Protein AF-A0AA48KX08-F1 (afdb_monomer)

Secondary structure (DSSP, 8-state):
--PPP--PPP-------S-SSHHHHHHHHTSSSS-PPP--PPPP------------------------------------------HHHHHHHHHHHHHHHHHHHHHHHHHHHHHHHHHHHHHHHHHHHHHHTT--S---TTTT----S----EE-TT-SS-EE-S-SSHHHHHHHHHHHHTTS-HHHHHHHHHHHHTSPPPP---------HHHHHHHHHHHHHHHHHHHHHHHHHHHHHHHHHHHHHHHHHHHHHHHHHHHHS------------TT---S-----S----BGGGG--HHHHHH--S-GGGTS--------TTS--HHHHHHHTTB--S-S--GGGTTHHHHHHHHHHHHHHHHHHHHHHHHHHHHHHHHHHHHHHHHHHHHHHHHHHHHHHHHTT-

Organism: NCBI:txid279322

Mean predicted aligned error: 18.65 Å

Structure (mmCIF, N/CA/C/O backbone):
data_AF-A0AA48KX08-F1
#
_entry.id   AF-A0AA48KX08-F1
#
loop_
_atom_site.group_PDB
_atom_site.id
_atom_site.type_symbol
_atom_site.label_atom_id
_atom_site.label_alt_id
_atom_site.label_comp_id
_atom_site.label_asym_id
_atom_site.label_entity_id
_atom_site.label_seq_id
_atom_site.pdbx_PDB_ins_code
_atom_site.Cartn_x
_atom_site.Cartn_y
_atom_site.Cartn_z
_atom_site.occupancy
_atom_site.B_iso_or_equiv
_atom_site.auth_seq_id
_atom_site.auth_comp_id
_atom_site.auth_asym_id
_atom_site.auth_atom_id
_atom_site.pdbx_PDB_model_num
ATOM 1 N N . MET A 1 1 ? -42.438 30.943 -46.553 1.00 52.06 1 MET A N 1
ATOM 2 C CA . MET A 1 1 ? -41.206 31.755 -46.621 1.00 52.06 1 MET A CA 1
ATOM 3 C C . MET A 1 1 ? -41.232 32.716 -45.449 1.00 52.06 1 MET A C 1
ATOM 5 O O . MET A 1 1 ? -41.930 33.716 -45.511 1.00 52.06 1 MET A O 1
ATOM 9 N N . ALA A 1 2 ? -40.600 32.330 -44.344 1.00 43.12 2 ALA A N 1
ATOM 10 C CA . ALA A 1 2 ? -40.535 33.110 -43.115 1.00 43.12 2 ALA A CA 1
ATOM 11 C C . ALA A 1 2 ? -39.205 32.804 -42.414 1.00 43.12 2 ALA A C 1
ATOM 13 O O . ALA A 1 2 ? -38.677 31.699 -42.530 1.00 43.12 2 ALA A O 1
ATOM 14 N N . SER A 1 3 ? -38.675 33.847 -41.795 1.00 49.00 3 SER A N 1
ATOM 15 C CA . SER A 1 3 ? -37.285 34.147 -41.468 1.00 49.00 3 SER A CA 1
ATOM 16 C C . SER A 1 3 ? -36.587 33.213 -40.469 1.00 49.00 3 SER A C 1
ATOM 18 O O . SER A 1 3 ? -37.242 32.678 -39.576 1.00 49.00 3 SER A O 1
ATOM 20 N N . PRO A 1 4 ? -35.245 33.113 -40.519 1.00 60.62 4 PRO A N 1
ATOM 21 C CA . PRO A 1 4 ? -34.451 32.652 -39.390 1.00 60.62 4 PRO A CA 1
ATOM 22 C C . PRO A 1 4 ? -34.271 33.787 -38.369 1.00 60.62 4 PRO A C 1
ATOM 24 O O . PRO A 1 4 ? -33.879 34.905 -38.708 1.00 60.62 4 PRO A O 1
ATOM 27 N N . THR A 1 5 ? -34.579 33.488 -37.111 1.00 61.81 5 THR A N 1
ATOM 28 C CA . THR A 1 5 ? -34.359 34.351 -35.947 1.00 61.81 5 THR A CA 1
ATOM 29 C C . THR A 1 5 ? -32.869 34.483 -35.647 1.00 61.81 5 THR A C 1
ATOM 31 O O . THR A 1 5 ? -32.160 33.491 -35.494 1.00 61.81 5 THR A O 1
ATOM 34 N N . HIS A 1 6 ? -32.421 35.732 -35.565 1.00 48.69 6 HIS A N 1
ATOM 35 C CA . HIS A 1 6 ? -31.074 36.162 -35.221 1.00 48.69 6 HIS A CA 1
ATOM 36 C C . HIS A 1 6 ? -30.880 36.028 -33.701 1.00 48.69 6 HIS A C 1
ATOM 38 O O . HIS A 1 6 ? -31.557 36.710 -32.935 1.00 48.69 6 HIS A O 1
ATOM 44 N N . THR A 1 7 ? -29.984 35.148 -33.254 1.00 60.78 7 THR A N 1
ATOM 45 C CA . THR A 1 7 ? -29.603 35.046 -31.838 1.00 60.78 7 THR A CA 1
ATOM 46 C C . THR A 1 7 ? -28.432 35.994 -31.587 1.00 60.78 7 THR A C 1
ATOM 48 O O . THR A 1 7 ? -27.298 35.711 -31.972 1.00 60.78 7 THR A O 1
ATOM 51 N N . GLU A 1 8 ? -28.711 37.152 -30.991 1.00 53.84 8 GLU A N 1
ATOM 52 C CA . GLU A 1 8 ? -27.695 38.093 -30.517 1.00 53.84 8 GLU A CA 1
ATOM 53 C C . GLU A 1 8 ? -26.942 37.513 -29.311 1.00 53.84 8 GLU A C 1
ATOM 55 O O . GLU A 1 8 ? -27.540 37.103 -28.318 1.00 53.84 8 GLU A O 1
ATOM 60 N N . TRP A 1 9 ? -25.612 37.491 -29.399 1.00 58.38 9 TRP A N 1
ATOM 61 C CA . TRP A 1 9 ? -24.711 37.225 -28.277 1.00 58.38 9 TRP A CA 1
ATOM 62 C C . TRP A 1 9 ? -24.254 38.560 -27.667 1.00 58.38 9 TRP A C 1
ATOM 64 O O . TRP A 1 9 ? -23.857 39.451 -28.426 1.00 58.38 9 TRP A O 1
ATOM 74 N N . PRO A 1 10 ? -24.226 38.726 -26.330 1.00 60.66 10 PRO A N 1
AT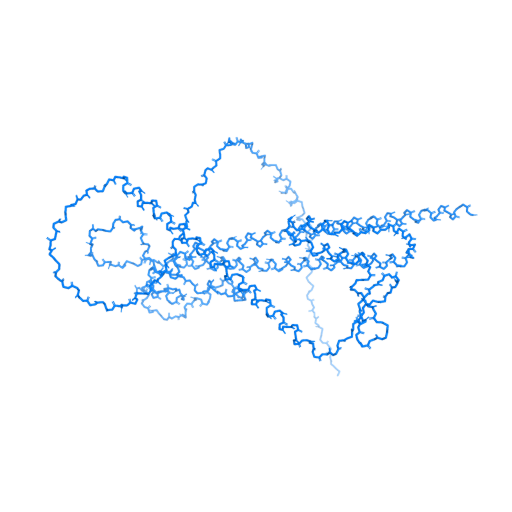OM 75 C CA . PRO A 1 10 ? -23.664 39.924 -25.720 1.00 60.66 10 PRO A CA 1
ATOM 76 C C . PRO A 1 10 ? -22.137 39.923 -25.847 1.00 60.66 10 PRO A C 1
ATOM 78 O O . PRO A 1 10 ? -21.451 39.016 -25.373 1.00 60.66 10 PRO A O 1
ATOM 81 N N . LYS A 1 11 ? -21.592 40.982 -26.450 1.00 54.56 11 LYS A N 1
ATOM 82 C CA . LYS A 1 11 ? -20.167 41.315 -26.381 1.00 54.56 11 LYS A CA 1
ATOM 83 C C . LYS A 1 11 ? -19.855 41.864 -24.987 1.00 54.56 11 LYS A C 1
ATOM 85 O O . LYS A 1 11 ? -20.134 43.027 -24.714 1.00 54.56 11 LYS A O 1
ATOM 90 N N . HIS A 1 12 ? -19.234 41.055 -24.134 1.00 52.94 12 HIS A N 1
ATOM 91 C CA . HIS A 1 12 ? -18.469 41.553 -22.992 1.00 52.94 12 HIS A CA 1
ATOM 92 C C . HIS A 1 12 ? -16.979 41.496 -23.331 1.00 52.94 12 HIS A C 1
ATOM 94 O O . HIS A 1 12 ? -16.315 40.481 -23.152 1.00 52.94 12 HIS A O 1
ATOM 100 N N . THR A 1 13 ? -16.452 42.611 -23.830 1.00 51.28 13 THR A N 1
ATOM 101 C CA . THR A 1 13 ? -15.021 42.911 -23.775 1.00 51.28 13 THR A CA 1
ATOM 102 C C . THR A 1 13 ? -14.698 43.358 -22.353 1.00 51.28 13 THR A C 1
ATOM 104 O O . THR A 1 13 ? -15.034 44.475 -21.963 1.00 51.28 13 THR A O 1
ATOM 107 N N . ARG A 1 14 ? -14.087 42.474 -21.562 1.00 47.72 14 ARG A N 1
ATOM 108 C CA . ARG A 1 14 ? -13.413 42.841 -20.315 1.00 47.72 14 ARG A CA 1
ATOM 109 C C . ARG A 1 14 ? -11.928 42.587 -20.526 1.00 47.72 14 ARG A C 1
ATOM 111 O O . ARG A 1 14 ? -11.512 41.443 -20.673 1.00 47.72 14 ARG A O 1
ATOM 118 N N . GLU A 1 15 ? -11.171 43.670 -20.618 1.00 54.53 15 GLU A N 1
ATOM 119 C CA . GLU A 1 15 ? -9.712 43.653 -20.662 1.00 54.53 15 GLU A CA 1
ATOM 120 C C . GLU A 1 15 ? -9.167 43.051 -19.353 1.00 54.53 15 GLU A C 1
ATOM 122 O O . GLU A 1 15 ? -9.598 43.474 -18.274 1.00 54.53 15 GLU A O 1
ATOM 127 N N . PRO A 1 16 ? -8.250 42.069 -19.397 1.00 54.22 16 PRO A N 1
ATOM 128 C CA . PRO A 1 16 ? -7.443 41.729 -18.238 1.00 54.22 16 PRO A CA 1
ATOM 129 C C . PRO A 1 16 ? -6.301 42.743 -18.118 1.00 54.22 16 PRO A C 1
ATOM 131 O O . PRO A 1 16 ? -5.410 42.811 -18.965 1.00 54.22 16 PRO A O 1
ATOM 134 N N . GLY A 1 17 ? -6.375 43.547 -17.057 1.00 46.09 17 GLY A N 1
ATOM 135 C CA . GLY A 1 17 ? -5.323 44.461 -16.638 1.00 46.09 17 GLY A CA 1
ATOM 136 C C . GLY A 1 17 ? -4.019 43.719 -16.356 1.00 46.09 17 GLY A C 1
ATOM 137 O O . GLY A 1 17 ? -3.988 42.683 -15.694 1.00 46.09 17 GLY A O 1
ATOM 138 N N . VAL A 1 18 ? -2.947 44.281 -16.897 1.00 55.38 18 VAL A N 1
ATOM 139 C CA . VAL A 1 18 ? -1.555 43.874 -16.733 1.00 55.38 18 VAL A CA 1
ATOM 140 C C . VAL A 1 18 ? -1.013 44.581 -15.487 1.00 55.38 18 VAL A C 1
ATOM 142 O O . VAL A 1 18 ? -0.296 45.555 -15.626 1.00 55.38 18 VAL A O 1
ATOM 145 N N . GLU A 1 19 ? -1.398 44.162 -14.275 1.00 56.38 19 GLU A N 1
ATOM 146 C CA . GLU A 1 19 ? -0.868 44.749 -13.018 1.00 56.38 19 GLU A CA 1
ATOM 147 C C . GLU A 1 19 ? -0.765 43.748 -11.839 1.00 56.38 19 GLU A C 1
ATOM 149 O O . GLU A 1 19 ? -0.792 44.142 -10.682 1.00 56.38 19 GLU A O 1
ATOM 154 N N . GLU A 1 20 ? -0.600 42.441 -12.083 1.00 54.19 20 GLU A N 1
ATOM 155 C CA . GLU A 1 20 ? -0.383 41.451 -10.994 1.00 54.19 20 GLU A CA 1
ATOM 156 C C . GLU A 1 20 ? 0.959 40.690 -11.094 1.00 54.19 20 GLU A C 1
ATOM 158 O O . GLU A 1 20 ? 1.158 39.659 -10.450 1.00 54.19 20 GLU A O 1
ATOM 163 N N . GLY A 1 21 ? 1.903 41.189 -11.902 1.00 47.59 21 GLY A N 1
ATOM 164 C CA . GLY A 1 21 ? 3.211 40.553 -12.116 1.00 47.59 21 GLY A CA 1
ATOM 165 C C . GLY A 1 21 ? 4.300 40.942 -11.107 1.00 47.59 21 GLY A C 1
ATOM 166 O O . GLY A 1 21 ? 5.053 40.077 -10.671 1.00 47.59 21 GLY A O 1
ATOM 167 N N . GLU A 1 22 ? 4.379 42.213 -10.698 1.00 50.38 22 GLU A N 1
ATOM 168 C CA . GLU A 1 22 ? 5.525 42.711 -9.911 1.00 50.38 22 GLU A CA 1
ATOM 169 C C . GLU A 1 22 ? 5.401 42.483 -8.392 1.00 50.38 22 GLU A C 1
ATOM 171 O O . GLU A 1 22 ? 6.412 42.270 -7.723 1.00 50.38 22 GLU A O 1
ATOM 176 N N . GLU A 1 23 ? 4.192 42.409 -7.818 1.00 52.91 23 GLU A N 1
ATOM 177 C CA . GLU A 1 23 ? 4.040 42.161 -6.369 1.00 52.91 23 GLU A CA 1
ATOM 178 C C . GLU A 1 23 ? 4.287 40.696 -5.958 1.00 52.91 23 GLU A C 1
ATOM 180 O O . GLU A 1 23 ? 4.559 40.409 -4.784 1.00 52.91 23 GLU A O 1
ATOM 185 N N . ARG A 1 24 ? 4.220 39.746 -6.903 1.00 53.25 24 ARG A N 1
ATOM 186 C CA . ARG A 1 24 ? 4.453 38.322 -6.614 1.00 53.25 24 ARG A CA 1
ATOM 187 C C . ARG A 1 24 ? 5.944 37.986 -6.546 1.00 53.25 24 ARG A C 1
ATOM 189 O O . ARG A 1 24 ? 6.336 37.204 -5.683 1.00 53.25 24 ARG A O 1
ATOM 196 N N . GLU A 1 25 ? 6.772 38.630 -7.368 1.00 54.59 25 GLU A N 1
ATOM 197 C CA . GLU A 1 25 ? 8.224 38.413 -7.385 1.00 54.59 25 GLU A CA 1
ATOM 198 C C . GLU A 1 25 ? 8.918 39.073 -6.171 1.00 54.59 25 GLU A C 1
ATOM 200 O O . GLU A 1 25 ? 9.813 38.480 -5.562 1.00 54.59 25 GLU A O 1
ATOM 205 N N . GLU A 1 26 ? 8.431 40.230 -5.694 1.00 54.38 26 GLU A N 1
ATOM 206 C CA . GLU A 1 26 ? 8.993 40.875 -4.492 1.00 54.38 26 GLU A CA 1
ATOM 207 C C . GLU A 1 26 ? 8.632 40.139 -3.179 1.00 54.38 26 GLU A C 1
ATOM 209 O O . GLU A 1 26 ? 9.402 40.154 -2.209 1.00 54.38 26 GLU A O 1
ATOM 214 N N . ARG A 1 27 ? 7.491 39.431 -3.132 1.00 56.78 27 ARG A N 1
ATOM 215 C CA . ARG A 1 27 ? 7.120 38.584 -1.979 1.00 56.78 27 ARG A CA 1
ATOM 216 C C . ARG A 1 27 ? 7.905 37.275 -1.915 1.00 56.78 27 ARG A C 1
ATOM 218 O O . ARG A 1 27 ? 8.112 36.759 -0.815 1.00 56.78 27 ARG A O 1
ATOM 225 N N . GLU A 1 28 ? 8.382 36.763 -3.044 1.00 54.66 28 GLU A N 1
ATOM 226 C CA . GLU A 1 28 ? 9.176 35.533 -3.087 1.00 54.66 28 GLU A CA 1
ATOM 227 C C . GLU A 1 28 ? 10.655 35.803 -2.741 1.00 54.66 28 GLU A C 1
ATOM 229 O O . GLU A 1 28 ? 11.265 35.049 -1.978 1.00 54.66 28 GLU A O 1
ATOM 234 N N . ALA A 1 29 ? 11.194 36.968 -3.129 1.00 54.31 29 ALA A N 1
ATOM 235 C CA . ALA A 1 29 ? 12.554 37.391 -2.775 1.00 54.31 29 ALA A CA 1
ATOM 236 C C . ALA A 1 29 ? 12.760 37.694 -1.271 1.00 54.31 29 ALA A C 1
ATOM 238 O O . ALA A 1 29 ? 13.875 37.577 -0.757 1.00 54.31 29 ALA A O 1
ATOM 239 N N . LYS A 1 30 ? 11.697 38.032 -0.522 1.00 51.75 30 LYS A N 1
ATOM 240 C CA . LYS A 1 30 ? 11.763 38.263 0.938 1.00 51.75 30 LYS A CA 1
ATOM 241 C C . LYS A 1 30 ? 11.638 36.992 1.790 1.00 51.75 30 LYS A C 1
ATOM 243 O O . LYS A 1 30 ? 11.868 37.068 2.994 1.00 51.75 30 LYS A O 1
ATOM 248 N N . ARG A 1 31 ? 11.344 35.819 1.208 1.00 48.59 31 ARG A N 1
ATOM 249 C CA . ARG A 1 31 ? 11.186 34.560 1.970 1.00 48.59 31 ARG A CA 1
ATOM 250 C C . ARG A 1 31 ? 12.441 33.679 2.028 1.00 48.59 31 ARG A C 1
ATOM 252 O O . ARG A 1 31 ? 12.433 32.673 2.727 1.00 48.59 31 ARG A O 1
ATOM 259 N N . VAL A 1 32 ? 13.529 34.064 1.353 1.00 49.50 32 VAL A N 1
ATOM 260 C CA . VAL A 1 32 ? 14.778 33.268 1.268 1.00 49.50 32 VAL A CA 1
ATOM 261 C C . VAL A 1 32 ? 15.870 33.740 2.252 1.00 49.50 32 VAL A C 1
ATOM 263 O O . VAL A 1 32 ? 16.952 33.165 2.326 1.00 49.50 32 VAL A O 1
ATOM 266 N N . ARG A 1 33 ? 15.602 34.743 3.098 1.00 52.09 33 ARG A N 1
ATOM 267 C CA . ARG A 1 33 ? 16.523 35.180 4.166 1.00 52.09 33 ARG A CA 1
ATOM 268 C C . ARG A 1 33 ? 15.841 35.140 5.528 1.00 52.09 33 ARG A C 1
ATOM 270 O O . ARG A 1 33 ? 15.393 36.181 5.985 1.00 52.09 33 ARG A O 1
ATOM 277 N N . LEU A 1 34 ? 15.756 33.958 6.144 1.00 51.62 34 LEU A N 1
ATOM 278 C CA . LEU A 1 34 ? 15.762 33.733 7.605 1.00 51.62 34 LEU A CA 1
ATOM 279 C C . LEU A 1 34 ? 15.438 32.262 7.908 1.00 51.62 34 LEU A C 1
ATOM 281 O O . LEU A 1 34 ? 14.290 31.921 8.169 1.00 51.62 34 LEU A O 1
ATOM 285 N N . SER A 1 35 ? 16.466 31.413 7.885 1.00 42.16 35 SER A N 1
ATOM 286 C CA . SER A 1 35 ? 16.587 30.241 8.766 1.00 42.16 35 SER A CA 1
ATOM 287 C C . SER A 1 35 ? 17.898 29.520 8.450 1.00 42.16 35 SER A C 1
ATOM 289 O O . SER A 1 35 ? 17.926 28.539 7.709 1.00 42.16 35 SER A O 1
ATOM 291 N N . GLU A 1 36 ? 19.000 30.039 8.992 1.00 49.78 36 GLU A N 1
ATOM 292 C CA . GLU A 1 36 ? 20.172 29.207 9.265 1.00 49.78 36 GLU A CA 1
ATOM 293 C C . GLU A 1 36 ? 19.766 28.165 10.323 1.00 49.78 36 GLU A C 1
ATOM 295 O O . GLU A 1 36 ? 19.181 28.545 11.344 1.00 49.78 36 GLU A O 1
ATOM 300 N N . PRO A 1 37 ? 20.017 26.862 10.114 1.00 47.81 37 PRO A N 1
ATOM 301 C CA . PRO A 1 37 ? 19.789 25.872 11.153 1.00 47.81 37 PRO A CA 1
ATOM 302 C C . PRO A 1 37 ? 20.850 26.030 12.257 1.00 47.81 37 PRO A C 1
ATOM 304 O O . PRO A 1 37 ? 22.039 26.162 11.950 1.00 47.81 37 PRO A O 1
ATOM 307 N N . PRO A 1 38 ? 20.464 26.004 13.544 1.00 57.66 38 PRO A N 1
ATOM 308 C CA . PRO A 1 38 ? 21.428 25.994 14.630 1.00 57.66 38 PRO A CA 1
ATOM 309 C C . PRO A 1 38 ? 22.187 24.663 14.629 1.00 57.66 38 PRO A C 1
ATOM 311 O O . PRO A 1 38 ? 21.613 23.594 14.417 1.00 57.66 38 PRO A O 1
ATOM 314 N N . TYR A 1 39 ? 23.491 24.748 14.882 1.00 49.50 39 TYR A N 1
ATOM 315 C CA . TYR A 1 39 ? 24.382 23.619 15.128 1.00 49.50 39 TYR A CA 1
ATOM 316 C C . TYR A 1 39 ? 23.746 22.608 16.096 1.00 49.50 39 TYR A C 1
ATOM 318 O O . TYR A 1 39 ? 23.527 22.911 17.270 1.00 49.50 39 TYR A O 1
ATOM 326 N N . HIS A 1 40 ? 23.492 21.390 15.618 1.00 46.88 40 HIS A N 1
ATOM 327 C CA . HIS A 1 40 ? 23.186 20.259 16.483 1.00 46.88 40 HIS A CA 1
ATOM 328 C C . HIS A 1 40 ? 24.486 19.713 17.078 1.00 46.88 40 HIS A C 1
ATOM 330 O O . HIS A 1 40 ? 25.352 19.201 16.371 1.00 46.88 40 HIS A O 1
ATOM 336 N N . HIS A 1 41 ? 24.598 19.814 18.401 1.00 52.97 41 HIS A N 1
ATOM 337 C CA . HIS A 1 41 ? 25.502 18.995 19.194 1.00 52.97 41 HIS A CA 1
ATOM 338 C C . HIS A 1 41 ? 25.196 17.510 18.952 1.00 52.97 41 HIS A C 1
ATOM 340 O O . HIS A 1 41 ? 24.063 17.067 19.134 1.00 52.97 41 HIS A O 1
ATOM 346 N N . THR A 1 42 ? 26.216 16.743 18.576 1.00 52.22 42 THR A N 1
ATOM 347 C CA . THR A 1 42 ? 26.220 15.278 18.641 1.00 52.22 42 THR A CA 1
ATOM 348 C C . THR A 1 42 ? 26.039 14.824 20.096 1.00 52.22 42 THR A C 1
ATOM 350 O O . THR A 1 42 ? 26.865 15.203 20.934 1.00 52.22 42 THR A O 1
ATOM 353 N N . PRO A 1 43 ? 25.008 14.027 20.430 1.00 53.16 43 PRO A N 1
ATOM 354 C CA . PRO A 1 43 ? 24.926 13.351 21.720 1.00 53.16 43 PRO A CA 1
ATOM 355 C C . PRO A 1 43 ? 25.937 12.193 21.773 1.00 53.16 43 PRO A C 1
ATOM 357 O O . PRO A 1 43 ? 26.220 11.596 20.733 1.00 53.16 43 PRO A O 1
ATOM 360 N N . PRO A 1 44 ? 26.479 11.860 22.957 1.00 58.12 44 PRO A N 1
ATOM 361 C CA . PRO A 1 44 ? 27.364 10.715 23.118 1.00 58.12 44 PRO A CA 1
ATOM 362 C C . PRO A 1 44 ? 26.608 9.400 22.896 1.00 58.12 44 PRO A C 1
ATOM 364 O O . PRO A 1 44 ? 25.446 9.263 23.278 1.00 58.12 44 PRO A O 1
ATOM 367 N N . GLU A 1 45 ? 27.313 8.449 22.288 1.00 52.22 45 GLU A N 1
ATOM 368 C CA . GLU A 1 45 ? 26.921 7.056 22.094 1.00 52.22 45 GLU A CA 1
ATOM 369 C C . GLU A 1 45 ? 26.483 6.436 23.430 1.00 52.22 45 GLU A C 1
ATOM 371 O O . GLU A 1 45 ? 27.295 6.175 24.317 1.00 52.22 45 GLU A O 1
ATOM 376 N N . GLY A 1 46 ? 25.175 6.246 23.584 1.00 48.75 46 GLY A N 1
ATOM 377 C CA . GLY A 1 46 ? 24.573 5.442 24.636 1.00 48.75 46 GLY A CA 1
ATOM 378 C C . GLY A 1 46 ? 23.773 4.336 23.971 1.00 48.75 46 GLY A C 1
ATOM 379 O O . GLY A 1 46 ? 22.737 4.605 23.363 1.00 48.75 46 GLY A O 1
ATOM 380 N N . GLU A 1 47 ? 24.286 3.113 24.046 1.00 53.28 47 GLU A N 1
ATOM 381 C CA . GLU A 1 47 ? 23.597 1.904 23.605 1.00 53.28 47 GLU A CA 1
ATOM 382 C C . GLU A 1 47 ? 22.273 1.756 24.377 1.00 53.28 47 GLU A C 1
ATOM 384 O O . GLU A 1 47 ? 22.289 1.750 25.611 1.00 53.28 47 GLU A O 1
ATOM 389 N N . PRO A 1 48 ? 21.114 1.645 23.706 1.00 54.31 48 PRO A N 1
ATOM 390 C CA . PRO A 1 48 ? 19.895 1.252 24.389 1.00 54.31 48 PRO A CA 1
ATOM 391 C C . PRO A 1 48 ? 19.918 -0.266 24.612 1.00 54.31 48 PRO A C 1
ATOM 393 O O . PRO A 1 48 ? 19.794 -1.045 23.666 1.00 54.31 48 PRO A O 1
ATOM 396 N N . GLU A 1 49 ? 20.050 -0.687 25.871 1.00 53.75 49 GLU A N 1
ATOM 397 C CA . GLU A 1 49 ? 19.690 -2.040 26.300 1.00 53.75 49 GLU A CA 1
ATOM 398 C C . GLU A 1 49 ? 18.196 -2.260 26.011 1.00 53.75 49 GLU A C 1
ATOM 400 O O . GLU A 1 49 ? 17.314 -1.667 26.635 1.00 53.75 49 GLU A O 1
ATOM 405 N N . VAL A 1 50 ? 17.909 -3.079 25.001 1.00 52.44 50 VAL A N 1
ATOM 406 C CA . VAL A 1 50 ? 16.553 -3.494 24.631 1.00 52.44 50 VAL A CA 1
ATOM 407 C C . VAL A 1 50 ? 16.133 -4.655 25.534 1.00 52.44 50 VAL A C 1
ATOM 409 O O . VAL A 1 50 ? 16.351 -5.820 25.217 1.00 52.44 50 VAL A O 1
ATOM 412 N N . ASP A 1 51 ? 15.505 -4.331 26.661 1.00 56.03 51 ASP A N 1
ATOM 413 C CA . ASP A 1 51 ? 14.683 -5.267 27.432 1.00 56.03 51 ASP A CA 1
ATOM 414 C C . ASP A 1 51 ? 13.262 -5.273 26.844 1.00 56.03 51 ASP A C 1
ATOM 416 O O . ASP A 1 51 ? 12.467 -4.373 27.120 1.00 56.03 51 ASP A O 1
ATOM 420 N N . SER A 1 52 ? 12.910 -6.267 26.019 1.00 44.91 52 SER A N 1
ATOM 421 C CA . SER A 1 52 ? 11.494 -6.540 25.697 1.00 44.91 52 SER A CA 1
ATOM 422 C C . SER A 1 52 ? 11.236 -7.948 25.138 1.00 44.91 52 SER A C 1
ATOM 424 O O . SER A 1 52 ? 10.771 -8.117 24.017 1.00 44.91 52 SER A O 1
ATOM 426 N N . ASP A 1 53 ? 11.438 -8.972 25.970 1.00 53.06 53 ASP A N 1
ATOM 427 C CA . ASP A 1 53 ? 10.706 -10.242 25.847 1.00 53.06 53 ASP A CA 1
ATOM 428 C C . ASP A 1 53 ? 9.385 -10.124 26.630 1.00 53.06 53 ASP A C 1
ATOM 430 O O . ASP A 1 53 ? 9.301 -10.466 27.812 1.00 53.06 53 ASP A O 1
ATOM 434 N N . PHE A 1 54 ? 8.338 -9.605 25.986 1.00 50.97 54 PHE A N 1
ATOM 435 C CA . PHE A 1 54 ? 6.966 -9.677 26.499 1.00 50.97 54 PHE A CA 1
ATOM 436 C C . PHE A 1 54 ? 6.078 -10.344 25.447 1.00 50.97 54 PHE A C 1
ATOM 438 O O . PHE A 1 54 ? 5.443 -9.685 24.627 1.00 50.97 54 PHE A O 1
ATOM 445 N N . GLU A 1 55 ? 6.068 -11.677 25.453 1.00 57.50 55 GLU A N 1
ATOM 446 C CA . GLU A 1 55 ? 5.097 -12.453 24.685 1.00 57.50 55 GLU A CA 1
ATOM 447 C C . GLU A 1 55 ? 3.755 -12.511 25.438 1.00 57.50 55 GLU A C 1
ATOM 449 O O . GLU A 1 55 ? 3.739 -12.873 26.619 1.00 57.50 55 GLU A O 1
ATOM 454 N N . PRO A 1 56 ? 2.623 -12.201 24.784 1.00 60.38 56 PRO A N 1
ATOM 455 C CA . PRO A 1 56 ? 1.304 -12.415 25.360 1.00 60.38 56 PRO A CA 1
ATOM 456 C C . PRO A 1 56 ? 0.990 -13.917 25.412 1.00 60.38 56 PRO A C 1
ATOM 458 O O . PRO A 1 56 ? 1.011 -14.615 24.398 1.00 60.38 56 PRO A O 1
ATOM 461 N N . GLU A 1 57 ? 0.703 -14.422 26.613 1.00 54.03 57 GLU A N 1
ATOM 462 C CA . GLU A 1 57 ? 0.253 -15.796 26.830 1.00 54.03 57 GLU A CA 1
ATOM 463 C C . GLU A 1 57 ? -1.103 -16.012 26.141 1.00 54.03 57 GLU A C 1
ATOM 465 O O . GLU A 1 57 ? -2.112 -15.413 26.505 1.00 54.03 57 GLU A O 1
ATOM 470 N N . HIS A 1 58 ? -1.113 -16.874 25.124 1.00 56.97 58 HIS A N 1
ATOM 471 C CA . HIS A 1 58 ? -2.323 -17.346 24.462 1.00 56.97 58 HIS A CA 1
ATOM 472 C C . HIS A 1 58 ? -3.025 -18.342 25.397 1.00 56.97 58 HIS A C 1
ATOM 474 O O . HIS A 1 58 ? -2.556 -19.471 25.598 1.00 56.97 58 HIS A O 1
ATOM 480 N N . GLU A 1 59 ? -4.124 -17.901 26.004 1.00 50.28 59 GLU A N 1
ATOM 481 C CA . GLU A 1 59 ? -5.028 -18.756 26.769 1.00 50.28 59 GLU A CA 1
ATOM 482 C C . GLU A 1 59 ? -5.659 -19.761 25.796 1.00 50.28 59 GLU A C 1
ATOM 484 O O . GLU A 1 59 ? -6.303 -19.395 24.814 1.00 50.28 59 GLU A O 1
ATOM 489 N N . HIS A 1 60 ? -5.360 -21.041 26.015 1.00 53.19 60 HIS A N 1
ATOM 490 C CA . HIS A 1 60 ? -5.940 -22.161 25.288 1.00 53.19 60 HIS A CA 1
ATOM 491 C C . HIS A 1 60 ? -7.025 -22.723 26.203 1.00 53.19 60 HIS A C 1
ATOM 493 O O . HIS A 1 60 ? -6.714 -23.268 27.266 1.00 53.19 60 HIS A O 1
ATOM 499 N N . GLU A 1 61 ? -8.286 -22.524 25.828 1.00 49.91 61 GLU A N 1
ATOM 500 C CA . GLU A 1 61 ? -9.428 -23.132 26.503 1.00 49.91 61 GLU A CA 1
ATOM 501 C C . GLU A 1 61 ? -9.324 -24.651 26.332 1.00 49.91 61 GLU A C 1
ATOM 503 O O . GLU A 1 61 ? -9.470 -25.188 25.237 1.00 49.91 61 GLU A O 1
ATOM 508 N N . HIS A 1 62 ? -8.959 -25.331 27.417 1.00 49.94 62 HIS A N 1
ATOM 509 C CA . HIS A 1 62 ? -8.947 -26.781 27.493 1.00 49.94 62 HIS A CA 1
ATOM 510 C C . HIS A 1 62 ? -10.318 -27.201 28.014 1.00 49.94 62 HIS A C 1
ATOM 512 O O . HIS A 1 62 ? -10.634 -26.988 29.188 1.00 49.94 62 HIS A O 1
ATOM 518 N N . GLU A 1 63 ? -11.141 -27.762 27.133 1.00 51.59 63 GLU A N 1
ATOM 519 C CA . GLU A 1 63 ? -12.385 -28.417 27.519 1.00 51.59 63 GLU A CA 1
ATOM 520 C C . GLU A 1 63 ? -12.049 -29.542 28.506 1.00 51.59 63 GLU A C 1
ATOM 522 O O . GLU A 1 63 ? -11.183 -30.388 28.264 1.00 51.59 63 GLU A O 1
ATOM 527 N N . HIS A 1 64 ? -12.663 -29.465 29.685 1.00 49.56 64 HIS A N 1
ATOM 528 C CA . HIS A 1 64 ? -12.501 -30.429 30.759 1.00 49.56 64 HIS A CA 1
ATOM 529 C C . HIS A 1 64 ? -13.617 -31.464 30.614 1.00 49.56 64 HIS A C 1
ATOM 531 O O . HIS A 1 64 ? -14.733 -31.244 31.087 1.00 49.56 64 HIS A O 1
ATOM 537 N N . GLU A 1 65 ? -13.319 -32.571 29.930 1.00 47.81 65 GLU A N 1
ATOM 538 C CA . GLU A 1 65 ? -14.141 -33.779 30.002 1.00 47.81 65 GLU A CA 1
ATOM 539 C C . GLU A 1 65 ? -14.207 -34.243 31.465 1.00 47.81 65 GLU A C 1
ATOM 541 O O . GLU A 1 65 ? -13.191 -34.458 32.134 1.00 47.81 65 GLU A O 1
ATOM 546 N N . GLN A 1 66 ? -15.435 -34.312 31.979 1.00 48.06 66 GLN A N 1
ATOM 547 C CA . GLN A 1 66 ? -15.766 -34.868 33.284 1.00 48.06 66 GLN A CA 1
ATOM 548 C C . GLN A 1 66 ? -15.682 -36.390 33.197 1.00 48.06 66 GLN A C 1
ATOM 550 O O . GLN A 1 66 ? -16.655 -37.047 32.843 1.00 48.06 66 GLN A O 1
ATOM 555 N N . ASP A 1 67 ? -14.523 -36.942 33.544 1.00 44.06 67 ASP A N 1
ATOM 556 C CA . ASP A 1 67 ? -14.403 -38.362 33.859 1.00 44.06 67 ASP A CA 1
ATOM 557 C C . ASP A 1 67 ? -14.784 -38.603 35.327 1.00 44.06 67 ASP A C 1
ATOM 559 O O . ASP A 1 67 ? -14.070 -38.234 36.268 1.00 44.06 67 ASP A O 1
ATOM 563 N N . ASP A 1 68 ? -15.941 -39.241 35.509 1.00 55.69 68 ASP A N 1
ATOM 564 C CA . ASP A 1 68 ? -16.434 -39.806 36.762 1.00 55.69 68 ASP A CA 1
ATOM 565 C C . ASP A 1 68 ? -15.478 -40.896 37.279 1.00 55.69 68 ASP A C 1
ATOM 567 O O . ASP A 1 68 ? -15.575 -42.076 36.927 1.00 55.69 68 ASP A O 1
ATOM 571 N N . HIS A 1 69 ? -14.549 -40.520 38.161 1.00 48.09 69 HIS A N 1
ATOM 572 C CA . HIS A 1 69 ? -13.748 -41.486 38.912 1.00 48.09 69 HIS A CA 1
ATOM 573 C C . HIS A 1 69 ? -14.389 -41.847 40.265 1.00 48.09 69 HIS A C 1
ATOM 575 O O . HIS A 1 69 ? -14.807 -40.962 41.015 1.00 48.09 69 HIS A O 1
ATOM 581 N N . PRO A 1 70 ? -14.430 -43.148 40.617 1.00 56.09 70 PRO A N 1
ATOM 582 C CA . PRO A 1 70 ? -15.088 -43.634 41.821 1.00 56.09 70 PRO A CA 1
ATOM 583 C C . PRO A 1 70 ? -14.315 -43.283 43.098 1.00 56.09 70 PRO A C 1
ATOM 585 O O . PRO A 1 70 ? -13.086 -43.337 43.155 1.00 56.09 70 PRO A O 1
ATOM 588 N N . ASP A 1 71 ? -15.099 -42.976 44.127 1.00 52.41 71 ASP A N 1
ATOM 589 C CA . ASP A 1 71 ? -14.733 -42.599 45.493 1.00 52.41 71 ASP A CA 1
ATOM 590 C C . ASP A 1 71 ? -13.737 -43.582 46.158 1.00 52.41 71 ASP A C 1
ATOM 592 O O . ASP A 1 71 ? -14.112 -44.712 46.502 1.00 52.41 71 ASP A O 1
ATOM 596 N N . PRO A 1 72 ? -12.459 -43.195 46.373 1.00 49.62 72 PRO A N 1
ATOM 597 C CA . PRO A 1 72 ? -11.526 -43.999 47.139 1.00 49.62 72 PRO A CA 1
ATOM 598 C C . PRO A 1 72 ? -11.689 -43.678 48.627 1.00 49.62 72 PRO A C 1
ATOM 600 O O . PRO A 1 72 ? -11.226 -42.658 49.144 1.00 49.62 72 PRO A O 1
ATOM 603 N N . GLY A 1 73 ? -12.341 -44.609 49.318 1.00 50.72 73 GLY A N 1
ATOM 604 C CA . GLY A 1 73 ? -12.624 -44.556 50.742 1.00 50.72 73 GLY A CA 1
ATOM 605 C C . GLY A 1 73 ? -11.451 -44.134 51.640 1.00 50.72 73 GLY A C 1
ATOM 606 O O . GLY A 1 73 ? -10.327 -44.620 51.541 1.00 50.72 73 GLY A O 1
ATOM 607 N N . SER A 1 74 ? -11.794 -43.248 52.579 1.00 55.34 74 SER A N 1
ATOM 608 C CA . SER A 1 74 ? -11.293 -43.137 53.958 1.00 55.34 74 SER A CA 1
ATOM 609 C C . SER A 1 74 ? -9.853 -43.612 54.216 1.00 55.34 74 SER A C 1
ATOM 611 O O . SER A 1 74 ? -9.608 -44.648 54.838 1.00 55.34 74 SER A O 1
ATOM 613 N N . ALA A 1 75 ? -8.878 -42.800 53.806 1.00 54.91 75 ALA A N 1
ATOM 614 C CA . ALA A 1 75 ? -7.501 -42.923 54.275 1.00 54.91 75 ALA A CA 1
ATOM 615 C C . ALA A 1 75 ? -7.284 -42.131 55.589 1.00 54.91 75 ALA A C 1
ATOM 617 O O . ALA A 1 75 ? -7.800 -41.017 55.745 1.00 54.91 75 ALA A O 1
ATOM 618 N N . PRO A 1 76 ? -6.492 -42.658 56.543 1.00 53.59 76 PRO A N 1
ATOM 619 C CA . PRO A 1 76 ? -6.295 -42.056 57.858 1.00 53.59 76 PRO A CA 1
ATOM 620 C C . PRO A 1 76 ? -5.563 -40.710 57.773 1.00 53.59 76 PRO A C 1
ATOM 622 O O . PRO A 1 76 ? -4.555 -40.560 57.076 1.00 53.59 76 PRO A O 1
ATOM 625 N N . LYS A 1 77 ? -6.064 -39.730 58.538 1.00 54.50 77 LYS A N 1
ATOM 626 C CA . LYS A 1 77 ? -5.517 -38.372 58.689 1.00 54.50 77 LYS A CA 1
ATOM 627 C C . LYS A 1 77 ? -4.066 -38.415 59.189 1.00 54.50 77 LYS A C 1
ATOM 629 O O . LYS A 1 77 ? -3.807 -38.369 60.387 1.00 54.50 77 LYS A O 1
ATOM 634 N N . ARG A 1 78 ? -3.103 -38.473 58.267 1.00 57.31 78 ARG A N 1
ATOM 635 C CA . ARG A 1 78 ? -1.686 -38.223 58.558 1.00 57.31 78 ARG A CA 1
ATOM 636 C C . ARG A 1 78 ? -1.477 -36.724 58.777 1.00 57.31 78 ARG A C 1
ATOM 638 O O . ARG A 1 78 ? -1.706 -35.923 57.870 1.00 57.31 78 ARG A O 1
ATOM 645 N N . GLU A 1 79 ? -1.036 -36.354 59.978 1.00 57.84 79 GLU A N 1
ATOM 646 C CA . GLU A 1 79 ? -0.606 -34.999 60.333 1.00 57.84 79 GLU A CA 1
ATOM 647 C C . GLU A 1 79 ? 0.421 -34.469 59.321 1.00 57.84 79 GLU A C 1
ATOM 649 O O . GLU A 1 79 ? 1.560 -34.938 59.229 1.00 57.84 79 GLU A O 1
ATOM 654 N N . LYS A 1 80 ? 0.018 -33.463 58.537 1.00 57.06 80 LYS A N 1
ATOM 655 C CA . LYS A 1 80 ? 0.892 -32.780 57.579 1.00 57.06 80 LYS A CA 1
ATOM 656 C C . LYS A 1 80 ? 1.851 -31.866 58.337 1.00 57.06 80 LYS A C 1
ATOM 658 O O . LYS A 1 80 ? 1.589 -30.680 58.531 1.00 57.06 80 LYS A O 1
ATOM 663 N N . LYS A 1 81 ? 2.999 -32.418 58.726 1.00 64.25 81 LYS A N 1
ATOM 664 C CA . LYS A 1 81 ? 4.164 -31.651 59.177 1.00 64.25 81 LYS A CA 1
ATOM 665 C C . LYS A 1 81 ? 4.606 -30.748 58.015 1.00 64.25 81 LYS A C 1
ATOM 667 O O . LYS A 1 81 ? 5.189 -31.227 57.042 1.00 64.25 81 LYS A O 1
ATOM 672 N N . LYS A 1 82 ? 4.263 -29.453 58.072 1.00 62.16 82 LYS A N 1
ATOM 673 C CA . LYS A 1 82 ? 4.660 -28.439 57.080 1.00 62.16 82 LYS A CA 1
ATOM 674 C C . LYS A 1 82 ? 6.186 -28.320 57.081 1.00 62.16 82 LYS A C 1
ATOM 676 O O . LYS A 1 82 ? 6.755 -27.550 57.847 1.00 62.16 82 LYS A O 1
ATOM 681 N N . ARG A 1 83 ? 6.858 -29.100 56.233 1.00 68.00 83 ARG A N 1
ATOM 682 C CA . ARG A 1 83 ? 8.261 -28.855 55.897 1.00 68.00 83 ARG A CA 1
ATOM 683 C C . ARG A 1 83 ? 8.321 -27.510 55.183 1.00 68.00 83 ARG A C 1
ATOM 685 O O . ARG A 1 83 ? 7.738 -27.347 54.112 1.00 68.00 83 ARG A O 1
ATOM 692 N N . VAL A 1 84 ? 8.980 -26.545 55.816 1.00 76.38 84 VAL A N 1
ATOM 693 C CA . VAL A 1 84 ? 9.326 -25.263 55.206 1.00 76.38 84 VAL A CA 1
ATOM 694 C C . VAL A 1 84 ? 10.172 -25.583 53.975 1.00 76.38 84 VAL A C 1
ATOM 696 O O . VAL A 1 84 ? 11.262 -26.136 54.106 1.00 76.38 84 VAL A O 1
ATOM 699 N N . ARG A 1 85 ? 9.626 -25.330 52.778 1.00 78.75 85 ARG A N 1
ATOM 700 C CA . ARG A 1 85 ? 10.382 -25.449 51.525 1.00 78.75 85 ARG A CA 1
ATOM 701 C C . ARG A 1 85 ? 11.542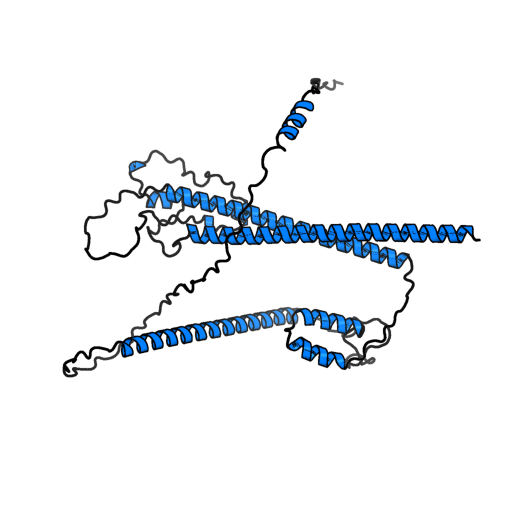 -24.471 51.588 1.00 78.75 85 ARG A C 1
ATOM 703 O O . ARG A 1 85 ? 11.334 -23.297 51.892 1.00 78.75 85 ARG A O 1
ATOM 710 N N . THR A 1 86 ? 12.734 -24.972 51.310 1.00 90.75 86 THR A N 1
ATOM 711 C CA . THR A 1 86 ? 13.931 -24.137 51.244 1.00 90.75 86 THR A CA 1
ATOM 712 C C . THR A 1 86 ? 13.876 -23.275 49.983 1.00 90.75 86 THR A C 1
ATOM 714 O O . THR A 1 86 ? 13.201 -23.632 49.014 1.00 90.75 86 THR A O 1
ATOM 717 N N . ASP A 1 87 ? 14.578 -22.142 49.954 1.00 89.12 87 ASP A N 1
ATOM 718 C CA . ASP A 1 87 ? 14.623 -21.307 48.744 1.00 89.12 87 ASP A CA 1
ATOM 719 C C . ASP A 1 87 ? 15.212 -22.063 47.541 1.00 89.12 87 ASP A C 1
ATOM 721 O O . ASP A 1 87 ? 14.753 -21.880 46.415 1.00 89.12 87 ASP A O 1
ATOM 725 N N . ARG A 1 88 ? 16.091 -23.043 47.795 1.00 93.56 88 ARG A N 1
ATOM 726 C CA . ARG A 1 88 ? 16.598 -23.987 46.788 1.00 93.56 88 ARG A CA 1
ATOM 727 C C . ARG A 1 88 ? 15.491 -24.822 46.131 1.00 93.56 88 ARG A C 1
ATOM 729 O O . ARG A 1 88 ? 15.555 -25.094 44.934 1.00 93.56 88 ARG A O 1
ATOM 736 N N . ASP A 1 89 ? 14.461 -25.215 46.883 1.00 91.31 89 ASP A N 1
ATOM 737 C CA . ASP A 1 89 ? 13.313 -25.946 46.327 1.00 91.31 89 ASP A CA 1
ATOM 738 C C . ASP A 1 89 ? 12.441 -25.040 45.445 1.00 91.31 89 ASP A C 1
ATOM 740 O O . ASP A 1 89 ? 11.874 -25.501 44.455 1.00 91.31 89 ASP A O 1
ATOM 744 N N . ARG A 1 90 ? 12.337 -23.747 45.786 1.00 93.69 90 ARG A N 1
ATOM 745 C CA . ARG A 1 90 ? 11.593 -22.757 44.989 1.00 93.69 90 ARG A CA 1
ATOM 746 C C . ARG A 1 90 ? 12.313 -22.430 43.687 1.00 93.69 90 ARG A C 1
ATOM 748 O O . ARG A 1 90 ? 11.662 -22.315 42.654 1.00 93.69 90 ARG A O 1
ATOM 755 N N . GLU A 1 91 ? 13.634 -22.297 43.732 1.00 94.75 91 GLU A N 1
ATOM 756 C CA . GLU A 1 91 ? 14.460 -22.070 42.547 1.00 94.75 91 GLU A CA 1
ATOM 757 C C . GLU A 1 91 ? 14.387 -23.255 41.579 1.00 94.75 91 GLU A C 1
ATOM 759 O O . GLU A 1 91 ? 14.076 -23.062 40.405 1.00 94.75 91 GLU A O 1
ATOM 764 N N . ARG A 1 92 ? 14.509 -24.488 42.092 1.00 96.81 92 ARG A N 1
ATOM 765 C CA . ARG A 1 92 ? 14.330 -25.705 41.287 1.00 96.81 92 ARG A CA 1
ATOM 766 C C . ARG A 1 92 ? 12.932 -25.797 40.659 1.00 96.81 92 ARG A C 1
ATOM 768 O O . ARG A 1 92 ? 12.792 -26.303 39.551 1.00 96.81 92 ARG A O 1
ATOM 775 N N . ASP A 1 93 ? 11.885 -25.326 41.340 1.00 94.75 93 ASP A N 1
ATOM 776 C CA . ASP A 1 93 ? 10.529 -25.297 40.767 1.00 94.75 93 ASP A CA 1
ATOM 777 C C . ASP A 1 93 ? 10.386 -24.242 39.656 1.00 94.75 93 ASP A C 1
ATOM 779 O O . ASP A 1 93 ? 9.731 -24.498 38.646 1.00 94.75 93 ASP A O 1
ATOM 783 N N . ARG A 1 94 ? 11.037 -23.076 39.794 1.00 96.00 94 ARG A N 1
ATOM 784 C CA . ARG A 1 94 ? 11.085 -22.046 38.739 1.00 96.00 94 ARG A CA 1
ATOM 785 C C . ARG A 1 94 ? 11.832 -22.540 37.503 1.00 96.00 94 ARG A C 1
ATOM 787 O O . ARG A 1 94 ? 11.365 -22.312 36.392 1.00 96.00 94 ARG A O 1
ATOM 794 N N . GLU A 1 95 ? 12.945 -23.240 37.692 1.00 96.81 95 GLU A N 1
ATOM 795 C CA . GLU A 1 95 ? 13.713 -23.841 36.599 1.00 96.81 95 GLU A CA 1
ATOM 796 C C . GLU A 1 95 ? 12.883 -24.884 35.838 1.00 96.81 95 GLU A C 1
ATOM 798 O O . GLU A 1 95 ? 12.737 -24.778 34.623 1.00 96.81 95 GLU A O 1
ATOM 803 N N . ARG A 1 96 ? 12.204 -25.795 36.552 1.00 97.44 96 ARG A N 1
ATOM 804 C CA . ARG A 1 96 ? 11.284 -26.769 35.932 1.00 97.44 96 ARG A CA 1
ATOM 805 C C . ARG A 1 96 ? 10.118 -26.117 35.182 1.00 97.44 96 ARG A C 1
ATOM 807 O O . ARG A 1 96 ? 9.600 -26.707 34.240 1.00 97.44 96 ARG A O 1
ATOM 814 N N . ARG A 1 97 ? 9.646 -24.936 35.605 1.00 96.19 97 ARG A N 1
ATOM 815 C CA . ARG A 1 97 ? 8.628 -24.175 34.852 1.00 96.19 97 ARG A CA 1
ATOM 816 C C . ARG A 1 97 ? 9.205 -23.637 33.545 1.00 96.19 97 ARG A C 1
ATOM 818 O O . ARG A 1 97 ? 8.656 -23.951 32.500 1.00 96.19 97 ARG A O 1
ATOM 825 N N . ARG A 1 98 ? 10.363 -22.970 33.597 1.00 96.94 98 ARG A N 1
ATOM 826 C CA . ARG A 1 98 ? 11.056 -22.463 32.399 1.00 96.94 98 ARG A CA 1
ATOM 827 C C . ARG A 1 98 ? 11.379 -23.575 31.400 1.00 96.94 98 ARG A C 1
ATOM 829 O O . ARG A 1 98 ? 11.250 -23.372 30.200 1.00 96.94 98 ARG A O 1
ATOM 836 N N . GLU A 1 99 ? 11.782 -24.748 31.884 1.00 97.12 99 GLU A N 1
ATOM 837 C CA . GLU A 1 99 ? 12.044 -25.919 31.042 1.00 97.12 99 GLU A CA 1
ATOM 838 C C . GLU A 1 99 ? 10.769 -26.427 30.348 1.00 97.12 99 GLU A C 1
ATOM 840 O O . GLU A 1 99 ? 10.787 -26.674 29.143 1.00 97.12 99 GLU A O 1
ATOM 845 N N . ARG A 1 100 ? 9.640 -26.505 31.070 1.00 97.50 100 ARG A N 1
ATOM 846 C CA . ARG A 1 100 ? 8.338 -26.856 30.475 1.00 97.50 100 ARG A CA 1
ATOM 847 C C . ARG A 1 100 ? 7.875 -25.835 29.440 1.00 97.50 100 ARG A C 1
ATOM 849 O O . ARG A 1 100 ? 7.386 -26.243 28.391 1.00 97.50 100 ARG A O 1
ATOM 856 N N . ASP A 1 101 ? 8.068 -24.545 29.696 1.00 95.06 101 ASP A N 1
ATOM 857 C CA . ASP A 1 101 ? 7.669 -23.491 28.759 1.00 95.06 101 ASP A CA 1
ATOM 858 C C . ASP A 1 101 ? 8.523 -23.531 27.484 1.00 95.06 101 ASP A C 1
ATOM 860 O O . ASP A 1 101 ? 7.986 -23.468 26.378 1.00 95.06 101 ASP A O 1
ATOM 864 N N . ARG A 1 102 ? 9.841 -23.752 27.613 1.00 96.44 102 ARG A N 1
ATOM 865 C CA . ARG A 1 102 ? 10.736 -23.982 26.463 1.00 96.44 102 ARG A CA 1
ATOM 866 C C . ARG A 1 102 ? 10.326 -25.216 25.662 1.00 96.44 102 ARG A C 1
ATOM 868 O O . ARG A 1 102 ? 10.276 -25.151 24.437 1.00 96.44 102 ARG A O 1
ATOM 875 N N . ALA A 1 103 ? 9.987 -26.316 26.334 1.00 95.38 103 ALA A N 1
ATOM 876 C CA . ALA A 1 103 ? 9.513 -27.528 25.671 1.00 95.38 103 ALA A CA 1
ATOM 877 C C . ALA A 1 103 ? 8.165 -27.315 24.954 1.00 95.38 103 ALA A C 1
ATOM 879 O O . ALA A 1 103 ? 7.985 -27.816 23.846 1.00 95.38 103 ALA A O 1
ATOM 880 N N . ARG A 1 104 ? 7.236 -26.544 25.541 1.00 97.44 104 ARG A N 1
ATOM 881 C CA . ARG A 1 104 ? 5.950 -26.192 24.914 1.00 97.44 104 ARG A CA 1
ATOM 882 C C . ARG A 1 104 ? 6.155 -25.350 23.654 1.00 97.44 104 ARG A C 1
ATOM 884 O O . ARG A 1 104 ? 5.579 -25.679 22.622 1.00 97.44 104 ARG A O 1
ATOM 891 N N . ARG A 1 105 ? 7.019 -24.330 23.707 1.00 94.69 105 ARG A N 1
ATOM 892 C CA . ARG A 1 105 ? 7.357 -23.499 22.537 1.00 94.69 105 ARG A CA 1
ATOM 893 C C . ARG A 1 105 ? 8.034 -24.307 21.430 1.00 94.69 105 ARG A C 1
ATOM 895 O O . ARG A 1 105 ? 7.688 -24.141 20.268 1.00 94.69 105 ARG A O 1
ATOM 902 N N . ALA A 1 106 ? 8.945 -25.217 21.781 1.00 94.50 106 ALA A N 1
ATOM 903 C CA . ALA A 1 106 ? 9.596 -26.094 20.808 1.00 94.50 106 ALA A CA 1
ATOM 904 C C . ALA A 1 106 ? 8.596 -27.024 20.093 1.00 94.50 106 ALA A C 1
ATOM 906 O O . ALA A 1 106 ? 8.703 -27.211 18.885 1.00 94.50 106 ALA A O 1
ATOM 907 N N . ARG A 1 107 ? 7.598 -27.559 20.812 1.00 96.31 107 ARG A N 1
ATOM 908 C CA . ARG A 1 107 ? 6.520 -28.365 20.210 1.00 96.31 107 ARG A CA 1
ATOM 909 C C . ARG A 1 107 ? 5.634 -27.542 19.278 1.00 96.31 107 ARG A C 1
ATOM 911 O O . ARG A 1 107 ? 5.425 -27.956 18.150 1.00 96.31 107 ARG A O 1
ATOM 918 N N . GLN A 1 108 ? 5.205 -26.356 19.707 1.00 96.31 108 GLN A N 1
ATOM 919 C CA . GLN A 1 108 ? 4.403 -25.461 18.863 1.00 96.31 108 GLN A CA 1
ATOM 920 C C . GLN A 1 108 ? 5.156 -25.008 17.603 1.00 96.31 108 GLN A C 1
ATOM 922 O O . GLN A 1 108 ? 4.553 -24.846 16.546 1.00 96.31 108 GLN A O 1
ATOM 927 N N . ALA A 1 109 ? 6.474 -24.806 17.692 1.00 93.88 109 ALA A N 1
ATOM 928 C CA . ALA A 1 109 ? 7.301 -24.503 16.527 1.00 93.88 109 ALA A CA 1
ATOM 929 C C . ALA A 1 109 ? 7.381 -25.693 15.558 1.00 93.88 109 ALA A C 1
ATOM 931 O O . ALA A 1 109 ? 7.241 -25.496 14.355 1.00 93.88 109 ALA A O 1
ATOM 932 N N . ALA A 1 110 ? 7.550 -26.915 16.074 1.00 94.31 110 ALA A N 1
ATOM 933 C CA . ALA A 1 110 ? 7.546 -28.127 15.257 1.00 94.31 110 ALA A CA 1
ATOM 934 C C . ALA A 1 110 ? 6.188 -28.357 14.567 1.00 94.31 110 ALA A C 1
ATOM 936 O O . ALA A 1 110 ? 6.166 -28.597 13.367 1.00 94.31 110 ALA A O 1
ATOM 937 N N . GLU A 1 111 ? 5.071 -28.185 15.282 1.00 95.69 111 GLU A N 1
ATOM 938 C CA . GLU A 1 111 ? 3.714 -28.293 14.716 1.00 95.69 111 GLU A CA 1
ATOM 939 C C . GLU A 1 111 ? 3.462 -27.254 13.611 1.00 95.69 111 GLU A C 1
ATOM 941 O O . GLU A 1 111 ? 2.841 -27.561 12.598 1.00 95.69 111 GLU A O 1
ATOM 946 N N . ARG A 1 112 ? 3.971 -26.022 13.761 1.00 95.88 112 ARG A N 1
ATOM 947 C CA . ARG A 1 112 ? 3.865 -24.990 12.714 1.00 95.88 112 ARG A CA 1
ATOM 948 C C . ARG A 1 112 ? 4.684 -25.324 11.471 1.00 95.88 112 ARG A C 1
ATOM 950 O O . ARG A 1 112 ? 4.234 -25.030 10.369 1.00 95.88 112 ARG A O 1
ATOM 957 N N . GLU A 1 113 ? 5.876 -25.889 11.632 1.00 94.12 113 GLU A N 1
ATOM 958 C CA . GLU A 1 113 ? 6.697 -26.315 10.493 1.00 94.12 113 GLU A CA 1
ATOM 959 C C . GLU A 1 113 ? 6.091 -27.539 9.790 1.00 94.12 113 GLU A C 1
ATOM 961 O O . GLU A 1 113 ? 6.074 -27.579 8.564 1.00 94.12 113 GLU A O 1
ATOM 966 N N . GLU A 1 114 ? 5.503 -28.479 10.536 1.00 95.06 114 GLU A N 1
ATOM 967 C CA . GLU A 1 114 ? 4.743 -29.602 9.970 1.00 95.06 114 GLU A CA 1
ATOM 968 C C . GLU A 1 114 ? 3.495 -29.122 9.211 1.00 95.06 114 GLU A C 1
ATOM 970 O O . GLU A 1 114 ? 3.255 -29.559 8.088 1.00 95.06 114 GLU A O 1
ATOM 975 N N . ALA A 1 115 ? 2.748 -28.157 9.759 1.00 93.19 115 ALA A N 1
ATOM 976 C CA . ALA A 1 115 ? 1.591 -27.568 9.083 1.00 93.19 115 ALA A CA 1
ATOM 977 C C . ALA A 1 115 ? 1.975 -26.840 7.783 1.00 93.19 115 ALA A C 1
ATOM 979 O O . ALA A 1 115 ? 1.301 -27.005 6.769 1.00 93.19 115 ALA A O 1
ATOM 980 N N . LYS A 1 116 ? 3.082 -26.082 7.779 1.00 93.38 116 LYS A N 1
ATOM 981 C CA . LYS A 1 116 ? 3.603 -25.449 6.555 1.00 93.38 116 LYS A CA 1
ATOM 982 C C . LYS A 1 116 ? 4.055 -26.474 5.518 1.00 93.38 116 LYS A C 1
ATOM 984 O O . LYS A 1 116 ? 3.851 -26.253 4.329 1.00 93.38 116 LYS A O 1
ATOM 989 N N . ALA A 1 117 ? 4.682 -27.571 5.948 1.00 92.69 117 ALA A N 1
ATOM 990 C CA . ALA A 1 117 ? 5.073 -28.650 5.045 1.00 92.69 117 ALA A CA 1
ATOM 991 C C . ALA A 1 117 ? 3.836 -29.312 4.414 1.00 92.69 117 ALA A C 1
ATOM 993 O O . ALA A 1 117 ? 3.800 -29.492 3.202 1.00 92.69 117 ALA A O 1
ATOM 994 N N . ALA A 1 118 ? 2.790 -29.571 5.206 1.00 92.88 118 ALA A N 1
ATOM 995 C CA . ALA A 1 118 ? 1.527 -30.111 4.708 1.00 92.88 118 ALA A CA 1
ATOM 996 C C . ALA A 1 118 ? 0.804 -29.153 3.740 1.00 92.88 118 ALA A C 1
ATOM 998 O O . ALA A 1 118 ? 0.240 -29.599 2.744 1.00 92.88 118 ALA A O 1
ATOM 999 N N . GLU A 1 119 ? 0.838 -27.840 3.994 1.00 92.06 119 GLU A N 1
ATOM 1000 C CA . GLU A 1 119 ? 0.290 -26.827 3.080 1.00 92.06 119 GLU A CA 1
ATOM 1001 C C . GLU A 1 119 ? 1.073 -26.774 1.757 1.00 92.06 119 GLU A C 1
ATOM 1003 O O . GLU A 1 119 ? 0.474 -26.705 0.684 1.00 92.06 119 GLU A O 1
ATOM 1008 N N . ALA A 1 120 ? 2.406 -26.875 1.813 1.00 90.81 120 ALA A N 1
ATOM 1009 C CA . ALA A 1 120 ? 3.247 -26.942 0.620 1.00 90.81 120 ALA A CA 1
ATOM 1010 C C . ALA A 1 120 ? 2.993 -28.218 -0.203 1.00 90.81 120 ALA A C 1
ATOM 1012 O O . ALA A 1 120 ? 2.913 -28.142 -1.430 1.00 90.81 120 ALA A O 1
ATOM 1013 N N . ASP A 1 121 ? 2.811 -29.366 0.456 1.00 91.44 121 ASP A N 1
ATOM 1014 C CA . ASP A 1 121 ? 2.455 -30.625 -0.205 1.00 91.44 121 ASP A CA 1
ATOM 1015 C C . ASP A 1 121 ? 1.056 -30.548 -0.841 1.00 91.44 121 ASP A C 1
ATOM 1017 O O . ASP A 1 121 ? 0.876 -30.968 -1.984 1.00 91.44 121 ASP A O 1
ATOM 1021 N N . ALA A 1 122 ? 0.074 -29.946 -0.160 1.00 89.88 122 ALA A N 1
ATOM 1022 C CA . ALA A 1 122 ? -1.263 -29.732 -0.718 1.00 89.88 122 ALA A CA 1
ATOM 1023 C C . ALA A 1 122 ? -1.230 -28.824 -1.961 1.00 89.88 122 ALA A C 1
ATOM 1025 O O . ALA A 1 122 ? -1.831 -29.158 -2.984 1.00 89.88 122 ALA A O 1
ATOM 1026 N N . ALA A 1 123 ? -0.465 -27.728 -1.914 1.00 86.94 123 ALA A N 1
ATOM 1027 C CA . ALA A 1 123 ? -0.271 -26.841 -3.059 1.00 86.94 123 ALA A CA 1
ATOM 1028 C C . ALA A 1 123 ? 0.442 -27.544 -4.231 1.00 86.94 123 ALA A C 1
ATOM 1030 O O . ALA A 1 123 ? 0.137 -27.279 -5.396 1.00 86.94 123 ALA A O 1
ATOM 1031 N N . ALA A 1 124 ? 1.374 -28.462 -3.949 1.00 88.94 124 ALA A N 1
ATOM 1032 C CA . ALA A 1 124 ? 2.041 -29.258 -4.977 1.00 88.94 124 ALA A CA 1
ATOM 1033 C C . ALA A 1 124 ? 1.085 -30.252 -5.660 1.00 88.94 124 ALA A C 1
ATOM 1035 O O . ALA A 1 124 ? 1.150 -30.408 -6.881 1.00 88.94 124 ALA A O 1
ATOM 1036 N N . VAL A 1 125 ? 0.176 -30.880 -4.903 1.00 91.06 125 VAL A N 1
ATOM 1037 C CA . VAL A 1 125 ? -0.862 -31.773 -5.449 1.00 91.06 125 VAL A CA 1
ATOM 1038 C C . VAL A 1 125 ? -1.857 -30.995 -6.313 1.00 91.06 125 VAL A C 1
ATOM 1040 O O . VAL A 1 125 ? -2.172 -31.433 -7.418 1.00 91.06 125 VAL A O 1
ATOM 1043 N N . GLU A 1 126 ? -2.303 -29.816 -5.871 1.00 87.62 126 GLU A N 1
ATOM 1044 C CA . GLU A 1 126 ? -3.198 -28.960 -6.664 1.00 87.62 126 GLU A CA 1
ATOM 1045 C C . GLU A 1 126 ? -2.526 -28.505 -7.972 1.00 87.62 126 GLU A C 1
ATOM 1047 O O . GLU A 1 126 ? -3.119 -28.580 -9.049 1.00 87.62 126 GLU A O 1
ATOM 1052 N N . ALA A 1 127 ? -1.242 -28.133 -7.919 1.00 80.12 127 ALA A N 1
ATOM 1053 C CA . ALA A 1 127 ? -0.470 -27.789 -9.112 1.00 80.12 127 ALA A CA 1
ATOM 1054 C C . ALA A 1 127 ? -0.271 -28.975 -10.079 1.00 80.12 127 ALA A C 1
ATOM 1056 O O . ALA A 1 127 ? -0.139 -28.756 -11.287 1.00 80.12 127 ALA A O 1
ATOM 1057 N N . GLN A 1 128 ? -0.237 -30.216 -9.580 1.00 75.19 128 GLN A N 1
ATOM 1058 C CA . GLN A 1 128 ? -0.210 -31.419 -10.420 1.00 75.19 128 GLN A CA 1
ATOM 1059 C C . GLN A 1 128 ? -1.568 -31.693 -11.077 1.00 75.19 128 GLN A C 1
ATOM 1061 O O . GLN A 1 128 ? -1.596 -31.950 -12.278 1.00 75.19 128 GLN A O 1
ATOM 1066 N N . GLN A 1 129 ? -2.682 -31.555 -10.351 1.00 73.50 129 GLN A N 1
ATOM 1067 C CA . GLN A 1 129 ? -4.025 -31.762 -10.915 1.00 73.50 129 GLN A CA 1
ATOM 1068 C C . GLN A 1 129 ? -4.345 -30.769 -12.040 1.00 73.50 129 GLN A C 1
ATOM 1070 O O . GLN A 1 129 ? -4.854 -31.162 -13.085 1.00 73.50 129 GLN A O 1
ATOM 1075 N N . VAL A 1 130 ? -3.949 -29.499 -11.891 1.00 71.38 130 VAL A N 1
ATOM 1076 C CA . VAL A 1 130 ? -4.116 -28.488 -12.953 1.00 71.38 130 VAL A CA 1
ATOM 1077 C C . VAL A 1 130 ? -3.300 -28.823 -14.213 1.00 71.38 130 VAL A C 1
ATOM 1079 O O . VAL A 1 130 ? -3.660 -28.388 -15.305 1.00 71.38 130 VAL A O 1
ATOM 1082 N N . ARG A 1 131 ? -2.209 -29.595 -14.095 1.00 66.25 131 ARG A N 1
ATOM 1083 C CA . ARG A 1 131 ? -1.434 -30.057 -15.259 1.00 66.25 131 ARG A CA 1
ATOM 1084 C C . ARG A 1 131 ? -2.086 -31.253 -15.951 1.00 66.25 131 ARG A C 1
ATOM 1086 O O . ARG A 1 131 ? -2.167 -31.242 -17.176 1.00 66.25 131 ARG A O 1
ATOM 1093 N N . GLU A 1 132 ? -2.572 -32.237 -15.197 1.00 63.12 132 GLU A N 1
ATOM 1094 C CA . GLU A 1 132 ? -3.166 -33.458 -15.767 1.00 63.12 132 GLU A CA 1
ATOM 1095 C C . GLU A 1 132 ? -4.462 -33.179 -16.549 1.00 63.12 132 GLU A C 1
ATOM 1097 O O . GLU A 1 132 ? -4.658 -33.751 -17.620 1.00 63.12 132 GLU A O 1
ATOM 1102 N N . ASP A 1 133 ? -5.278 -32.206 -16.129 1.00 55.56 133 ASP A N 1
ATOM 1103 C CA . ASP A 1 133 ? -6.497 -31.816 -16.863 1.00 55.56 133 ASP A CA 1
ATOM 1104 C C . ASP A 1 133 ? -6.224 -31.054 -18.181 1.00 55.56 133 ASP A C 1
ATOM 1106 O O . ASP A 1 133 ? -7.152 -30.725 -18.924 1.00 55.56 133 ASP A O 1
ATOM 1110 N N . THR A 1 134 ? -4.955 -30.783 -18.517 1.00 54.19 134 THR A N 1
ATOM 1111 C CA . THR A 1 134 ? -4.562 -30.174 -19.803 1.00 54.19 134 THR A CA 1
ATOM 1112 C C . THR A 1 134 ? -3.933 -31.150 -20.805 1.00 54.19 134 THR A C 1
ATOM 1114 O O . THR A 1 134 ? -3.597 -30.727 -21.912 1.00 54.19 134 THR A O 1
ATOM 1117 N N . GLU A 1 135 ? -3.821 -32.445 -20.479 1.00 51.44 135 GLU A N 1
ATOM 1118 C CA . GLU A 1 135 ? -3.086 -33.440 -21.285 1.00 51.44 135 GLU A CA 1
ATOM 1119 C C . GLU A 1 135 ? -3.952 -34.554 -21.917 1.00 51.44 135 GLU A C 1
ATOM 1121 O O . GLU A 1 135 ? -3.446 -35.622 -22.254 1.00 51.44 135 GLU A O 1
ATOM 1126 N N . GLU A 1 136 ? -5.235 -34.311 -22.213 1.00 48.78 136 GLU A N 1
ATOM 1127 C CA . GLU A 1 136 ? -6.000 -35.163 -23.153 1.00 48.78 136 GLU A CA 1
ATOM 1128 C C . GLU A 1 136 ? -5.804 -34.707 -24.617 1.00 48.78 136 GLU A C 1
ATOM 1130 O O . GLU A 1 136 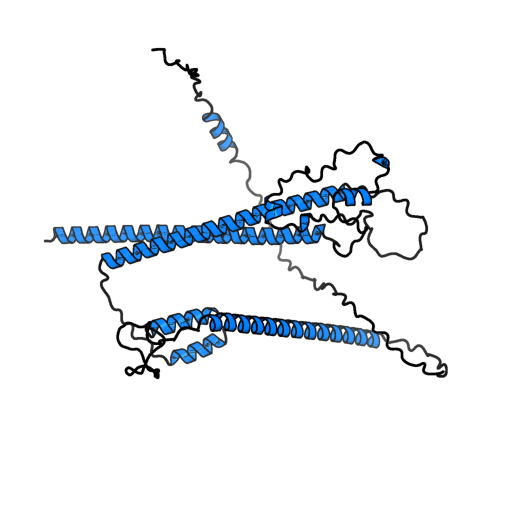? -6.739 -34.499 -25.391 1.00 48.78 136 GLU A O 1
ATOM 1135 N N . GLY A 1 137 ? -4.537 -34.516 -24.992 1.00 48.72 137 GLY A N 1
ATOM 1136 C CA . GLY A 1 137 ? -4.081 -34.227 -26.347 1.00 48.72 137 GLY A CA 1
ATOM 1137 C C . GLY A 1 137 ? -2.748 -34.925 -26.598 1.00 48.72 137 GLY A C 1
ATOM 1138 O O . GLY A 1 137 ? -1.766 -34.654 -25.916 1.00 48.72 137 GLY A O 1
ATOM 1139 N N . GLU A 1 138 ? -2.728 -35.841 -27.566 1.00 50.88 138 GLU A N 1
ATOM 1140 C CA . GLU A 1 138 ? -1.558 -36.611 -28.004 1.00 50.88 138 GLU A CA 1
ATOM 1141 C C . GLU A 1 138 ? -0.278 -35.753 -28.096 1.00 50.88 138 GLU A C 1
ATOM 1143 O O . GLU A 1 138 ? -0.188 -34.804 -28.878 1.00 50.88 138 GLU A O 1
ATOM 1148 N N . TYR A 1 139 ? 0.733 -36.101 -27.297 1.00 46.81 139 TYR A N 1
ATOM 1149 C CA . TYR A 1 139 ? 1.994 -35.367 -27.207 1.00 46.81 139 TYR A CA 1
ATOM 1150 C C . TYR A 1 139 ? 2.978 -35.793 -28.312 1.00 46.81 139 TYR A C 1
ATOM 1152 O O . TYR A 1 139 ? 3.322 -36.969 -28.438 1.00 46.81 139 TYR A O 1
ATOM 1160 N N . CYS A 1 140 ? 3.495 -34.828 -29.082 1.00 45.47 140 CYS A N 1
ATOM 1161 C CA . CYS A 1 140 ? 4.638 -35.007 -29.985 1.00 45.47 140 CYS A CA 1
ATOM 1162 C C . CYS A 1 140 ? 5.864 -34.264 -29.434 1.00 45.47 140 CYS A C 1
ATOM 1164 O O . CYS A 1 140 ? 5.810 -33.059 -29.193 1.00 45.47 140 CYS A O 1
ATOM 1166 N N . VAL A 1 141 ? 6.990 -34.970 -29.282 1.00 53.25 141 VAL A N 1
ATOM 1167 C CA . VAL A 1 141 ? 8.217 -34.459 -28.633 1.00 53.25 141 VAL A CA 1
ATOM 1168 C C . VAL A 1 141 ? 8.991 -33.455 -29.508 1.00 53.25 141 VAL A C 1
ATOM 1170 O O . VAL A 1 141 ? 9.774 -32.657 -29.002 1.00 53.25 141 VAL A O 1
ATOM 1173 N N . CYS A 1 142 ? 8.797 -33.480 -30.829 1.00 49.53 142 CYS A N 1
ATOM 1174 C CA . CYS A 1 142 ? 9.701 -32.831 -31.786 1.00 49.53 142 CYS A CA 1
ATOM 1175 C C . CYS A 1 142 ? 9.529 -31.300 -31.919 1.00 49.53 142 CYS A C 1
ATOM 1177 O O . CYS A 1 142 ? 10.417 -30.628 -32.448 1.00 49.53 142 CYS A O 1
ATOM 1179 N N . ASN A 1 143 ? 8.399 -30.729 -31.483 1.00 45.91 143 ASN A N 1
ATOM 1180 C CA . ASN A 1 143 ? 8.019 -29.349 -31.813 1.00 45.91 143 ASN A CA 1
ATOM 1181 C C . ASN A 1 143 ? 8.691 -28.312 -30.899 1.00 45.91 143 ASN A C 1
ATOM 1183 O O . ASN A 1 143 ? 8.060 -27.714 -30.031 1.00 45.91 143 ASN A O 1
ATOM 1187 N N . GLY A 1 144 ? 9.981 -28.059 -31.121 1.00 48.62 144 GLY A N 1
ATOM 1188 C CA . GLY A 1 144 ? 10.637 -26.924 -30.469 1.00 48.62 144 GLY A CA 1
ATOM 1189 C C . GLY A 1 144 ? 12.103 -26.652 -30.792 1.00 48.62 144 GLY A C 1
ATOM 1190 O O . GLY A 1 144 ? 12.635 -25.677 -30.267 1.00 48.62 144 GLY A O 1
ATOM 1191 N N . ALA A 1 145 ? 12.776 -27.447 -31.631 1.00 45.88 145 ALA A N 1
ATOM 1192 C CA . ALA A 1 145 ? 14.194 -27.226 -31.927 1.00 45.88 145 ALA A CA 1
ATOM 1193 C C . ALA A 1 145 ? 14.511 -27.345 -33.426 1.00 45.88 145 ALA A C 1
ATOM 1195 O O . ALA A 1 145 ? 15.007 -28.365 -33.887 1.00 45.88 145 ALA A O 1
ATOM 1196 N N . ASN A 1 146 ? 14.282 -26.258 -34.164 1.00 45.62 146 ASN A N 1
ATOM 1197 C CA . ASN A 1 146 ? 14.982 -25.960 -35.416 1.00 45.62 146 ASN A CA 1
ATOM 1198 C C . ASN A 1 146 ? 15.771 -24.658 -35.173 1.00 45.62 146 ASN A C 1
ATOM 1200 O O . ASN A 1 146 ? 15.160 -23.644 -34.855 1.00 45.62 146 ASN A O 1
ATOM 1204 N N . GLY A 1 147 ? 17.094 -24.592 -35.257 1.00 48.62 147 GLY A N 1
ATOM 1205 C CA . GLY A 1 147 ? 18.043 -25.582 -35.728 1.00 48.62 147 GLY A CA 1
ATOM 1206 C C . GLY A 1 147 ? 19.485 -25.174 -35.414 1.00 48.62 147 GLY A C 1
ATOM 1207 O O . GLY A 1 147 ? 19.726 -24.238 -34.655 1.00 48.62 147 GLY A O 1
ATOM 1208 N N . GLU A 1 148 ? 20.389 -25.907 -36.060 1.00 49.59 148 GLU A N 1
ATOM 1209 C CA . GLU A 1 148 ? 21.856 -25.791 -36.079 1.00 49.59 148 GLU A CA 1
ATOM 1210 C C . GLU A 1 148 ? 22.619 -26.630 -35.028 1.00 49.59 148 GLU A C 1
ATOM 1212 O O . GLU A 1 148 ? 23.039 -26.184 -33.966 1.00 49.59 148 GLU A O 1
ATOM 1217 N N . GLU A 1 149 ? 22.760 -27.910 -35.408 1.00 50.62 149 GLU A N 1
ATOM 1218 C CA . GLU A 1 149 ? 23.956 -28.767 -35.316 1.00 50.62 149 GLU A CA 1
ATOM 1219 C C . GLU A 1 149 ? 24.703 -28.819 -33.964 1.00 50.62 149 GLU A C 1
ATOM 1221 O O . GLU A 1 149 ? 25.755 -28.214 -33.775 1.00 50.62 149 GLU A O 1
ATOM 1226 N N . GLY A 1 150 ? 24.197 -29.633 -33.022 1.00 52.69 150 GLY A N 1
ATOM 1227 C CA . GLY A 1 150 ? 24.921 -29.946 -31.774 1.00 52.69 150 GLY A CA 1
ATOM 1228 C C . GLY A 1 150 ? 24.131 -30.614 -30.634 1.00 52.69 150 GLY A C 1
ATOM 1229 O O . GLY A 1 150 ? 24.723 -30.940 -29.606 1.00 52.69 150 GLY A O 1
ATOM 1230 N N . GLY A 1 151 ? 22.814 -30.809 -30.775 1.00 45.81 151 GLY A N 1
ATOM 1231 C CA . GLY A 1 151 ? 21.959 -31.454 -29.762 1.00 45.81 151 GLY A CA 1
ATOM 1232 C C . GLY A 1 151 ? 21.989 -32.992 -29.769 1.00 45.81 151 GLY A C 1
ATOM 1233 O O . GLY A 1 151 ? 22.477 -33.612 -30.711 1.00 45.81 151 GLY A O 1
ATOM 1234 N N . THR A 1 152 ? 21.475 -33.616 -28.699 1.00 42.69 152 THR A N 1
ATOM 1235 C CA . THR A 1 152 ? 21.689 -35.043 -28.391 1.00 42.69 152 THR A CA 1
ATOM 1236 C C . THR A 1 152 ? 20.544 -35.723 -27.604 1.00 42.69 152 THR A C 1
ATOM 1238 O O . THR A 1 152 ? 20.225 -35.322 -26.490 1.00 42.69 152 THR A O 1
ATOM 1241 N N . MET A 1 153 ? 20.051 -36.872 -28.093 1.00 46.97 153 MET A N 1
ATOM 1242 C CA . MET A 1 153 ? 20.325 -38.145 -27.387 1.00 46.97 153 MET A CA 1
ATOM 1243 C C . MET A 1 153 ? 19.132 -38.960 -26.812 1.00 46.97 153 MET A C 1
ATOM 1245 O O . MET A 1 153 ? 19.371 -40.080 -26.365 1.00 46.97 153 MET A O 1
ATOM 1249 N N . VAL A 1 154 ? 17.878 -38.481 -26.804 1.00 46.34 154 VAL A N 1
ATOM 1250 C CA . VAL A 1 154 ? 16.742 -39.192 -26.148 1.00 46.34 154 VAL A CA 1
ATOM 1251 C C . VAL A 1 154 ? 15.787 -39.861 -27.153 1.00 46.34 154 VAL A C 1
ATOM 1253 O O . VAL A 1 154 ? 15.178 -39.163 -27.958 1.00 46.34 154 VAL A O 1
ATOM 1256 N N . GLY A 1 155 ? 15.658 -41.198 -27.110 1.00 43.66 155 GLY A N 1
ATOM 1257 C CA . GLY A 1 155 ? 14.859 -42.018 -28.040 1.00 43.66 155 GLY A CA 1
ATOM 1258 C C . GLY A 1 155 ? 13.340 -41.928 -27.824 1.00 43.66 155 GLY A C 1
ATOM 1259 O O . GLY A 1 155 ? 12.848 -42.296 -26.762 1.00 43.66 155 GLY A O 1
ATOM 1260 N N . CYS A 1 156 ? 12.605 -41.459 -28.836 1.00 49.94 156 CYS A N 1
ATOM 1261 C CA . CYS A 1 156 ? 11.140 -41.368 -28.873 1.00 49.94 156 CYS A CA 1
ATOM 1262 C C . CYS A 1 156 ? 10.537 -42.565 -29.633 1.00 49.94 156 CYS A C 1
ATOM 1264 O O . CYS A 1 156 ? 10.852 -42.767 -30.800 1.00 49.94 156 CYS A O 1
ATOM 1266 N N . GLU A 1 157 ? 9.670 -43.366 -29.007 1.00 48.34 157 GLU A N 1
ATOM 1267 C CA . GLU A 1 157 ? 9.153 -44.627 -29.584 1.00 48.34 157 GLU A CA 1
ATOM 1268 C C . GLU A 1 157 ? 8.255 -44.459 -30.829 1.00 48.34 157 GLU A C 1
ATOM 1270 O O . GLU A 1 157 ? 7.965 -45.439 -31.511 1.00 48.34 157 GLU A O 1
ATOM 1275 N N . THR A 1 158 ? 7.861 -43.229 -31.171 1.00 47.19 158 THR A N 1
ATOM 1276 C CA . THR A 1 158 ? 6.984 -42.913 -32.313 1.00 47.19 158 THR A CA 1
ATOM 1277 C C . THR A 1 158 ? 7.730 -42.436 -33.567 1.00 47.19 158 THR A C 1
ATOM 1279 O O . THR A 1 158 ? 7.116 -42.345 -34.628 1.00 47.19 158 THR A O 1
ATOM 1282 N N . CYS A 1 159 ? 9.032 -42.131 -33.478 1.00 48.72 159 CYS A N 1
ATOM 1283 C CA . CYS A 1 159 ? 9.801 -41.488 -34.553 1.00 48.72 159 CYS A CA 1
ATOM 1284 C C . CYS A 1 159 ? 11.056 -42.294 -34.940 1.00 48.72 159 CYS A C 1
ATOM 1286 O O . CYS A 1 159 ? 11.859 -42.641 -34.075 1.00 48.72 159 CYS A O 1
ATOM 1288 N N . ASP A 1 160 ? 11.294 -42.494 -36.246 1.00 47.91 160 ASP A N 1
ATOM 1289 C CA . ASP A 1 160 ? 12.489 -43.169 -36.797 1.00 47.91 160 ASP A CA 1
ATOM 1290 C C . ASP A 1 160 ? 13.782 -42.372 -36.551 1.00 47.91 160 ASP A C 1
ATOM 1292 O O . ASP A 1 160 ? 14.854 -42.927 -36.301 1.00 47.91 160 ASP A O 1
ATOM 1296 N N . ASN A 1 161 ? 13.683 -41.039 -36.618 1.00 40.62 161 ASN A N 1
ATOM 1297 C CA . ASN A 1 161 ? 14.764 -40.110 -36.287 1.00 40.62 161 ASN A CA 1
ATOM 1298 C C . ASN A 1 161 ? 14.839 -39.985 -34.759 1.00 40.62 161 ASN A C 1
ATOM 1300 O O . ASN A 1 161 ? 14.399 -39.000 -34.174 1.00 40.62 161 ASN A O 1
ATOM 1304 N N . TRP A 1 162 ? 15.314 -41.054 -34.120 1.00 50.94 162 TRP A N 1
ATOM 1305 C CA . TRP A 1 162 ? 14.949 -41.418 -32.749 1.00 50.94 162 TRP A CA 1
ATOM 1306 C C . TRP A 1 162 ? 15.248 -40.345 -31.681 1.00 50.94 162 TRP A C 1
ATOM 1308 O O . TRP A 1 162 ? 14.443 -40.141 -30.771 1.00 50.94 162 TRP A O 1
ATOM 1318 N N . PHE A 1 163 ? 16.392 -39.659 -31.781 1.00 42.41 163 PHE A N 1
ATOM 1319 C CA . PHE A 1 163 ? 17.053 -38.998 -30.648 1.00 42.41 163 PHE A CA 1
ATOM 1320 C C . PHE A 1 163 ? 16.871 -37.465 -30.551 1.00 42.41 163 PHE A C 1
ATOM 1322 O O . PHE A 1 163 ? 17.362 -36.733 -31.407 1.00 42.41 163 PHE A O 1
ATOM 1329 N N . HIS A 1 164 ? 16.301 -36.969 -29.443 1.00 51.84 164 HIS A N 1
ATOM 1330 C CA . HIS A 1 164 ? 15.959 -35.547 -29.225 1.00 51.84 164 HIS A CA 1
ATOM 1331 C C . HIS A 1 164 ? 16.605 -34.908 -27.960 1.00 51.84 164 HIS A C 1
ATOM 1333 O O . HIS A 1 164 ? 16.947 -35.651 -27.039 1.00 51.84 164 HIS A O 1
ATOM 1339 N N . PRO A 1 165 ? 16.775 -33.560 -27.880 1.00 53.94 165 PRO A N 1
ATOM 1340 C CA . PRO A 1 165 ? 17.327 -32.835 -26.712 1.00 53.94 165 PRO A CA 1
ATOM 1341 C C . PRO A 1 165 ? 16.386 -31.779 -26.067 1.00 53.94 165 PRO A C 1
ATOM 1343 O O . PRO A 1 165 ? 15.417 -31.348 -26.681 1.00 53.94 165 PRO A O 1
ATOM 1346 N N . ALA A 1 166 ? 16.722 -31.277 -24.861 1.00 63.97 166 ALA A N 1
ATOM 1347 C CA . ALA A 1 166 ? 15.898 -30.303 -24.106 1.00 63.97 166 ALA A CA 1
ATOM 1348 C C . ALA A 1 166 ? 16.271 -28.812 -24.275 1.00 63.97 166 ALA A C 1
ATOM 1350 O O . ALA A 1 166 ? 15.473 -27.934 -23.953 1.00 63.97 166 ALA A O 1
ATOM 1351 N N . PHE A 1 167 ? 17.478 -28.496 -24.754 1.00 68.44 167 PHE A N 1
ATOM 1352 C CA . PHE A 1 167 ? 17.947 -27.113 -24.888 1.00 68.44 167 PHE A CA 1
ATOM 1353 C C . PHE A 1 167 ? 18.553 -26.871 -26.267 1.00 68.44 167 PHE A C 1
ATOM 1355 O O . PHE A 1 167 ? 19.344 -27.677 -26.751 1.00 68.44 167 PHE A O 1
ATOM 1362 N N . CYS A 1 168 ? 18.240 -25.711 -26.852 1.00 63.91 168 CYS A N 1
ATOM 1363 C CA . CYS A 1 168 ? 18.752 -25.262 -28.150 1.00 63.91 168 CYS A CA 1
ATOM 1364 C C . CYS A 1 168 ? 20.278 -25.142 -28.231 1.00 63.91 168 CYS A C 1
ATOM 1366 O O . CYS A 1 168 ? 20.850 -25.163 -29.312 1.00 63.91 168 CYS A O 1
ATOM 1368 N N . SER A 1 169 ? 20.945 -24.954 -27.096 1.00 69.75 169 SER A N 1
ATOM 1369 C CA . SER A 1 169 ? 22.399 -24.866 -27.011 1.00 69.75 169 SER A CA 1
ATOM 1370 C C . SER A 1 169 ? 22.853 -25.063 -25.568 1.00 69.75 169 SER A C 1
ATOM 1372 O O . SER A 1 169 ? 22.076 -24.888 -24.622 1.00 69.75 169 SER A O 1
ATOM 1374 N N . SER A 1 170 ? 24.146 -25.327 -25.382 1.00 62.59 170 SER A N 1
ATOM 1375 C CA . SER A 1 170 ? 24.803 -25.279 -24.067 1.00 62.59 170 SER A CA 1
ATOM 1376 C C . SER A 1 170 ? 24.592 -23.935 -23.357 1.00 62.59 170 SER A C 1
ATOM 1378 O O . SER A 1 170 ? 24.515 -23.874 -22.131 1.00 62.59 170 SER A O 1
ATOM 1380 N N . ARG A 1 171 ? 24.411 -22.854 -24.124 1.00 59.28 171 ARG A N 1
ATOM 1381 C CA . ARG A 1 171 ? 24.119 -21.510 -23.622 1.00 59.28 171 ARG A CA 1
ATOM 1382 C C . ARG A 1 171 ? 22.683 -21.389 -23.100 1.00 59.28 171 ARG A C 1
ATOM 1384 O O . ARG A 1 171 ? 22.491 -20.818 -22.029 1.00 59.28 171 ARG A O 1
ATOM 1391 N N . CYS A 1 172 ? 21.709 -21.972 -23.808 1.00 64.88 172 CYS A N 1
ATOM 1392 C CA . CYS A 1 172 ? 20.314 -22.078 -23.359 1.00 64.88 172 CYS A CA 1
ATOM 1393 C C . CYS A 1 172 ? 20.228 -22.893 -22.049 1.00 64.88 172 CYS A C 1
ATOM 1395 O O . CYS A 1 172 ? 19.601 -22.451 -21.087 1.00 64.88 172 CYS A O 1
ATOM 1397 N N . ALA A 1 173 ? 20.937 -24.026 -21.977 1.00 69.00 173 ALA A N 1
ATOM 1398 C CA . ALA A 1 173 ? 21.000 -24.869 -20.779 1.00 69.00 173 ALA A CA 1
ATOM 1399 C C . ALA A 1 173 ? 21.636 -24.140 -19.580 1.00 69.00 173 ALA A C 1
ATOM 1401 O O . ALA A 1 173 ? 21.116 -24.186 -18.466 1.00 69.00 173 ALA A O 1
ATOM 1402 N N . PHE A 1 174 ? 22.733 -23.410 -19.807 1.00 66.19 174 PHE A N 1
ATOM 1403 C CA . PHE A 1 174 ? 23.415 -22.655 -18.755 1.00 66.19 174 PHE A CA 1
ATOM 1404 C C . PHE A 1 174 ? 22.593 -21.458 -18.257 1.00 66.19 174 PHE A C 1
ATOM 1406 O O . PHE A 1 174 ? 22.542 -21.200 -17.055 1.00 66.19 174 PHE A O 1
ATOM 1413 N N . ALA A 1 175 ? 21.922 -20.732 -19.158 1.00 65.94 175 ALA A N 1
ATOM 1414 C CA . ALA A 1 175 ? 21.027 -19.637 -18.787 1.00 65.94 175 ALA A CA 1
ATOM 1415 C C . ALA A 1 175 ? 19.849 -20.137 -17.936 1.00 65.94 175 ALA A C 1
ATOM 1417 O O . ALA A 1 175 ? 19.538 -19.533 -16.910 1.00 65.94 175 ALA A O 1
ATOM 1418 N N . HIS A 1 176 ? 19.261 -21.276 -18.314 1.00 76.56 176 HIS A N 1
ATOM 1419 C CA . HIS A 1 176 ? 18.207 -21.935 -17.547 1.00 76.56 176 HIS A CA 1
ATOM 1420 C C . HIS A 1 176 ? 18.699 -22.385 -16.159 1.00 76.56 176 HIS A C 1
ATOM 1422 O O . HIS A 1 176 ? 18.077 -22.064 -15.148 1.00 76.56 176 HIS A O 1
ATOM 1428 N N . ALA A 1 177 ? 19.867 -23.035 -16.074 1.00 69.00 177 ALA A N 1
ATOM 1429 C CA . ALA A 1 177 ? 20.472 -23.426 -14.797 1.00 69.00 177 ALA A CA 1
ATOM 1430 C C . ALA A 1 177 ? 20.768 -22.216 -13.892 1.00 69.00 177 ALA A C 1
ATOM 1432 O O . ALA A 1 177 ? 20.536 -22.264 -12.686 1.00 69.00 177 ALA A O 1
ATOM 1433 N N . ARG A 1 178 ? 21.231 -21.100 -14.469 1.00 65.75 178 ARG A N 1
ATOM 1434 C CA . ARG A 1 178 ? 21.510 -19.862 -13.730 1.00 65.75 178 ARG A CA 1
ATOM 1435 C C . ARG A 1 178 ? 20.241 -19.176 -13.212 1.00 65.75 178 ARG A C 1
ATOM 1437 O O . ARG A 1 178 ? 20.282 -18.599 -12.129 1.00 65.75 178 ARG A O 1
ATOM 1444 N N . ALA A 1 179 ? 19.142 -19.232 -13.962 1.00 71.75 179 ALA A N 1
ATOM 1445 C CA . ALA A 1 179 ? 17.847 -18.719 -13.522 1.00 71.75 179 ALA A CA 1
ATOM 1446 C C . ALA A 1 179 ? 17.267 -19.553 -12.368 1.00 71.75 179 ALA A C 1
ATOM 1448 O O . ALA A 1 179 ? 16.741 -18.991 -11.417 1.00 71.75 179 ALA A O 1
ATOM 1449 N N . LEU A 1 180 ? 17.436 -20.880 -12.397 1.00 71.81 180 LEU A N 1
ATOM 1450 C CA . LEU A 1 180 ? 17.067 -21.742 -11.268 1.00 71.81 180 LEU A CA 1
ATOM 1451 C C . LEU A 1 180 ? 17.933 -21.464 -10.029 1.00 71.81 180 LEU A C 1
ATOM 1453 O O . LEU A 1 180 ? 17.433 -21.453 -8.908 1.00 71.81 180 LEU A O 1
ATOM 1457 N N . LEU A 1 181 ? 19.219 -21.169 -10.234 1.00 66.62 181 LEU A N 1
ATOM 1458 C CA . LEU A 1 181 ? 20.189 -20.876 -9.178 1.00 66.62 181 LEU A CA 1
ATOM 1459 C C . LEU A 1 181 ? 19.919 -19.589 -8.383 1.00 66.62 181 LEU A C 1
ATOM 1461 O O . LEU A 1 181 ? 20.463 -19.454 -7.289 1.00 66.62 181 LEU A O 1
ATOM 1465 N N . SER A 1 182 ? 19.099 -18.645 -8.866 1.00 65.12 182 SER A N 1
ATOM 1466 C CA . SER A 1 182 ? 18.811 -17.418 -8.101 1.00 65.12 182 SER A CA 1
ATOM 1467 C C . SER A 1 182 ? 18.011 -17.672 -6.820 1.00 65.12 182 SER A C 1
ATOM 1469 O O . SER A 1 182 ? 18.000 -16.815 -5.941 1.00 65.12 182 SER A O 1
ATOM 1471 N N . ASN A 1 183 ? 17.390 -18.850 -6.703 1.00 65.94 183 ASN A N 1
ATOM 1472 C CA . ASN A 1 183 ? 16.600 -19.267 -5.543 1.00 65.94 183 ASN A CA 1
ATOM 1473 C C . ASN A 1 183 ? 17.312 -20.326 -4.684 1.00 65.94 183 ASN A C 1
ATOM 1475 O O . ASN A 1 183 ? 16.726 -20.859 -3.747 1.00 65.94 183 ASN A O 1
ATOM 1479 N N . VAL A 1 184 ? 18.562 -20.661 -5.011 1.00 66.88 184 VAL A N 1
ATOM 1480 C CA . VAL A 1 184 ? 19.289 -21.785 -4.419 1.00 66.88 184 VAL A CA 1
ATOM 1481 C C . VAL A 1 184 ? 20.179 -21.293 -3.272 1.00 66.88 184 VAL A C 1
ATOM 1483 O O . VAL A 1 184 ? 20.897 -20.299 -3.396 1.00 66.88 184 VAL A O 1
ATOM 1486 N N . GLU A 1 185 ? 20.131 -21.976 -2.125 1.00 77.88 185 GLU A N 1
ATOM 1487 C CA . GLU A 1 185 ? 20.915 -21.603 -0.946 1.00 77.88 185 GLU A CA 1
ATOM 1488 C C . GLU A 1 185 ? 22.428 -21.665 -1.222 1.00 77.88 185 GLU A C 1
ATOM 1490 O O . GLU A 1 185 ? 22.917 -22.472 -2.012 1.00 77.88 185 GLU A O 1
ATOM 1495 N N . LYS A 1 186 ? 23.221 -20.860 -0.497 1.00 77.12 186 LYS A N 1
ATOM 1496 C CA . LYS A 1 186 ? 24.692 -20.790 -0.658 1.00 77.12 186 LYS A CA 1
ATOM 1497 C C . LYS A 1 186 ? 25.401 -22.153 -0.579 1.00 77.12 186 LYS A C 1
ATOM 1499 O O . LYS A 1 186 ? 26.506 -22.288 -1.101 1.00 77.12 186 LYS A O 1
ATOM 1504 N N . LYS A 1 187 ? 24.801 -23.139 0.098 1.00 80.38 187 LYS A N 1
ATOM 1505 C CA . LYS A 1 187 ? 25.340 -24.501 0.236 1.00 80.38 187 LYS A CA 1
ATOM 1506 C C . LYS A 1 187 ? 25.275 -25.293 -1.077 1.00 80.38 187 LYS A C 1
ATOM 1508 O O . LYS A 1 187 ? 26.223 -26.001 -1.407 1.00 80.38 187 LYS A O 1
ATOM 1513 N N . ASP A 1 188 ? 24.230 -25.079 -1.863 1.00 77.12 188 ASP A N 1
ATOM 1514 C CA . ASP A 1 188 ? 23.958 -25.795 -3.109 1.00 77.12 188 ASP A CA 1
ATOM 1515 C C . ASP A 1 188 ? 24.672 -25.147 -4.307 1.00 77.12 188 ASP A C 1
ATOM 1517 O O . ASP A 1 188 ? 24.988 -25.819 -5.289 1.00 77.12 188 ASP A O 1
ATOM 1521 N N . VAL A 1 189 ? 25.050 -23.866 -4.188 1.00 77.25 189 VAL A N 1
ATOM 1522 C CA . VAL A 1 189 ? 25.906 -23.170 -5.166 1.00 77.25 189 VAL A CA 1
ATOM 1523 C C . VAL A 1 189 ? 27.237 -23.902 -5.364 1.00 77.25 189 VAL A C 1
ATOM 1525 O O . VAL A 1 189 ? 27.666 -24.063 -6.500 1.00 77.25 189 VAL A O 1
ATOM 1528 N N . LYS A 1 190 ? 27.870 -24.416 -4.298 1.00 77.00 190 LYS A N 1
ATOM 1529 C CA . LYS A 1 190 ? 29.141 -25.163 -4.412 1.00 77.00 190 LYS A CA 1
ATOM 1530 C C . LYS A 1 190 ? 28.974 -26.521 -5.092 1.00 77.00 190 LYS A C 1
ATOM 1532 O O . LYS A 1 190 ? 29.853 -26.940 -5.845 1.00 77.00 190 LYS A O 1
ATOM 1537 N N . ALA A 1 191 ? 27.864 -27.212 -4.827 1.00 77.75 191 ALA A N 1
ATOM 1538 C CA . ALA A 1 191 ? 27.553 -28.481 -5.478 1.00 77.75 191 ALA A CA 1
ATOM 1539 C C . ALA A 1 191 ? 27.321 -28.273 -6.982 1.00 77.75 191 ALA A C 1
ATOM 1541 O O . ALA A 1 191 ? 27.863 -29.016 -7.799 1.00 77.75 191 ALA A O 1
ATOM 1542 N N . LEU A 1 192 ? 26.604 -27.207 -7.349 1.00 72.81 192 LEU A N 1
ATOM 1543 C CA . LEU A 1 192 ? 26.359 -26.831 -8.740 1.00 72.81 192 LEU A CA 1
ATOM 1544 C C . LEU A 1 192 ? 27.611 -26.304 -9.443 1.00 72.81 192 LEU A C 1
ATOM 1546 O O . LEU A 1 192 ? 27.857 -26.684 -10.580 1.00 72.81 192 LEU A O 1
ATOM 1550 N N . GLU A 1 193 ? 28.450 -25.511 -8.780 1.00 75.38 193 GLU A N 1
ATOM 1551 C CA . GLU A 1 193 ? 29.740 -25.067 -9.321 1.00 75.38 193 GLU A CA 1
ATOM 1552 C C . GLU A 1 193 ? 30.660 -26.265 -9.603 1.00 75.38 193 GLU A C 1
ATOM 1554 O O . GLU A 1 193 ? 31.265 -26.348 -10.670 1.00 75.38 193 GLU A O 1
ATOM 1559 N N . THR A 1 194 ? 30.677 -27.257 -8.706 1.00 81.69 194 THR A N 1
ATOM 1560 C CA . THR A 1 194 ? 31.412 -28.514 -8.914 1.00 81.69 194 THR A CA 1
ATOM 1561 C C . THR A 1 194 ? 30.830 -29.313 -10.082 1.00 81.69 194 THR A C 1
ATOM 1563 O O . THR A 1 194 ? 31.580 -29.754 -10.951 1.00 81.69 194 THR A O 1
ATOM 1566 N N . ALA A 1 195 ? 29.503 -29.455 -10.156 1.00 79.12 195 ALA A N 1
ATOM 1567 C CA . ALA A 1 195 ? 28.839 -30.183 -11.238 1.00 79.12 195 ALA A CA 1
ATOM 1568 C C . ALA A 1 195 ? 29.033 -29.505 -12.610 1.00 79.12 195 ALA A C 1
ATOM 1570 O O . ALA A 1 195 ? 29.239 -30.181 -13.617 1.00 79.12 195 ALA A O 1
ATOM 1571 N N . LEU A 1 196 ? 29.017 -28.169 -12.653 1.00 73.19 196 LEU A N 1
ATOM 1572 C CA . LEU A 1 196 ? 29.198 -27.376 -13.872 1.00 73.19 196 LEU A CA 1
ATOM 1573 C C . LEU A 1 196 ? 30.670 -27.231 -14.276 1.00 73.19 196 LEU A C 1
ATOM 1575 O O . LEU A 1 196 ? 30.944 -27.016 -15.452 1.00 73.19 196 LEU A O 1
ATOM 1579 N N . SER A 1 197 ? 31.621 -27.404 -13.350 1.00 77.94 197 SER A N 1
ATOM 1580 C CA . SER A 1 197 ? 33.061 -27.411 -13.661 1.00 77.94 197 SER A CA 1
ATOM 1581 C C . SER A 1 197 ? 33.484 -28.550 -14.600 1.00 77.94 197 SER A C 1
ATOM 1583 O O . SER A 1 197 ? 34.504 -28.440 -15.278 1.00 77.94 197 SER A O 1
ATOM 1585 N N . ALA A 1 198 ? 32.687 -29.623 -14.675 1.00 77.44 198 ALA A N 1
ATOM 1586 C CA . ALA A 1 198 ? 32.897 -30.735 -15.597 1.00 77.44 198 ALA A CA 1
ATOM 1587 C C . ALA A 1 198 ? 32.430 -30.431 -17.033 1.00 77.44 198 ALA A C 1
ATOM 1589 O O . ALA A 1 198 ? 32.810 -31.147 -17.961 1.00 77.44 198 ALA A O 1
ATOM 1590 N N . TYR A 1 199 ? 31.625 -29.382 -17.238 1.00 70.06 199 TYR A N 1
ATOM 1591 C CA . TYR A 1 199 ? 31.234 -28.965 -18.579 1.00 70.06 199 TYR A CA 1
ATOM 1592 C C . TYR A 1 199 ? 32.361 -28.142 -19.210 1.00 70.06 199 TYR A C 1
ATOM 1594 O O . TYR A 1 199 ? 32.826 -27.172 -18.607 1.00 70.06 199 TYR A O 1
ATOM 1602 N N . PRO A 1 200 ? 32.812 -28.490 -20.429 1.00 72.44 200 PRO A N 1
ATOM 1603 C CA . PRO A 1 200 ? 33.814 -27.697 -21.118 1.00 72.44 200 PRO A CA 1
ATOM 1604 C C . PRO A 1 200 ? 33.269 -26.282 -21.304 1.00 72.44 200 PRO A C 1
ATOM 1606 O O . PRO A 1 200 ? 32.171 -26.096 -21.835 1.00 72.44 200 PRO A O 1
ATOM 1609 N N . SER A 1 201 ? 34.037 -25.288 -20.848 1.00 59.62 201 SER A N 1
ATOM 1610 C CA . SER A 1 201 ? 33.730 -23.884 -21.113 1.00 59.62 201 SER A CA 1
ATOM 1611 C C . SER A 1 201 ? 33.537 -23.742 -22.623 1.00 59.62 201 SER A C 1
ATOM 1613 O O . SER A 1 201 ? 34.460 -24.106 -23.365 1.00 59.62 201 SER A O 1
ATOM 1615 N N . PRO A 1 202 ? 32.354 -23.313 -23.106 1.00 61.56 202 PRO A N 1
ATOM 1616 C CA . PRO A 1 202 ? 32.137 -23.191 -24.535 1.00 61.56 202 PRO A CA 1
ATOM 1617 C C . PRO A 1 202 ? 33.228 -22.274 -25.072 1.00 61.56 202 PRO A C 1
ATOM 1619 O O . PRO A 1 202 ? 33.435 -21.178 -24.542 1.00 61.56 202 PRO A O 1
ATOM 1622 N N . ALA A 1 203 ? 33.961 -22.745 -26.085 1.00 70.88 203 ALA A N 1
ATOM 1623 C CA . ALA A 1 203 ? 34.935 -21.904 -26.760 1.00 70.88 203 ALA A CA 1
ATOM 1624 C C . ALA A 1 203 ? 34.210 -20.601 -27.123 1.00 70.88 203 ALA A C 1
ATOM 1626 O O . ALA A 1 203 ? 33.104 -20.678 -27.668 1.00 70.88 203 ALA A O 1
ATOM 1627 N N . PRO A 1 204 ? 34.745 -19.422 -26.762 1.00 63.28 204 PRO A N 1
ATOM 1628 C CA . PRO A 1 204 ? 34.106 -18.166 -27.099 1.00 63.28 204 PRO A CA 1
ATOM 1629 C C . PRO A 1 204 ? 34.148 -18.025 -28.621 1.00 63.28 204 PRO A C 1
ATOM 1631 O O . PRO A 1 204 ? 35.088 -17.474 -29.186 1.00 63.28 204 PRO A O 1
ATOM 1634 N N . ILE A 1 205 ? 33.134 -18.561 -29.297 1.00 60.59 205 ILE A N 1
ATOM 1635 C CA . ILE A 1 205 ? 32.856 -18.269 -30.691 1.00 60.59 205 ILE A CA 1
ATOM 1636 C C . ILE A 1 205 ? 32.308 -16.851 -30.660 1.00 60.59 205 ILE A C 1
ATOM 1638 O O . ILE A 1 205 ? 31.124 -16.605 -30.438 1.00 60.59 205 ILE A O 1
ATOM 1642 N N . VAL A 1 206 ? 33.222 -15.894 -30.781 1.00 56.84 206 VAL A N 1
ATOM 1643 C CA . VAL A 1 206 ? 32.874 -14.526 -31.130 1.00 56.84 206 VAL A CA 1
ATOM 1644 C C . VAL A 1 206 ? 32.601 -14.562 -32.629 1.00 56.84 206 VAL A C 1
ATOM 1646 O O . VAL A 1 206 ? 33.476 -14.239 -33.430 1.00 56.84 206 VAL A O 1
ATOM 1649 N N . SER A 1 207 ? 31.412 -15.029 -33.024 1.00 57.53 207 SER A N 1
ATOM 1650 C CA . SER A 1 207 ? 30.926 -14.725 -34.363 1.00 57.53 207 SER A CA 1
ATOM 1651 C C . SER A 1 207 ? 30.688 -13.219 -34.377 1.00 57.53 207 SER A C 1
ATOM 1653 O O . SER A 1 207 ? 29.803 -12.682 -33.710 1.00 57.53 207 SER A O 1
ATOM 1655 N N . ILE A 1 208 ? 31.571 -12.491 -35.063 1.00 62.16 208 ILE A N 1
ATOM 1656 C CA . ILE A 1 208 ? 31.291 -11.109 -35.445 1.00 62.16 208 ILE A CA 1
ATOM 1657 C C . ILE A 1 208 ? 30.332 -11.221 -36.622 1.00 62.16 208 ILE A C 1
ATOM 1659 O O . ILE A 1 208 ? 30.707 -10.994 -37.772 1.00 62.16 208 ILE A O 1
ATOM 1663 N N . ASP A 1 209 ? 29.101 -11.634 -36.337 1.00 58.66 209 ASP A N 1
ATOM 1664 C CA . ASP A 1 209 ? 28.030 -11.475 -37.295 1.00 58.66 209 ASP A CA 1
ATOM 1665 C C . ASP A 1 209 ? 27.863 -9.971 -37.437 1.00 58.66 209 ASP A C 1
ATOM 1667 O O . ASP A 1 209 ? 27.483 -9.260 -36.500 1.00 58.66 209 ASP A O 1
ATOM 1671 N N . ARG A 1 210 ? 28.269 -9.460 -38.601 1.00 66.44 210 ARG A N 1
ATOM 1672 C CA . ARG A 1 210 ? 27.917 -8.113 -39.023 1.00 66.44 210 ARG A CA 1
ATOM 1673 C C . ARG A 1 210 ? 26.408 -8.127 -39.176 1.00 66.44 210 ARG A C 1
ATOM 1675 O O . ARG A 1 210 ? 25.905 -8.410 -40.252 1.00 66.44 210 ARG A O 1
ATOM 1682 N N . ALA A 1 211 ? 25.705 -7.912 -38.069 1.00 62.88 211 ALA A N 1
ATOM 1683 C CA . ALA A 1 211 ? 24.279 -7.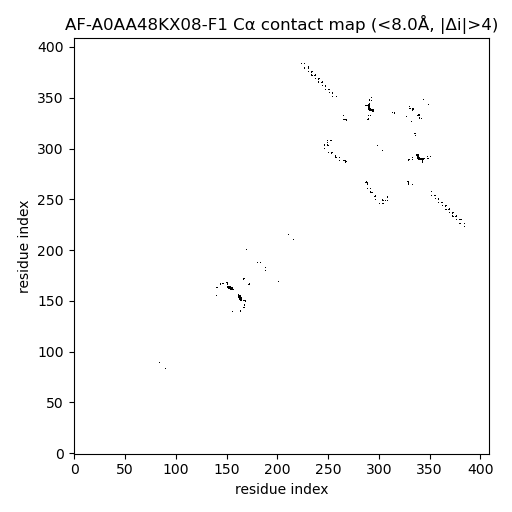701 -38.093 1.00 62.88 211 ALA A CA 1
ATOM 1684 C C . ALA A 1 211 ? 24.045 -6.557 -39.075 1.00 62.88 211 ALA A C 1
ATOM 1686 O O . ALA A 1 211 ? 24.566 -5.457 -38.866 1.00 62.88 211 ALA A O 1
ATOM 1687 N N . ASP A 1 212 ? 23.329 -6.852 -40.157 1.00 80.12 212 ASP A N 1
ATOM 1688 C CA . ASP A 1 212 ? 22.925 -5.841 -41.118 1.00 80.12 212 ASP A CA 1
ATOM 1689 C C . ASP A 1 212 ? 22.268 -4.679 -40.364 1.00 80.12 212 ASP A C 1
ATOM 1691 O O . ASP A 1 212 ? 21.592 -4.885 -39.346 1.00 80.12 212 ASP A O 1
ATOM 1695 N N . ASP A 1 213 ? 22.446 -3.452 -40.857 1.00 79.75 213 ASP A N 1
ATOM 1696 C CA . ASP A 1 213 ? 21.920 -2.244 -40.206 1.00 79.75 213 ASP A CA 1
ATOM 1697 C C . ASP A 1 213 ? 20.413 -2.358 -39.902 1.00 79.75 213 ASP A C 1
ATOM 1699 O O . ASP A 1 213 ? 19.924 -1.821 -38.906 1.00 79.75 213 ASP A O 1
ATOM 1703 N N . HIS A 1 214 ? 19.688 -3.140 -40.711 1.00 82.94 214 HIS A N 1
ATOM 1704 C CA . HIS A 1 214 ? 18.289 -3.487 -40.486 1.00 82.94 214 HIS A CA 1
ATOM 1705 C C . HIS A 1 214 ? 18.063 -4.294 -39.197 1.00 82.94 214 HIS A C 1
ATOM 1707 O O . HIS A 1 214 ? 17.259 -3.892 -38.356 1.00 82.94 214 HIS A O 1
ATOM 1713 N N . SER A 1 215 ? 18.795 -5.393 -38.996 1.00 84.12 215 SER A N 1
ATOM 1714 C CA . SER A 1 215 ? 18.688 -6.239 -37.799 1.00 84.12 215 SER A CA 1
ATOM 1715 C C . SER A 1 215 ? 19.014 -5.454 -36.530 1.00 84.12 215 SER A C 1
ATOM 1717 O O . SER A 1 215 ? 18.352 -5.608 -35.503 1.00 84.12 215 SER A O 1
ATOM 1719 N N . ARG A 1 216 ? 19.992 -4.544 -36.606 1.00 83.38 216 ARG A N 1
ATOM 1720 C CA . ARG A 1 216 ? 20.325 -3.656 -35.491 1.00 83.38 216 ARG A CA 1
ATOM 1721 C C . ARG A 1 216 ? 19.205 -2.661 -35.183 1.00 83.38 216 ARG A C 1
ATOM 1723 O O . ARG A 1 216 ? 18.860 -2.507 -34.015 1.00 83.38 216 ARG A O 1
ATOM 1730 N N . ALA A 1 217 ? 18.625 -2.018 -36.197 1.00 85.00 217 ALA A N 1
ATOM 1731 C CA . ALA A 1 217 ? 17.505 -1.098 -36.005 1.00 85.00 217 ALA A CA 1
ATOM 1732 C C . ALA A 1 217 ? 16.280 -1.801 -35.392 1.00 85.00 217 ALA A C 1
ATOM 1734 O O . ALA A 1 217 ? 15.629 -1.242 -34.510 1.00 85.00 217 ALA A O 1
ATOM 1735 N N . VAL A 1 218 ? 16.001 -3.046 -35.799 1.00 88.38 218 VAL A N 1
ATOM 1736 C CA . VAL A 1 218 ? 14.923 -3.868 -35.225 1.00 88.38 218 VAL A CA 1
ATOM 1737 C C . VAL A 1 218 ? 15.187 -4.177 -33.748 1.00 88.38 218 VAL A C 1
ATOM 1739 O O . VAL A 1 218 ? 14.289 -4.010 -32.924 1.00 88.38 218 VAL A O 1
ATOM 1742 N N . LEU A 1 219 ? 16.414 -4.569 -33.387 1.00 85.62 219 LEU A N 1
ATOM 1743 C CA . LEU A 1 219 ? 16.783 -4.829 -31.991 1.00 85.62 219 LEU A CA 1
ATOM 1744 C C . LEU A 1 219 ? 16.714 -3.565 -31.124 1.00 85.62 219 LEU A C 1
ATOM 1746 O O . LEU A 1 219 ? 16.213 -3.624 -30.003 1.00 85.62 219 LEU A O 1
ATOM 1750 N N . GLU A 1 220 ? 17.184 -2.424 -31.630 1.00 86.94 220 GLU A N 1
ATOM 1751 C CA . GLU A 1 220 ? 17.110 -1.143 -30.916 1.00 86.94 220 GLU A CA 1
ATOM 1752 C C . GLU A 1 220 ? 15.647 -0.699 -30.724 1.00 86.94 220 GLU A C 1
ATOM 1754 O O . GLU A 1 220 ? 15.265 -0.314 -29.619 1.00 86.94 220 GLU A O 1
ATOM 1759 N N . GLY A 1 221 ? 14.800 -0.848 -31.748 1.00 88.69 221 GLY A N 1
ATOM 1760 C CA . GLY A 1 221 ? 13.362 -0.585 -31.642 1.00 88.69 221 GLY A CA 1
ATOM 1761 C C . GLY A 1 221 ? 12.652 -1.512 -30.650 1.00 88.69 221 GLY A C 1
ATOM 1762 O O . GLY A 1 221 ? 11.823 -1.057 -29.862 1.00 88.69 221 GLY A O 1
ATOM 1763 N N . ALA A 1 222 ? 13.012 -2.799 -30.626 1.00 90.31 222 ALA A N 1
ATOM 1764 C CA . ALA A 1 222 ? 12.486 -3.758 -29.658 1.00 90.31 222 ALA A CA 1
ATOM 1765 C C . ALA A 1 222 ? 12.906 -3.421 -28.213 1.00 90.31 222 ALA A C 1
ATOM 1767 O O . ALA A 1 222 ? 12.093 -3.527 -27.295 1.00 90.31 222 ALA A O 1
ATOM 1768 N N . GLN A 1 223 ? 14.148 -2.970 -28.003 1.00 89.56 223 GLN A N 1
ATOM 1769 C CA . GLN A 1 223 ? 14.635 -2.513 -26.694 1.00 89.56 223 GLN A CA 1
ATOM 1770 C C . GLN A 1 223 ? 13.901 -1.262 -26.205 1.00 89.56 223 GLN A C 1
ATOM 1772 O O . GLN A 1 223 ? 13.535 -1.179 -25.029 1.00 89.56 223 GLN A O 1
ATOM 1777 N N . ASP A 1 224 ? 13.654 -0.306 -27.099 1.00 90.62 224 ASP A N 1
ATOM 1778 C CA . ASP A 1 224 ? 12.901 0.902 -26.772 1.00 90.62 224 ASP A CA 1
ATOM 1779 C C . ASP A 1 224 ? 11.439 0.553 -26.437 1.00 90.62 224 ASP A C 1
ATOM 1781 O O . ASP A 1 224 ? 10.918 1.001 -25.414 1.00 90.62 224 ASP A O 1
ATOM 1785 N N . ALA A 1 225 ? 10.803 -0.335 -27.212 1.00 92.75 225 ALA A N 1
ATOM 1786 C CA . ALA A 1 225 ? 9.454 -0.828 -26.928 1.00 92.75 225 ALA A CA 1
ATOM 1787 C C . ALA A 1 225 ? 9.361 -1.552 -25.571 1.00 92.75 225 ALA A C 1
ATOM 1789 O O . ALA A 1 225 ? 8.437 -1.298 -24.797 1.00 92.75 225 ALA A O 1
ATOM 1790 N N . ALA A 1 226 ? 10.334 -2.409 -25.244 1.00 92.06 226 ALA A N 1
ATOM 1791 C CA . ALA A 1 226 ? 10.393 -3.092 -23.953 1.00 92.06 226 ALA A CA 1
ATOM 1792 C C . ALA A 1 226 ? 10.580 -2.108 -22.784 1.00 92.06 226 ALA A C 1
ATOM 1794 O O . ALA A 1 226 ? 9.954 -2.262 -21.735 1.00 92.06 226 ALA A O 1
ATOM 1795 N N . THR A 1 227 ? 11.398 -1.069 -22.976 1.00 92.50 227 THR A N 1
ATOM 1796 C CA . THR A 1 227 ? 11.620 -0.015 -21.974 1.00 92.50 227 THR A CA 1
ATOM 1797 C C . THR A 1 227 ? 10.337 0.773 -21.713 1.00 92.50 227 THR A C 1
ATOM 1799 O O . THR A 1 227 ? 9.971 0.991 -20.558 1.00 92.50 227 THR A O 1
ATOM 1802 N N . LEU A 1 228 ? 9.608 1.141 -22.771 1.00 93.81 228 LEU A N 1
ATOM 1803 C CA . LEU A 1 228 ? 8.310 1.812 -22.660 1.00 93.81 228 LEU A CA 1
ATOM 1804 C C . LEU A 1 228 ? 7.260 0.930 -21.972 1.00 93.81 228 LEU A C 1
ATOM 1806 O O . LEU A 1 228 ? 6.526 1.411 -21.108 1.00 93.81 228 LEU A O 1
ATOM 1810 N N . ALA A 1 229 ? 7.211 -0.364 -22.304 1.00 94.94 229 ALA A N 1
ATOM 1811 C CA . ALA A 1 229 ? 6.317 -1.313 -21.647 1.00 94.94 229 ALA A CA 1
ATOM 1812 C C . ALA A 1 229 ? 6.617 -1.410 -20.141 1.00 94.94 229 ALA A C 1
ATOM 1814 O O . ALA A 1 229 ? 5.700 -1.320 -19.322 1.00 94.94 229 ALA A O 1
ATOM 1815 N N . LEU A 1 230 ? 7.895 -1.502 -19.763 1.00 95.50 230 LEU A N 1
ATOM 1816 C CA . LEU A 1 230 ? 8.314 -1.531 -18.363 1.00 95.50 230 LEU A CA 1
ATOM 1817 C C . LEU A 1 230 ? 7.933 -0.242 -17.618 1.00 95.50 230 LEU A C 1
ATOM 1819 O O . LEU A 1 230 ? 7.369 -0.320 -16.527 1.00 95.50 230 LEU A O 1
ATOM 1823 N N . LEU A 1 231 ? 8.173 0.930 -18.214 1.00 96.25 231 LEU A N 1
ATOM 1824 C CA . LEU A 1 231 ? 7.773 2.216 -17.631 1.00 96.25 231 LEU A CA 1
ATOM 1825 C C . LEU A 1 231 ? 6.256 2.301 -17.433 1.00 96.25 231 LEU A C 1
ATOM 1827 O O . LEU A 1 231 ? 5.805 2.676 -16.353 1.00 96.25 231 LEU A O 1
ATOM 1831 N N . SER A 1 232 ? 5.466 1.873 -18.421 1.00 96.94 232 SER A N 1
ATOM 1832 C CA . SER A 1 232 ? 4.002 1.850 -18.306 1.00 96.94 232 SER A CA 1
ATOM 1833 C C . SER A 1 232 ? 3.512 0.921 -17.185 1.00 96.94 232 SER A C 1
ATOM 1835 O O . SER A 1 232 ? 2.563 1.245 -16.469 1.00 96.94 232 SER A O 1
ATOM 1837 N N . SER A 1 233 ? 4.194 -0.213 -16.979 1.00 97.50 233 SER A N 1
ATOM 1838 C CA . SER A 1 233 ? 3.906 -1.139 -15.882 1.00 97.50 233 SER A CA 1
ATOM 1839 C C . SER A 1 233 ? 4.225 -0.512 -14.525 1.00 97.50 233 SER A C 1
ATOM 1841 O O . SER A 1 233 ? 3.417 -0.615 -13.604 1.00 97.50 233 SER A O 1
ATOM 1843 N N . LEU A 1 234 ? 5.376 0.155 -14.386 1.00 96.62 234 LEU A N 1
ATOM 1844 C CA . LEU A 1 234 ? 5.755 0.836 -13.143 1.00 96.62 234 LEU A CA 1
ATOM 1845 C C . LEU A 1 234 ? 4.801 1.984 -12.809 1.00 96.62 234 LEU A C 1
ATOM 1847 O O . LEU A 1 234 ? 4.387 2.116 -11.661 1.00 96.62 234 LEU A O 1
ATOM 1851 N N . GLN A 1 235 ? 4.392 2.763 -13.811 1.00 97.69 235 GLN A N 1
ATOM 1852 C CA . GLN A 1 235 ? 3.398 3.823 -13.642 1.00 97.69 235 GLN A CA 1
ATOM 1853 C C . GLN A 1 235 ? 2.054 3.271 -13.161 1.00 97.69 235 GLN A C 1
ATOM 1855 O O . GLN A 1 235 ? 1.464 3.824 -12.236 1.00 97.69 235 GLN A O 1
ATOM 1860 N N . ARG A 1 236 ? 1.591 2.150 -13.734 1.00 98.25 236 ARG A N 1
ATOM 1861 C CA . ARG A 1 236 ? 0.367 1.482 -13.274 1.00 98.25 236 ARG A CA 1
ATOM 1862 C C . ARG A 1 236 ? 0.489 1.047 -11.814 1.00 98.25 236 ARG A C 1
ATOM 1864 O O . ARG A 1 236 ? -0.368 1.401 -11.016 1.00 98.25 236 ARG A O 1
ATOM 1871 N N . GLN A 1 237 ? 1.585 0.380 -11.452 1.00 97.81 237 GLN A N 1
ATOM 1872 C CA . GLN A 1 237 ? 1.827 -0.053 -10.071 1.00 97.81 237 GLN A CA 1
ATOM 1873 C C . GLN A 1 237 ? 1.920 1.126 -9.091 1.00 97.81 237 GLN A C 1
ATOM 1875 O O . GLN A 1 237 ? 1.435 1.024 -7.966 1.00 97.81 237 GLN A O 1
ATOM 1880 N N . SER A 1 238 ? 2.509 2.251 -9.508 1.00 97.75 238 SER A N 1
ATOM 1881 C CA . SER A 1 238 ? 2.543 3.479 -8.705 1.00 97.75 238 SER A CA 1
ATOM 1882 C C . SER A 1 238 ? 1.134 4.025 -8.476 1.00 97.75 238 SER A C 1
ATOM 1884 O O . SER A 1 238 ? 0.758 4.297 -7.339 1.00 97.75 238 SER A O 1
ATOM 1886 N N . ALA A 1 239 ? 0.318 4.103 -9.531 1.00 97.94 239 ALA A N 1
ATOM 1887 C CA . ALA A 1 239 ? -1.077 4.520 -9.423 1.00 97.94 239 ALA A CA 1
ATOM 1888 C C . ALA A 1 239 ? -1.914 3.550 -8.564 1.00 97.94 239 ALA A C 1
ATOM 1890 O O . ALA A 1 239 ? -2.843 3.970 -7.875 1.00 97.94 239 ALA A O 1
ATOM 1891 N N . ASP A 1 240 ? -1.606 2.250 -8.588 1.00 97.88 240 ASP A N 1
ATOM 1892 C CA . ASP A 1 240 ? -2.233 1.237 -7.731 1.00 97.88 240 ASP A CA 1
ATOM 1893 C C . ASP A 1 240 ? -1.882 1.460 -6.250 1.00 97.88 240 ASP A C 1
ATOM 1895 O O . ASP A 1 240 ? -2.778 1.457 -5.402 1.00 97.88 240 ASP A O 1
ATOM 1899 N N . ALA A 1 241 ? -0.613 1.757 -5.943 1.00 97.75 241 ALA A N 1
ATOM 1900 C CA . ALA A 1 241 ? -0.171 2.107 -4.592 1.00 97.75 241 ALA A CA 1
ATOM 1901 C C . ALA A 1 241 ? -0.801 3.419 -4.088 1.00 97.75 241 ALA A C 1
ATOM 1903 O O . ALA A 1 241 ? -1.197 3.510 -2.927 1.00 97.75 241 ALA A O 1
ATOM 1904 N N . GLU A 1 242 ? -0.952 4.423 -4.954 1.00 98.19 242 GLU A N 1
ATOM 1905 C CA . GLU A 1 242 ? -1.610 5.689 -4.613 1.00 98.19 242 GLU A CA 1
ATOM 1906 C C . GLU A 1 242 ? -3.101 5.518 -4.295 1.00 98.19 242 GLU A C 1
ATOM 1908 O O . GLU A 1 242 ? -3.584 6.088 -3.315 1.00 98.19 242 GLU A O 1
ATOM 1913 N N . ARG A 1 243 ? -3.839 4.699 -5.062 1.00 98.00 243 ARG A N 1
ATOM 1914 C CA . ARG A 1 243 ? -5.245 4.395 -4.736 1.00 98.00 243 ARG A CA 1
ATOM 1915 C C . ARG A 1 243 ? -5.368 3.653 -3.407 1.00 98.00 243 ARG A C 1
ATOM 1917 O O . ARG A 1 243 ? -6.262 3.971 -2.628 1.00 98.00 243 ARG A O 1
ATOM 1924 N N . ALA A 1 244 ? -4.456 2.724 -3.123 1.00 97.88 244 ALA A N 1
ATOM 1925 C CA . ALA A 1 244 ? -4.422 2.030 -1.839 1.00 97.88 244 ALA A CA 1
ATOM 1926 C C . ALA A 1 244 ? -4.133 2.996 -0.670 1.00 97.88 244 ALA A C 1
ATOM 1928 O O . ALA A 1 244 ? -4.834 2.964 0.340 1.00 97.88 244 ALA A O 1
ATOM 1929 N N . LEU A 1 245 ? -3.185 3.930 -0.826 1.00 98.12 245 LEU A N 1
ATOM 1930 C CA . LEU A 1 245 ? -2.934 4.988 0.165 1.00 98.12 245 LEU A CA 1
ATOM 1931 C C . LEU A 1 245 ? -4.162 5.881 0.388 1.00 98.12 245 LEU A C 1
ATOM 1933 O O . LEU A 1 245 ? -4.468 6.230 1.527 1.00 98.12 245 LEU A O 1
ATOM 1937 N N . ALA A 1 246 ? -4.895 6.224 -0.674 1.00 97.12 246 ALA A N 1
ATOM 1938 C CA . ALA A 1 246 ? -6.128 6.997 -0.554 1.00 97.12 246 ALA A CA 1
ATOM 1939 C C . ALA A 1 246 ? -7.219 6.239 0.227 1.00 97.12 246 ALA A C 1
ATOM 1941 O O . ALA A 1 246 ? -7.939 6.848 1.019 1.00 97.12 246 ALA A O 1
ATOM 1942 N N . ILE A 1 247 ? -7.328 4.919 0.046 1.00 97.50 247 ILE A N 1
ATOM 1943 C CA . ILE A 1 247 ? -8.247 4.066 0.817 1.00 97.50 247 ILE A CA 1
ATOM 1944 C C . ILE A 1 247 ? -7.826 4.014 2.292 1.00 97.50 247 ILE A C 1
ATOM 1946 O O . ILE A 1 247 ? -8.672 4.188 3.170 1.00 97.50 247 ILE A O 1
ATOM 1950 N N . LEU A 1 248 ? -6.532 3.857 2.589 1.00 98.00 248 LEU A N 1
ATOM 1951 C CA . LEU A 1 248 ? -6.041 3.885 3.972 1.00 98.00 248 LEU A CA 1
ATOM 1952 C C . LEU A 1 248 ? -6.301 5.222 4.661 1.00 98.00 248 LEU A C 1
ATOM 1954 O O . LEU A 1 248 ? -6.729 5.233 5.813 1.00 98.00 248 LEU A O 1
ATOM 1958 N N . ALA A 1 249 ? -6.113 6.343 3.963 1.00 97.12 249 ALA A N 1
ATOM 1959 C CA . ALA A 1 249 ? -6.432 7.661 4.506 1.00 97.12 249 ALA A CA 1
ATOM 1960 C C . ALA A 1 249 ? -7.921 7.772 4.889 1.00 97.12 249 ALA A C 1
ATOM 1962 O O . ALA A 1 249 ? -8.261 8.337 5.929 1.00 97.12 249 ALA A O 1
ATOM 1963 N N . ARG A 1 250 ? -8.820 7.171 4.097 1.00 96.62 250 ARG A N 1
ATOM 1964 C CA . ARG A 1 250 ? -10.247 7.086 4.445 1.00 96.62 250 ARG A CA 1
ATOM 1965 C C . ARG A 1 250 ? -10.492 6.188 5.651 1.00 96.62 250 ARG A C 1
ATOM 1967 O O . ARG A 1 250 ? -11.213 6.605 6.549 1.00 96.62 250 ARG A O 1
ATOM 1974 N N . ARG A 1 251 ? -9.851 5.017 5.737 1.00 97.50 251 ARG A N 1
ATOM 1975 C CA . ARG A 1 251 ? -9.930 4.159 6.937 1.00 97.50 251 ARG A CA 1
ATOM 1976 C C . ARG A 1 251 ? -9.456 4.883 8.195 1.00 97.50 251 ARG A C 1
ATOM 1978 O O . ARG A 1 251 ? -10.094 4.772 9.236 1.00 97.50 251 ARG A O 1
ATOM 1985 N N . GLN A 1 252 ? -8.379 5.661 8.104 1.00 97.25 252 GLN A N 1
ATOM 1986 C CA . GLN A 1 252 ? -7.890 6.484 9.213 1.00 97.25 252 GLN A CA 1
ATOM 1987 C C . GLN A 1 252 ? -8.917 7.545 9.622 1.00 97.25 252 GLN A C 1
ATOM 1989 O O . GLN A 1 252 ? -9.150 7.738 10.814 1.00 97.25 252 GLN A O 1
ATOM 1994 N N . ALA A 1 253 ? -9.581 8.188 8.658 1.00 95.69 253 ALA A N 1
ATOM 1995 C CA . ALA A 1 253 ? -10.667 9.121 8.940 1.00 95.69 253 ALA A CA 1
ATOM 1996 C C . ALA A 1 253 ? -11.886 8.430 9.583 1.00 95.69 253 ALA A C 1
ATOM 1998 O O . ALA A 1 253 ? -12.452 8.969 10.531 1.00 95.69 253 ALA A O 1
ATOM 1999 N N . MET A 1 254 ? -12.253 7.221 9.142 1.00 95.25 254 MET A N 1
ATOM 2000 C CA . MET A 1 254 ? -13.306 6.412 9.775 1.00 95.25 254 MET A CA 1
ATOM 2001 C C . MET A 1 254 ? -12.938 6.024 11.209 1.00 95.25 254 MET A C 1
ATOM 2003 O O . MET A 1 254 ? -13.776 6.108 12.103 1.00 95.25 254 MET A O 1
ATOM 2007 N N . LEU A 1 255 ? -11.681 5.639 11.448 1.00 96.31 255 LEU A N 1
ATOM 2008 C CA . LEU A 1 255 ? -11.183 5.329 12.785 1.00 96.31 255 LEU A CA 1
ATOM 2009 C C . LEU A 1 255 ? -11.239 6.561 13.692 1.00 96.31 255 LEU A C 1
ATOM 2011 O O . LEU A 1 255 ? -11.769 6.478 14.797 1.00 96.31 255 LEU A O 1
ATOM 2015 N N . ALA A 1 256 ? -10.745 7.707 13.219 1.00 95.38 256 ALA A N 1
ATOM 2016 C CA . ALA A 1 256 ? -10.800 8.968 13.954 1.00 95.38 256 ALA A CA 1
ATOM 2017 C C . ALA A 1 256 ? -12.247 9.380 14.265 1.00 95.38 256 ALA A C 1
ATOM 2019 O O . ALA A 1 256 ? -12.538 9.802 15.384 1.00 95.38 256 ALA A O 1
ATOM 2020 N N . TYR A 1 257 ? -13.161 9.193 13.309 1.00 92.81 257 TYR A N 1
ATOM 2021 C CA . TYR A 1 257 ? -14.589 9.411 13.508 1.00 92.81 257 TYR A CA 1
ATOM 2022 C C . TYR A 1 257 ? -15.157 8.498 14.601 1.00 92.81 257 TYR A C 1
ATOM 2024 O O . TYR A 1 257 ? -15.744 8.986 15.564 1.00 92.81 257 TYR A O 1
ATOM 2032 N N . ALA A 1 258 ? -14.942 7.184 14.496 1.00 93.75 258 ALA A N 1
ATOM 2033 C CA . ALA A 1 258 ? -15.435 6.207 15.464 1.00 93.75 258 ALA A CA 1
ATOM 2034 C C . ALA A 1 258 ? -14.898 6.481 16.878 1.00 93.75 258 ALA A C 1
ATOM 2036 O O . ALA A 1 258 ? -15.646 6.407 17.854 1.00 93.75 258 ALA A O 1
ATOM 2037 N N . VAL A 1 259 ? -13.618 6.853 16.992 1.00 94.94 259 VAL A N 1
ATOM 2038 C CA . VAL A 1 259 ? -13.006 7.263 18.262 1.00 94.94 259 VAL A CA 1
ATOM 2039 C C . VAL A 1 259 ? -13.662 8.537 18.791 1.00 94.94 259 VAL A C 1
ATOM 2041 O O . VAL A 1 259 ? -14.054 8.555 19.952 1.00 94.94 259 VAL A O 1
ATOM 2044 N N . GLY A 1 260 ? -13.864 9.562 17.960 1.00 93.50 260 GLY A N 1
ATOM 2045 C CA . GLY A 1 260 ? -14.530 10.802 18.368 1.00 93.50 260 GLY A CA 1
ATOM 2046 C C . GLY A 1 260 ? -15.970 10.583 18.846 1.00 93.50 260 GLY A C 1
ATOM 2047 O O . GLY A 1 260 ? -16.368 11.102 19.892 1.00 93.50 260 GLY A O 1
ATOM 2048 N N . VAL A 1 261 ? -16.742 9.750 18.139 1.00 91.94 261 VAL A N 1
ATOM 2049 C CA . VAL A 1 261 ? -18.095 9.363 18.566 1.00 91.94 261 VAL A CA 1
ATOM 2050 C C . VAL A 1 261 ? -18.036 8.627 19.900 1.00 91.94 261 VAL A C 1
ATOM 2052 O O . VAL A 1 261 ? -18.777 8.975 20.819 1.00 91.94 261 VAL A O 1
ATOM 2055 N N . TRP A 1 262 ? -17.133 7.658 20.050 1.00 92.94 262 TRP A N 1
ATOM 2056 C CA . TRP A 1 262 ? -16.952 6.928 21.303 1.00 92.94 262 TRP A CA 1
ATOM 2057 C C . TRP A 1 262 ? -16.537 7.837 22.470 1.00 92.94 262 TRP A C 1
ATOM 2059 O O . TRP A 1 262 ? -17.065 7.701 23.574 1.00 92.94 262 TRP A O 1
ATOM 2069 N N . GLU A 1 263 ? -15.646 8.800 22.238 1.00 92.69 263 GLU A N 1
ATOM 2070 C CA . GLU A 1 263 ? -15.226 9.777 23.243 1.00 92.69 263 GLU A CA 1
ATOM 2071 C C . GLU A 1 263 ? -16.380 10.689 23.671 1.00 92.69 263 GLU A C 1
ATOM 2073 O O . GLU A 1 263 ? -16.477 11.027 24.854 1.00 92.69 263 GLU A O 1
ATOM 2078 N N . SER A 1 264 ? -17.280 11.022 22.737 1.00 90.62 264 SER A N 1
ATOM 2079 C CA . SER A 1 264 ? -18.484 11.825 22.986 1.00 90.62 264 SER A CA 1
ATOM 2080 C C . SER A 1 264 ? -19.562 11.092 23.791 1.00 90.62 264 SER A C 1
ATOM 2082 O O . SER A 1 264 ? -20.452 11.735 24.359 1.00 90.62 264 SER A O 1
ATOM 2084 N N . LEU A 1 265 ? -19.497 9.755 23.874 1.00 89.31 265 LEU A N 1
ATOM 2085 C CA . LEU A 1 265 ? -20.369 8.978 24.747 1.00 89.31 265 LEU A CA 1
ATOM 2086 C C . LEU A 1 265 ? -19.983 9.287 26.191 1.00 89.31 265 LEU A C 1
ATOM 2088 O O . LEU A 1 265 ? -19.102 8.656 26.778 1.00 89.31 265 LEU A O 1
ATOM 2092 N N . VAL A 1 266 ? -20.660 10.288 26.758 1.00 78.81 266 VAL A N 1
ATOM 2093 C CA . VAL A 1 266 ? -20.526 10.662 28.163 1.00 78.81 266 VAL A CA 1
ATOM 2094 C C . VAL A 1 266 ? -20.690 9.384 28.982 1.00 78.81 266 VAL A C 1
ATOM 2096 O O . VAL A 1 266 ? -21.704 8.695 28.813 1.00 78.81 266 VAL A O 1
ATOM 2099 N N . PRO A 1 267 ? -19.725 9.028 29.849 1.00 74.06 267 PRO A N 1
ATOM 2100 C CA . PRO A 1 267 ? -19.929 7.948 30.791 1.00 74.06 267 PRO A CA 1
ATOM 2101 C C . PRO A 1 267 ? -21.116 8.359 31.654 1.00 74.06 267 PRO A C 1
ATOM 2103 O O . PRO A 1 267 ? -20.997 9.214 32.531 1.00 74.06 267 PRO A O 1
ATOM 2106 N N . GLY A 1 268 ? -22.292 7.816 31.327 1.00 65.94 268 GLY A N 1
ATOM 2107 C CA . GLY A 1 268 ? -23.509 8.111 32.060 1.00 65.94 268 GLY A CA 1
ATOM 2108 C C . GLY A 1 268 ? -23.223 7.885 33.534 1.00 65.94 268 GLY A C 1
ATOM 2109 O O . GLY A 1 268 ? -22.509 6.934 33.881 1.00 65.94 268 GLY A O 1
ATOM 2110 N N . VAL A 1 269 ? -23.745 8.768 34.384 1.00 58.44 269 VAL A N 1
ATOM 2111 C CA . VAL A 1 269 ? -23.746 8.594 35.838 1.00 58.44 269 VAL A CA 1
ATOM 2112 C C . VAL A 1 269 ? -24.638 7.391 36.130 1.00 58.44 269 VAL A C 1
ATOM 2114 O O . VAL A 1 269 ? -25.782 7.506 36.551 1.00 58.44 269 VAL A O 1
ATOM 2117 N N . VAL A 1 270 ? -24.145 6.200 35.811 1.00 59.44 270 VAL A N 1
ATOM 2118 C CA . VAL A 1 270 ? -24.724 4.962 36.276 1.00 59.44 270 VAL A CA 1
ATOM 2119 C C . VAL A 1 270 ? -24.386 4.991 37.750 1.00 59.44 270 VAL A C 1
ATOM 2121 O O . VAL A 1 270 ? -23.235 4.769 38.117 1.00 59.44 270 VAL A O 1
ATOM 2124 N N . GLU A 1 271 ? -25.370 5.389 38.556 1.00 58.78 271 GLU A N 1
ATOM 2125 C CA . GLU A 1 271 ? -25.398 5.230 40.007 1.00 58.78 271 GLU A CA 1
ATOM 2126 C C . GLU A 1 271 ? -25.002 3.780 40.304 1.00 58.78 271 GLU A C 1
ATOM 2128 O O . GLU A 1 271 ? -25.830 2.867 40.302 1.00 58.78 271 GLU A O 1
ATOM 2133 N N . GLU A 1 272 ? -23.697 3.531 40.451 1.00 60.38 272 GLU A N 1
ATOM 2134 C CA . GLU A 1 272 ? -23.209 2.205 40.775 1.00 60.38 272 GLU A CA 1
ATOM 2135 C C . GLU A 1 272 ? -23.786 1.867 42.149 1.00 60.38 272 GLU A C 1
ATOM 2137 O O . GLU A 1 272 ? -23.555 2.614 43.111 1.00 60.38 272 GLU A O 1
ATOM 2142 N N . PRO A 1 273 ? -24.543 0.765 42.284 1.00 59.31 273 PRO A N 1
ATOM 2143 C CA . PRO A 1 273 ? -25.102 0.386 43.566 1.00 59.31 273 PRO A CA 1
ATOM 2144 C C . PRO A 1 273 ? -23.948 0.226 44.561 1.00 59.31 273 PRO A C 1
ATOM 2146 O O . PRO A 1 273 ? -23.121 -0.677 44.435 1.00 59.31 273 PRO A O 1
ATOM 2149 N N . LYS A 1 274 ? -23.881 1.137 45.544 1.00 62.03 274 LYS A N 1
ATOM 2150 C CA . LYS A 1 274 ? -22.864 1.214 46.607 1.00 62.03 274 LYS A CA 1
ATOM 2151 C C . LYS A 1 274 ? -22.811 -0.086 47.422 1.00 62.03 274 LYS A C 1
ATOM 2153 O O . LYS A 1 274 ? -23.314 -0.153 48.538 1.00 62.03 274 LYS A O 1
ATOM 2158 N N . LYS A 1 275 ? -22.161 -1.127 46.908 1.00 64.50 275 LYS A N 1
ATOM 2159 C CA . LYS A 1 275 ? -21.774 -2.327 47.664 1.00 64.50 275 LYS A CA 1
ATOM 2160 C C . LYS A 1 275 ? -20.317 -2.655 47.352 1.00 64.50 275 LYS A C 1
ATOM 2162 O O . LYS A 1 275 ? -19.982 -3.610 46.663 1.00 64.50 275 LYS A O 1
ATOM 2167 N N . ARG A 1 276 ? -19.437 -1.798 47.881 1.00 52.56 276 ARG A N 1
ATOM 2168 C CA . ARG A 1 276 ? -17.976 -1.948 47.866 1.00 52.56 276 ARG A CA 1
ATOM 2169 C C . ARG A 1 276 ? -17.562 -3.192 48.659 1.00 52.56 276 ARG A C 1
ATOM 2171 O O . ARG A 1 276 ? -17.619 -3.180 49.888 1.00 52.56 276 ARG A O 1
ATOM 2178 N N . SER A 1 277 ? -17.085 -4.234 47.978 1.00 63.31 277 SER A N 1
ATOM 2179 C CA . SER A 1 277 ? -16.270 -5.279 48.609 1.00 63.31 277 SER A CA 1
ATOM 2180 C C . SER A 1 277 ? -14.811 -4.804 48.690 1.00 63.31 277 SER A C 1
ATOM 2182 O O . SER A 1 277 ? -14.274 -4.176 47.778 1.00 63.31 277 SER A O 1
ATOM 2184 N N . LYS A 1 278 ? -14.172 -5.027 49.839 1.00 69.56 278 LYS A N 1
ATOM 2185 C CA . LYS A 1 278 ? -12.980 -4.287 50.293 1.00 69.56 278 LYS A CA 1
ATOM 2186 C C . LYS A 1 278 ? -11.640 -4.778 49.711 1.00 69.56 278 LYS A C 1
ATOM 2188 O O . LYS A 1 278 ? -10.606 -4.411 50.251 1.00 69.56 278 LYS A O 1
ATOM 2193 N N . ASN A 1 279 ? -11.622 -5.592 48.647 1.00 62.12 279 ASN A N 1
ATOM 2194 C CA . ASN A 1 279 ? -10.419 -6.369 48.293 1.00 62.12 279 ASN A CA 1
ATOM 2195 C C . ASN A 1 279 ? -9.959 -6.362 46.821 1.00 62.12 279 ASN A C 1
ATOM 2197 O O . ASN A 1 279 ? -9.210 -7.251 46.426 1.00 62.12 279 ASN A O 1
ATOM 2201 N N . LYS A 1 280 ? -10.325 -5.368 45.998 1.00 60.00 280 LYS A N 1
ATOM 2202 C CA . LYS A 1 280 ? -9.873 -5.305 44.591 1.00 60.00 280 LYS A CA 1
ATOM 2203 C C . LYS A 1 280 ? -8.938 -4.121 44.337 1.00 60.00 280 LYS A C 1
ATOM 2205 O O . LYS A 1 280 ? -9.333 -3.096 43.799 1.00 60.00 280 LYS A O 1
ATOM 2210 N N . LYS A 1 281 ? -7.681 -4.268 44.766 1.00 59.09 281 LYS A N 1
ATOM 2211 C CA . LYS A 1 281 ? -6.593 -3.291 44.591 1.00 59.09 281 LYS A CA 1
ATOM 2212 C C . LYS A 1 281 ? -5.609 -3.779 43.523 1.00 59.09 281 LYS A C 1
ATOM 2214 O O . LYS A 1 281 ? -4.478 -4.074 43.882 1.00 59.09 281 LYS A O 1
ATOM 2219 N N . ARG A 1 282 ? -6.029 -3.932 42.255 1.00 55.66 282 ARG A N 1
ATOM 2220 C CA . ARG A 1 282 ? -5.092 -3.976 41.103 1.00 55.66 282 ARG A CA 1
ATOM 2221 C C . ARG A 1 282 ? -5.711 -4.024 39.697 1.00 55.66 282 ARG A C 1
ATOM 2223 O O . ARG A 1 282 ? -5.063 -4.538 38.799 1.00 55.66 282 ARG A O 1
ATOM 2230 N N . ASP A 1 283 ? -6.909 -3.499 39.472 1.00 54.41 283 ASP A N 1
ATOM 2231 C CA . ASP A 1 283 ? -7.355 -3.300 38.087 1.00 54.41 283 ASP A CA 1
ATOM 2232 C C . ASP A 1 283 ? -7.364 -1.808 37.799 1.00 54.41 283 ASP A C 1
ATOM 2234 O O . ASP A 1 283 ? -8.023 -1.062 38.524 1.00 54.41 283 ASP A O 1
ATOM 2238 N N . GLY A 1 284 ? -6.607 -1.408 36.777 1.00 61.16 284 GLY A N 1
ATOM 2239 C CA . GLY A 1 284 ? -6.534 -0.039 36.285 1.00 61.16 284 GLY A CA 1
ATOM 2240 C C . GLY A 1 284 ? -7.920 0.563 36.092 1.00 61.16 284 GLY A C 1
ATOM 2241 O O . GLY A 1 284 ? -8.879 -0.144 35.783 1.00 61.16 284 GLY A O 1
ATOM 2242 N N . GLU A 1 285 ? -7.993 1.861 36.352 1.00 61.91 285 GLU A N 1
ATOM 2243 C CA . GLU A 1 285 ? -9.158 2.721 36.198 1.00 61.91 285 GLU A CA 1
ATOM 2244 C C . GLU A 1 285 ? -9.948 2.354 34.937 1.00 61.91 285 GLU A C 1
ATOM 2246 O O . GLU A 1 285 ? -9.473 2.485 33.811 1.00 61.91 285 GLU A O 1
ATOM 2251 N N . LYS A 1 286 ? -11.119 1.749 35.151 1.00 70.44 286 LYS A N 1
ATOM 2252 C CA . LYS A 1 286 ? -11.931 1.172 34.082 1.00 70.44 286 LYS A CA 1
ATOM 2253 C C . LYS A 1 286 ? -12.789 2.283 33.524 1.00 70.44 286 LYS A C 1
ATOM 2255 O O . LYS A 1 286 ? -13.677 2.764 34.224 1.00 70.44 286 LYS A O 1
ATOM 2260 N N . ASP A 1 287 ? -12.518 2.661 32.284 1.00 81.38 287 ASP A N 1
ATOM 2261 C CA . ASP A 1 287 ? -13.332 3.641 31.583 1.00 81.38 287 ASP A CA 1
ATOM 2262 C C . ASP A 1 287 ? -14.798 3.138 31.555 1.00 81.38 287 ASP A C 1
ATOM 2264 O O . ASP A 1 287 ? -15.035 1.998 31.135 1.00 81.38 287 ASP A O 1
ATOM 2268 N N . PRO A 1 288 ? -15.796 3.895 32.060 1.00 86.19 288 PRO A N 1
ATOM 2269 C CA . PRO A 1 288 ? -17.173 3.403 32.184 1.00 86.19 288 PRO A CA 1
ATOM 2270 C C . PRO A 1 288 ? -17.890 3.253 30.839 1.00 86.19 288 PRO A C 1
ATOM 2272 O O . PRO A 1 288 ? -19.038 2.795 30.812 1.00 86.19 288 PRO A O 1
ATOM 2275 N N . ARG A 1 289 ? -17.255 3.701 29.755 1.00 89.25 289 ARG A N 1
ATOM 2276 C CA . ARG A 1 289 ? -17.816 3.785 28.411 1.00 89.25 289 ARG A CA 1
ATOM 2277 C C . ARG A 1 289 ? -18.111 2.395 27.820 1.00 89.25 289 ARG A C 1
ATOM 2279 O O . ARG A 1 289 ? -17.470 1.411 28.194 1.00 89.25 289 ARG A O 1
ATOM 2286 N N . PRO A 1 290 ? -19.118 2.277 26.934 1.00 91.94 290 PRO A N 1
ATOM 2287 C CA . PRO A 1 290 ? -19.350 1.045 26.180 1.00 91.94 290 PRO A CA 1
ATOM 2288 C C . PRO A 1 290 ? -18.158 0.745 25.258 1.00 91.94 290 PRO A C 1
ATOM 2290 O O . PRO A 1 290 ? -17.324 1.612 25.019 1.00 91.94 290 PRO A O 1
ATOM 2293 N N . CYS A 1 291 ? -18.081 -0.474 24.721 1.00 93.69 291 CYS A N 1
ATOM 2294 C CA . CYS A 1 291 ? -17.030 -0.885 23.785 1.00 93.69 291 CYS A CA 1
ATOM 2295 C C . CYS A 1 291 ? -16.841 0.089 22.607 1.00 93.69 291 CYS A C 1
ATOM 2297 O O . CYS A 1 291 ? -15.704 0.445 22.295 1.00 93.69 291 CYS A O 1
ATOM 2299 N N . GLY A 1 292 ? -17.935 0.509 21.963 1.00 94.44 292 GLY A N 1
ATOM 2300 C CA . GLY A 1 292 ? -17.906 1.556 20.938 1.00 94.44 292 GLY A CA 1
ATOM 2301 C C . GLY A 1 292 ? -17.271 1.175 19.605 1.00 94.44 292 GLY A C 1
ATOM 2302 O O . GLY A 1 292 ? -17.058 2.058 18.787 1.00 94.44 292 GLY A O 1
ATOM 2303 N N . PHE A 1 293 ? -16.953 -0.102 19.385 1.00 97.19 293 PHE A N 1
ATOM 2304 C CA . PHE A 1 293 ? -16.419 -0.564 18.106 1.00 97.19 293 PHE A CA 1
ATOM 2305 C C . PHE A 1 293 ? -17.425 -0.317 16.979 1.00 97.19 293 PHE A C 1
ATOM 2307 O O . PHE A 1 293 ? -18.576 -0.738 17.087 1.00 97.19 293 PHE A O 1
ATOM 2314 N N . ASP A 1 294 ? -16.989 0.339 15.913 1.00 95.56 294 ASP A N 1
ATOM 2315 C CA . ASP A 1 294 ? -17.810 0.645 14.745 1.00 95.56 294 ASP A CA 1
ATOM 2316 C C . ASP A 1 294 ? -17.654 -0.461 13.689 1.00 95.56 294 ASP A C 1
ATOM 2318 O O . ASP A 1 294 ? -16.541 -0.753 13.248 1.00 95.56 294 ASP A O 1
ATOM 2322 N N . LEU A 1 295 ? -18.764 -1.081 13.270 1.00 94.75 295 LEU A N 1
ATOM 2323 C CA . LEU A 1 295 ? -18.763 -2.153 12.263 1.00 94.75 295 LEU A CA 1
ATOM 2324 C C . LEU A 1 295 ? -18.214 -1.697 10.907 1.00 94.75 295 LEU A C 1
ATOM 2326 O O . LEU A 1 295 ? -17.739 -2.517 10.129 1.00 94.75 295 LEU A O 1
ATOM 2330 N N . ARG A 1 296 ? -18.225 -0.398 10.618 1.00 95.12 296 ARG A N 1
ATOM 2331 C CA . ARG A 1 296 ? -17.676 0.130 9.367 1.00 95.12 296 ARG A CA 1
ATOM 2332 C C . ARG A 1 296 ? -16.155 -0.004 9.301 1.00 95.12 296 ARG A C 1
ATOM 2334 O O . ARG A 1 296 ? -15.582 0.019 8.220 1.00 95.12 296 ARG A O 1
ATOM 2341 N N . LEU A 1 297 ? -15.481 -0.214 10.433 1.00 96.31 297 LEU A N 1
ATOM 2342 C CA . LEU A 1 297 ? -14.034 -0.451 10.468 1.00 96.31 297 LEU A CA 1
ATOM 2343 C C . LEU A 1 297 ? -13.622 -1.787 9.832 1.00 96.31 297 LEU A C 1
ATOM 2345 O O . LEU A 1 297 ? -12.447 -1.953 9.517 1.00 96.31 297 LEU A O 1
ATOM 2349 N N . VAL A 1 298 ? -14.562 -2.717 9.611 1.00 96.50 298 VAL A N 1
ATOM 2350 C CA . VAL A 1 298 ? -14.313 -3.982 8.892 1.00 96.50 298 VAL A CA 1
ATOM 2351 C C . VAL A 1 298 ? -14.782 -3.957 7.435 1.00 96.50 298 VAL A C 1
ATOM 2353 O O . VAL A 1 298 ? -14.795 -4.997 6.780 1.00 96.50 298 VAL A O 1
ATOM 2356 N N . TRP A 1 299 ? -15.167 -2.790 6.914 1.00 96.94 299 TRP A N 1
ATOM 2357 C CA . TRP A 1 299 ? -15.553 -2.642 5.514 1.00 96.94 299 TRP A CA 1
ATOM 2358 C C . TRP A 1 299 ? -14.421 -2.991 4.548 1.00 96.94 299 TRP A C 1
ATOM 2360 O O . TRP A 1 299 ? -13.233 -2.716 4.774 1.00 96.94 299 TRP A O 1
ATOM 2370 N N . SER A 1 300 ? -14.828 -3.562 3.419 1.00 97.88 300 SER A N 1
ATOM 2371 C CA . SER A 1 300 ? -13.959 -3.819 2.280 1.00 97.88 300 SER A CA 1
ATOM 2372 C C . SER A 1 300 ? -13.433 -2.517 1.672 1.00 97.88 300 SER A C 1
ATOM 2374 O O . SER A 1 300 ? -14.015 -1.442 1.819 1.00 97.88 300 SER A O 1
ATOM 2376 N N . ASP A 1 301 ? -12.332 -2.611 0.928 1.00 97.69 301 ASP A N 1
ATOM 2377 C CA . ASP A 1 301 ? -11.733 -1.471 0.226 1.00 97.69 301 ASP A CA 1
ATOM 2378 C C . ASP A 1 301 ? -12.728 -0.777 -0.722 1.00 97.69 301 ASP A C 1
ATOM 2380 O O . ASP A 1 301 ? -12.699 0.445 -0.859 1.00 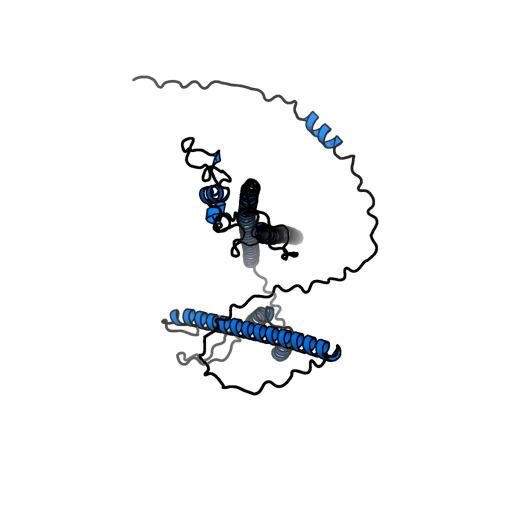97.69 301 ASP A O 1
ATOM 2384 N N . ALA A 1 302 ? -13.635 -1.539 -1.344 1.00 97.44 302 ALA A N 1
ATOM 2385 C CA . ALA A 1 302 ? -14.665 -1.008 -2.233 1.00 97.44 302 ALA A CA 1
ATOM 2386 C C . ALA A 1 302 ? -15.706 -0.165 -1.478 1.00 97.44 302 ALA A C 1
ATOM 2388 O O . ALA A 1 302 ? -16.063 0.919 -1.934 1.00 97.44 302 ALA A O 1
ATOM 2389 N N . GLU A 1 303 ? -16.146 -0.631 -0.307 1.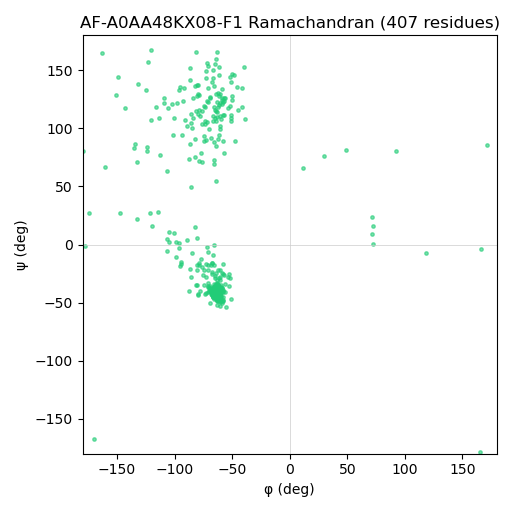00 96.88 303 GLU A N 1
ATOM 2390 C CA . GLU A 1 303 ? -17.076 0.096 0.567 1.00 96.88 303 GLU A CA 1
ATOM 2391 C C . GLU A 1 303 ? -16.426 1.371 1.128 1.00 96.88 303 GLU A C 1
ATOM 2393 O O . GLU A 1 303 ? -17.007 2.454 1.077 1.00 96.88 303 GLU A O 1
ATOM 2398 N N . VAL A 1 304 ? -15.166 1.287 1.566 1.00 96.81 304 VAL A N 1
ATOM 2399 C CA . VAL A 1 304 ? -14.402 2.462 2.018 1.00 96.81 304 VAL A CA 1
ATOM 2400 C C . VAL A 1 304 ? -14.186 3.467 0.876 1.00 96.81 304 VAL A C 1
ATOM 2402 O O . VAL A 1 304 ? -14.209 4.681 1.090 1.00 96.81 304 VAL A O 1
ATOM 2405 N N . ALA A 1 305 ? -13.996 2.991 -0.357 1.00 96.31 305 ALA A N 1
ATOM 2406 C CA . ALA A 1 305 ? -13.805 3.845 -1.528 1.00 96.31 305 ALA A CA 1
ATOM 2407 C C . ALA A 1 305 ? -15.076 4.597 -1.963 1.00 96.31 305 ALA A C 1
ATOM 2409 O O . ALA A 1 305 ? -14.961 5.635 -2.624 1.00 96.31 305 ALA A O 1
ATOM 2410 N N . VAL A 1 306 ? -16.269 4.125 -1.597 1.00 95.56 306 VAL A N 1
ATOM 2411 C CA . VAL A 1 306 ? -17.527 4.856 -1.839 1.00 95.56 306 VAL A CA 1
ATOM 2412 C C . VAL A 1 306 ? -17.955 5.711 -0.650 1.00 95.56 306 VAL A C 1
ATOM 2414 O O . VAL A 1 306 ? -18.768 6.613 -0.829 1.00 95.56 306 VAL A O 1
ATOM 2417 N N . TRP A 1 307 ? -17.372 5.492 0.533 1.00 93.44 307 TRP A N 1
ATOM 2418 C CA . TRP A 1 307 ? -17.616 6.334 1.699 1.00 93.44 307 TRP A CA 1
ATOM 2419 C C . TRP A 1 307 ? -17.178 7.778 1.422 1.00 93.44 307 TRP A C 1
ATOM 2421 O O . TRP A 1 307 ? -16.009 8.052 1.126 1.00 93.44 307 TRP A O 1
ATOM 2431 N N . ASP A 1 308 ? -18.135 8.699 1.506 1.00 89.94 308 ASP A N 1
ATOM 2432 C CA . ASP A 1 308 ? -17.987 10.118 1.170 1.00 89.94 308 ASP A CA 1
ATOM 2433 C C . ASP A 1 308 ? -17.527 10.974 2.361 1.00 89.94 308 ASP A C 1
ATOM 2435 O O . ASP A 1 308 ? -17.424 12.197 2.256 1.00 89.94 308 ASP A O 1
ATOM 2439 N N . GLY A 1 309 ? -17.248 10.338 3.502 1.00 85.19 309 GLY A N 1
ATOM 2440 C CA . GLY A 1 309 ? -16.909 11.025 4.743 1.00 85.19 309 GLY A CA 1
ATOM 2441 C C . GLY A 1 309 ? -18.100 11.718 5.402 1.00 85.19 309 GLY A C 1
ATOM 2442 O O . GLY A 1 309 ? -17.924 12.356 6.440 1.00 85.19 309 GLY A O 1
ATOM 2443 N N . SER A 1 310 ? -19.301 11.630 4.823 1.00 77.00 310 SER A N 1
ATOM 2444 C CA . SER A 1 310 ? -20.471 12.287 5.377 1.00 77.00 310 SER A CA 1
ATOM 2445 C C . SER A 1 310 ? -21.059 11.463 6.521 1.00 77.00 310 SER A C 1
ATOM 2447 O O . SER A 1 310 ? -21.230 10.246 6.452 1.00 77.00 310 SER A O 1
ATOM 2449 N N . GLU A 1 311 ? -21.432 12.158 7.594 1.00 63.78 311 GLU A N 1
ATOM 2450 C CA . GLU A 1 311 ? -22.242 11.607 8.685 1.00 63.78 311 GLU A CA 1
ATOM 2451 C C . GLU A 1 311 ? -23.669 11.238 8.245 1.00 63.78 311 GLU A C 1
ATOM 2453 O O . GLU A 1 311 ? -24.472 10.806 9.071 1.00 63.78 311 GLU A O 1
ATOM 2458 N N . ARG A 1 312 ? -24.042 11.445 6.971 1.00 54.97 312 ARG A N 1
ATOM 2459 C CA . ARG A 1 312 ? -25.450 11.438 6.551 1.00 54.97 312 ARG A CA 1
ATOM 2460 C C . ARG A 1 312 ? -26.138 10.090 6.710 1.00 54.97 312 ARG A C 1
ATOM 2462 O O . ARG A 1 312 ? -27.334 10.083 6.968 1.00 54.97 312 ARG A O 1
ATOM 2469 N N . GLU A 1 313 ? -25.414 8.977 6.653 1.00 53.00 313 GLU A N 1
ATOM 2470 C CA . GLU A 1 313 ? -25.998 7.660 6.954 1.00 53.00 313 GLU A CA 1
ATOM 2471 C C . GLU A 1 313 ? -26.105 7.355 8.452 1.00 53.00 313 GLU A C 1
ATOM 2473 O O . GLU A 1 313 ? -26.892 6.502 8.846 1.00 53.00 313 GLU A O 1
ATOM 2478 N N . ALA A 1 314 ? -25.368 8.075 9.301 1.00 51.91 314 ALA A N 1
ATOM 2479 C CA . ALA A 1 314 ? -25.502 7.992 10.754 1.00 51.91 314 ALA A CA 1
ATOM 2480 C C . ALA A 1 314 ? -26.406 9.093 11.320 1.00 51.91 314 ALA A C 1
ATOM 2482 O O . ALA A 1 314 ? -26.577 9.161 12.536 1.00 51.91 314 ALA A O 1
ATOM 2483 N N . THR A 1 315 ? -26.980 9.959 10.471 1.00 48.19 315 THR A N 1
ATOM 2484 C CA . THR A 1 315 ? -28.021 10.884 10.916 1.00 48.19 315 THR A CA 1
ATOM 2485 C C . THR A 1 315 ? -29.201 10.000 11.281 1.00 48.19 315 THR A C 1
ATOM 2487 O O . THR A 1 315 ? -29.762 9.370 10.380 1.00 48.19 315 THR A O 1
ATOM 2490 N N . PRO A 1 316 ? -29.559 9.883 12.575 1.00 53.75 316 PRO A N 1
ATOM 2491 C CA . PRO A 1 316 ? -30.727 9.110 12.946 1.00 53.75 316 PRO A CA 1
ATOM 2492 C C . PRO A 1 316 ? -31.889 9.616 12.091 1.00 53.75 316 PRO A C 1
ATOM 2494 O O . PRO A 1 316 ? -31.927 10.830 11.824 1.00 53.75 316 PRO A O 1
ATOM 2497 N N . PRO A 1 317 ? -32.816 8.743 11.647 1.00 55.97 317 PRO A N 1
ATOM 2498 C CA . PRO A 1 317 ? -34.080 9.219 11.100 1.00 55.97 317 PRO A CA 1
ATOM 2499 C C . PRO A 1 317 ? -34.549 10.360 11.996 1.00 55.97 317 PRO A C 1
ATOM 2501 O O . PRO A 1 317 ? -34.363 10.288 13.213 1.00 55.97 317 PRO A O 1
ATOM 2504 N N . GLN A 1 318 ? -34.988 11.458 11.377 1.00 57.06 318 GLN A N 1
ATOM 2505 C CA . GLN A 1 318 ? -35.361 12.706 12.037 1.00 57.06 318 GLN A CA 1
ATOM 2506 C C . GLN A 1 318 ? -36.603 12.431 12.897 1.00 57.06 318 GLN A C 1
ATOM 2508 O O . GLN A 1 318 ? -37.723 12.779 12.547 1.00 57.06 318 GLN A O 1
ATOM 2513 N N . GLU A 1 319 ? -36.402 11.669 13.961 1.00 50.94 319 GLU A N 1
ATOM 2514 C CA . GLU A 1 319 ? -37.424 11.134 14.819 1.00 50.94 319 GLU A CA 1
ATOM 2515 C C . GLU A 1 319 ? -37.823 12.255 15.753 1.00 50.94 319 GLU A C 1
ATOM 2517 O O . GLU A 1 319 ? -37.001 13.042 16.243 1.00 50.94 319 GLU A O 1
ATOM 2522 N N . GLU A 1 320 ? -39.135 12.322 15.910 1.00 61.28 320 GLU A N 1
ATOM 2523 C CA . GLU A 1 320 ? -39.871 13.157 16.832 1.00 61.28 320 GLU A CA 1
ATOM 2524 C C . GLU A 1 320 ? -39.163 13.219 18.188 1.00 61.28 320 GLU A C 1
ATOM 2526 O O . GLU A 1 320 ? -38.405 12.327 18.557 1.00 61.28 320 GLU A O 1
ATOM 2531 N N . GLU A 1 321 ? -39.379 14.313 18.907 1.00 64.88 321 GLU A N 1
ATOM 2532 C CA . GLU A 1 321 ? -38.722 14.727 20.148 1.00 64.88 321 GLU A CA 1
ATOM 2533 C C . GLU A 1 321 ? -38.978 13.760 21.332 1.00 64.88 321 GLU A C 1
ATOM 2535 O O . GLU A 1 321 ? -39.459 14.145 22.391 1.00 64.88 321 GLU A O 1
ATOM 2540 N N . VAL A 1 322 ? -38.686 12.472 21.160 1.00 58.78 322 VAL A N 1
ATOM 2541 C CA . VAL A 1 322 ? -38.811 11.417 22.157 1.00 58.78 322 VAL A CA 1
ATOM 2542 C C . VAL A 1 322 ? -37.692 11.637 23.169 1.00 58.78 322 VAL A C 1
ATOM 2544 O O . VAL A 1 322 ? -36.525 11.418 22.853 1.00 58.78 322 VAL A O 1
ATOM 2547 N N . ASP A 1 323 ? -38.058 12.140 24.354 1.00 69.06 323 ASP A N 1
ATOM 2548 C CA . ASP A 1 323 ? -37.314 12.190 25.625 1.00 69.06 323 ASP A CA 1
ATOM 2549 C C . ASP A 1 323 ? -35.806 11.828 25.544 1.00 69.06 323 ASP A C 1
ATOM 2551 O O . ASP A 1 323 ? -35.339 10.852 26.141 1.00 69.06 323 ASP A O 1
ATOM 2555 N N . LYS A 1 324 ? -35.000 12.655 24.854 1.00 70.62 324 LYS A N 1
ATOM 2556 C CA . LYS A 1 324 ? -33.533 12.486 24.709 1.00 70.62 324 LYS A CA 1
ATOM 2557 C C . LYS A 1 324 ? -32.786 12.441 26.047 1.00 70.62 324 LYS A C 1
ATOM 2559 O O . LYS A 1 324 ? -31.637 12.010 26.102 1.00 70.62 324 LYS A O 1
ATOM 2564 N N . GLU A 1 325 ? -33.430 12.888 27.119 1.00 75.75 325 GLU A N 1
ATOM 2565 C CA . GLU A 1 325 ? -32.875 12.939 28.471 1.00 75.75 325 GLU A CA 1
ATOM 2566 C C . GLU A 1 325 ? -32.749 11.563 29.141 1.00 75.75 325 GLU A C 1
ATOM 2568 O O . GLU A 1 325 ? -32.006 11.436 30.114 1.00 75.75 325 GLU A O 1
ATOM 2573 N N . LYS A 1 326 ? -33.436 10.527 28.638 1.00 83.25 326 LYS A N 1
ATOM 2574 C CA . LYS A 1 326 ? -33.410 9.182 29.243 1.00 83.25 326 LYS A CA 1
ATOM 2575 C C . LYS A 1 326 ? -32.602 8.152 28.455 1.00 83.25 326 LYS A C 1
ATOM 2577 O O . LYS A 1 326 ? -32.426 7.042 28.949 1.00 83.25 326 LYS A O 1
ATOM 2582 N N . GLU A 1 327 ? -32.102 8.506 27.272 1.00 86.25 327 GLU A N 1
ATOM 2583 C CA . GLU A 1 327 ? -31.319 7.591 26.439 1.00 86.25 327 GLU A CA 1
ATOM 2584 C C . GLU A 1 327 ? -29.999 7.239 27.138 1.00 86.25 327 GLU A C 1
ATOM 2586 O O . GLU A 1 327 ? -29.149 8.096 27.403 1.00 86.25 327 GLU A O 1
ATOM 2591 N N . THR A 1 328 ? -29.811 5.958 27.440 1.00 87.50 328 THR A N 1
ATOM 2592 C CA . THR A 1 328 ? -28.560 5.476 28.022 1.00 87.50 328 THR A CA 1
ATOM 2593 C C . THR A 1 328 ? -27.436 5.510 26.981 1.00 87.50 328 THR A C 1
ATOM 2595 O O . THR A 1 328 ? -27.660 5.365 25.780 1.00 87.50 328 THR A O 1
ATOM 2598 N N . ALA A 1 329 ? -26.179 5.635 27.423 1.00 86.75 329 ALA A N 1
ATOM 2599 C CA . ALA A 1 329 ? -25.026 5.606 26.511 1.00 86.75 329 ALA A CA 1
ATOM 2600 C C . ALA A 1 329 ? -24.954 4.315 25.665 1.00 86.75 329 ALA A C 1
ATOM 2602 O O . ALA A 1 329 ? -24.391 4.322 24.573 1.00 86.75 329 ALA A O 1
ATOM 2603 N N . LEU A 1 330 ? -25.521 3.214 26.169 1.00 86.81 330 LEU A N 1
ATOM 2604 C CA . LEU A 1 330 ? -25.547 1.918 25.496 1.00 86.81 330 LEU A CA 1
ATOM 2605 C C . LEU A 1 330 ? -26.622 1.866 24.397 1.00 86.81 330 LEU A C 1
ATOM 2607 O O . LEU A 1 330 ? -26.337 1.376 23.308 1.00 86.81 330 LEU A O 1
ATOM 2611 N N . GLU A 1 331 ? -27.805 2.437 24.643 1.00 87.94 331 GLU A N 1
ATOM 2612 C CA . GLU A 1 331 ? -28.852 2.618 23.623 1.00 87.94 331 GLU A CA 1
ATOM 2613 C C . GLU A 1 331 ? -28.389 3.575 22.522 1.00 87.94 331 GLU A C 1
ATOM 2615 O O . GLU A 1 331 ? -28.518 3.260 21.339 1.00 87.94 331 GLU A O 1
ATOM 2620 N N . ARG A 1 332 ? -27.744 4.687 22.902 1.00 86.88 332 ARG A N 1
ATOM 2621 C CA . ARG A 1 332 ? -27.166 5.629 21.937 1.00 86.88 332 ARG A CA 1
ATOM 2622 C C . ARG A 1 332 ? -26.109 4.965 21.058 1.00 86.88 332 ARG A C 1
ATOM 2624 O O . ARG A 1 332 ? -26.119 5.159 19.847 1.00 86.88 332 ARG A O 1
ATOM 2631 N N . ALA A 1 333 ? -25.211 4.179 21.654 1.00 88.62 333 ALA A N 1
ATOM 2632 C CA . ALA A 1 333 ? -24.202 3.428 20.912 1.00 88.62 333 ALA A CA 1
ATOM 2633 C C . ALA A 1 333 ? -24.846 2.434 19.930 1.00 88.62 333 ALA A C 1
ATOM 2635 O O . ALA A 1 333 ? -24.460 2.405 18.765 1.00 88.62 333 ALA A O 1
ATOM 2636 N N . ALA A 1 334 ? -25.859 1.679 20.370 1.00 89.25 334 ALA A N 1
ATOM 2637 C CA . ALA A 1 334 ? -26.575 0.733 19.517 1.00 89.25 334 ALA A CA 1
ATOM 2638 C C . ALA A 1 334 ? -27.273 1.424 18.332 1.00 89.25 334 ALA A C 1
ATOM 2640 O O . ALA A 1 334 ? -27.182 0.933 17.208 1.00 89.25 334 ALA A O 1
ATOM 2641 N N . ARG A 1 335 ? -27.906 2.589 18.550 1.00 88.12 335 ARG A N 1
ATOM 2642 C CA . ARG A 1 335 ? -28.535 3.381 17.476 1.00 88.12 335 ARG A CA 1
ATOM 2643 C C . ARG A 1 335 ? -27.524 3.866 16.436 1.00 88.12 335 ARG A C 1
ATOM 2645 O O . ARG A 1 335 ? -27.848 3.934 15.259 1.00 88.12 335 ARG A O 1
ATOM 2652 N N . LEU A 1 336 ? -26.303 4.179 16.866 1.00 86.94 336 LEU A N 1
ATOM 2653 C CA . LEU A 1 336 ? -25.205 4.596 15.988 1.00 86.94 336 LEU A CA 1
ATOM 2654 C C . LEU A 1 336 ? -24.492 3.412 15.303 1.00 86.94 336 LEU A C 1
ATOM 2656 O O . LEU A 1 336 ? -23.477 3.619 14.646 1.00 86.94 336 LEU A O 1
ATOM 2660 N N . GLY A 1 337 ? -24.979 2.175 15.469 1.00 90.19 337 GLY A N 1
ATOM 2661 C CA . GLY A 1 337 ? -24.346 0.981 14.900 1.00 90.19 337 GLY A CA 1
ATOM 2662 C C . GLY A 1 337 ? -23.035 0.583 15.587 1.00 90.19 337 GLY A C 1
ATOM 2663 O O . GLY A 1 337 ? -22.265 -0.208 15.042 1.00 90.19 337 GLY A O 1
ATOM 2664 N N . LEU A 1 338 ? -22.768 1.113 16.784 1.00 93.25 338 LEU A N 1
ATOM 2665 C CA . LEU A 1 338 ? -21.585 0.780 17.569 1.00 93.25 338 LEU A CA 1
ATOM 2666 C C . LEU A 1 338 ? -21.831 -0.460 18.433 1.00 93.25 338 LEU A C 1
ATOM 2668 O O . LEU A 1 338 ? -22.937 -0.724 18.910 1.00 93.25 338 LEU A O 1
ATOM 2672 N N . CYS A 1 339 ? -20.764 -1.200 18.721 1.00 95.19 339 CYS A N 1
ATOM 2673 C CA . CYS A 1 339 ? -20.811 -2.360 19.597 1.00 95.19 339 CYS A CA 1
ATOM 2674 C C . CYS A 1 339 ? -21.273 -1.966 21.012 1.00 95.19 339 CYS A C 1
ATOM 2676 O O . CYS A 1 339 ? -20.540 -1.342 21.788 1.00 95.19 339 CYS A O 1
ATOM 2678 N N . ALA A 1 340 ? -22.486 -2.407 21.351 1.00 90.62 340 ALA A N 1
ATOM 2679 C CA . ALA A 1 340 ? -23.155 -2.179 22.629 1.00 90.62 340 ALA A CA 1
ATOM 2680 C C . ALA A 1 340 ? -23.172 -3.427 23.542 1.00 90.62 340 ALA A C 1
ATOM 2682 O O . ALA A 1 340 ? -23.841 -3.427 24.570 1.00 90.62 340 ALA A O 1
ATOM 2683 N N . VAL A 1 341 ? -22.417 -4.486 23.204 1.00 87.06 341 VAL A N 1
ATOM 2684 C CA . VAL A 1 341 ? -22.391 -5.778 23.936 1.00 87.06 341 VAL A CA 1
ATOM 2685 C C . VAL A 1 341 ? -21.986 -5.613 25.411 1.00 87.06 341 VAL A C 1
ATOM 2687 O O . VAL A 1 341 ? -22.369 -6.405 26.267 1.00 87.06 341 VAL A O 1
ATOM 2690 N N . GLY A 1 342 ? -21.237 -4.558 25.738 1.00 82.50 342 GLY A N 1
ATOM 2691 C CA . GLY A 1 342 ? -20.935 -4.181 27.113 1.00 82.50 342 GLY A CA 1
ATOM 2692 C C . GLY A 1 342 ? -19.792 -3.174 27.206 1.00 82.50 342 GLY A C 1
ATOM 2693 O O . GLY A 1 342 ? -19.222 -2.757 26.198 1.00 82.50 342 GLY A O 1
ATOM 2694 N N . ARG A 1 343 ? -19.426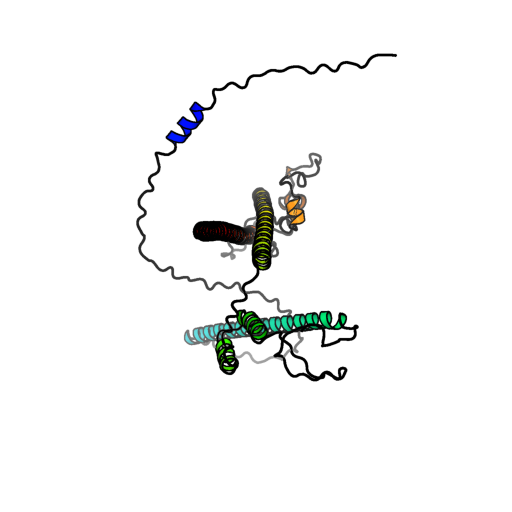 -2.799 28.438 1.00 81.94 343 ARG A N 1
ATOM 2695 C CA . ARG A 1 343 ? -18.286 -1.895 28.713 1.00 81.94 343 ARG A CA 1
ATOM 2696 C C . ARG A 1 343 ? -16.931 -2.523 28.378 1.00 81.94 343 ARG A C 1
ATOM 2698 O O . ARG A 1 343 ? -15.964 -1.822 28.123 1.00 81.94 343 ARG A O 1
ATOM 2705 N N . ARG A 1 344 ? -16.849 -3.856 28.399 1.00 81.06 344 ARG A N 1
ATOM 2706 C CA . ARG A 1 344 ? -15.651 -4.625 28.046 1.00 81.06 344 ARG A CA 1
ATOM 2707 C C . ARG A 1 344 ? -16.051 -5.779 27.142 1.00 81.06 344 ARG A C 1
ATOM 2709 O O . ARG A 1 344 ? -16.359 -6.864 27.616 1.00 81.06 344 ARG A O 1
ATOM 2716 N N . CYS A 1 345 ? -16.113 -5.496 25.848 1.00 92.69 345 CYS A N 1
ATOM 2717 C CA . CYS A 1 345 ? -16.220 -6.534 24.836 1.00 92.69 345 CYS A CA 1
ATOM 2718 C C . CYS A 1 345 ? -14.814 -7.088 24.590 1.00 92.69 345 CYS A C 1
ATOM 2720 O O . CYS A 1 345 ? -13.949 -6.353 24.120 1.00 92.69 345 CYS A O 1
ATOM 2722 N N . GLU A 1 346 ? -14.581 -8.357 24.922 1.00 93.06 346 GLU A N 1
ATOM 2723 C CA . GLU A 1 346 ? -13.278 -9.009 24.719 1.00 93.06 346 GLU A CA 1
ATOM 2724 C C . GLU A 1 346 ? -12.907 -9.086 23.234 1.00 93.06 346 GLU A C 1
ATOM 2726 O O . GLU A 1 346 ? -11.752 -8.871 22.881 1.00 93.06 346 GLU A O 1
ATOM 2731 N N . ARG A 1 347 ? -13.902 -9.256 22.351 1.00 95.69 347 ARG A N 1
ATOM 2732 C CA . ARG A 1 347 ? -13.699 -9.319 20.892 1.00 95.69 347 ARG A CA 1
ATOM 2733 C C . ARG A 1 347 ? -13.093 -8.050 20.293 1.00 95.69 347 ARG A C 1
ATOM 2735 O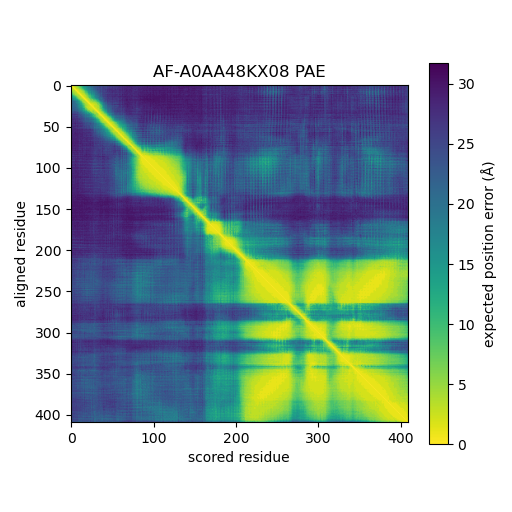 O . ARG A 1 347 ? -12.412 -8.131 19.282 1.00 95.69 347 ARG A O 1
ATOM 2742 N N . HIS A 1 348 ? -13.341 -6.893 20.904 1.00 96.19 348 HIS A N 1
ATOM 2743 C CA . HIS A 1 348 ? -12.836 -5.601 20.427 1.00 96.19 348 HIS A CA 1
ATOM 2744 C C . HIS A 1 348 ? -11.970 -4.917 21.493 1.00 96.19 348 HIS A C 1
ATOM 2746 O O . HIS A 1 348 ? -11.907 -3.691 21.572 1.00 96.19 348 HIS A O 1
ATOM 2752 N N . ALA A 1 349 ? -11.334 -5.682 22.380 1.00 93.69 349 ALA A N 1
ATOM 2753 C CA . ALA A 1 349 ? -10.499 -5.101 23.420 1.00 93.69 349 ALA A CA 1
ATOM 2754 C C . ALA A 1 349 ? -9.318 -4.335 22.794 1.00 93.69 349 ALA A C 1
ATOM 2756 O O . ALA A 1 349 ? -8.487 -4.905 22.096 1.00 93.69 349 ALA A O 1
ATOM 2757 N N . GLY A 1 350 ? -9.242 -3.023 23.044 1.00 94.31 350 GLY A N 1
ATOM 2758 C CA . GLY A 1 350 ? -8.154 -2.182 22.533 1.00 94.31 350 GLY A CA 1
ATOM 2759 C C . GLY A 1 350 ? -8.194 -1.923 21.023 1.00 94.31 350 GLY A C 1
ATOM 2760 O O . GLY A 1 350 ? -7.150 -1.616 20.441 1.00 94.31 350 GLY A O 1
ATOM 2761 N N . TRP A 1 351 ? -9.370 -2.027 20.391 1.00 96.81 351 TRP A N 1
ATOM 2762 C CA . TRP A 1 351 ? -9.548 -1.804 18.951 1.00 96.81 351 TRP A CA 1
ATOM 2763 C C . TRP A 1 351 ? -8.988 -0.457 18.471 1.00 96.81 351 TRP A C 1
ATOM 2765 O O . TRP A 1 351 ? -8.409 -0.394 17.393 1.00 96.81 351 TRP A O 1
ATOM 2775 N N . GLN A 1 352 ? -9.077 0.606 19.284 1.00 96.56 352 GLN A N 1
ATOM 2776 C CA . GLN A 1 352 ? -8.605 1.940 18.892 1.00 96.56 352 GLN A CA 1
ATOM 2777 C C . GLN A 1 352 ? -7.104 1.938 18.591 1.00 96.56 352 GLN A C 1
ATOM 2779 O O . GLN A 1 352 ? -6.658 2.483 17.587 1.00 96.56 352 GLN A O 1
ATOM 2784 N N . LYS A 1 353 ? -6.316 1.313 19.473 1.00 96.94 353 LYS A N 1
ATOM 2785 C CA . LYS A 1 353 ? -4.852 1.298 19.369 1.00 96.94 353 LYS A CA 1
ATOM 2786 C C . LYS A 1 353 ? -4.375 0.275 18.351 1.00 96.94 353 LYS A C 1
ATOM 2788 O O . LYS A 1 353 ? -3.472 0.567 17.580 1.00 96.94 353 LYS A O 1
ATOM 2793 N N . THR A 1 354 ? -4.974 -0.913 18.363 1.00 97.06 354 THR A N 1
ATOM 2794 C CA . THR A 1 354 ? -4.590 -2.004 17.458 1.00 97.06 354 THR A CA 1
ATOM 2795 C C . THR A 1 354 ? -4.840 -1.626 16.001 1.00 97.06 354 THR A C 1
ATOM 2797 O O . THR A 1 354 ? -3.920 -1.736 15.195 1.00 97.06 354 THR A O 1
ATOM 2800 N N . LEU A 1 355 ? -6.016 -1.073 15.680 1.00 97.81 355 LEU A N 1
ATOM 2801 C CA . LEU A 1 355 ? -6.313 -0.602 14.326 1.00 97.81 355 LEU A CA 1
ATOM 2802 C C . LEU A 1 355 ? -5.486 0.629 13.936 1.00 97.81 355 LEU A C 1
ATOM 2804 O O . LEU A 1 355 ? -5.024 0.696 12.802 1.00 97.81 355 LEU A O 1
ATOM 2808 N N . ALA A 1 356 ? -5.249 1.579 14.850 1.00 97.69 356 ALA A N 1
ATOM 2809 C CA . ALA A 1 356 ? -4.393 2.733 14.556 1.00 97.69 356 ALA A CA 1
ATOM 2810 C C . ALA A 1 356 ? -2.977 2.301 14.145 1.00 97.69 356 ALA A C 1
ATOM 2812 O O . ALA A 1 356 ? -2.482 2.734 13.107 1.00 97.69 356 ALA A O 1
ATOM 2813 N N . VAL A 1 357 ? -2.361 1.401 14.921 1.00 98.00 357 VAL A N 1
ATOM 2814 C CA . VAL A 1 357 ? -1.025 0.864 14.624 1.00 98.00 357 VAL A CA 1
ATOM 2815 C C . VAL A 1 357 ? -1.030 0.074 13.316 1.00 98.00 357 VAL A C 1
ATOM 2817 O O . VAL A 1 357 ? -0.123 0.242 12.506 1.00 98.00 357 VAL A O 1
ATOM 2820 N N . GLN A 1 358 ? -2.049 -0.755 13.071 1.00 97.88 358 GLN A N 1
ATOM 2821 C CA . GLN A 1 358 ? -2.161 -1.500 11.815 1.00 97.88 358 GLN A CA 1
ATOM 2822 C C . GLN A 1 358 ? -2.204 -0.558 10.601 1.00 97.88 358 GLN A C 1
ATOM 2824 O O . GLN A 1 358 ? -1.413 -0.721 9.673 1.00 97.88 358 GLN A O 1
ATOM 2829 N N . LEU A 1 359 ? -3.077 0.455 10.623 1.00 97.62 359 LEU A N 1
ATOM 2830 C CA . LEU A 1 359 ? -3.213 1.415 9.524 1.00 97.62 359 LEU A CA 1
ATOM 2831 C C . LEU A 1 359 ? -1.937 2.243 9.312 1.00 97.62 359 LEU A C 1
ATOM 2833 O O . LEU A 1 359 ? -1.613 2.589 8.178 1.00 97.62 359 LEU A O 1
ATOM 2837 N N . GLU A 1 360 ? -1.203 2.567 10.378 1.00 98.19 360 GLU A N 1
ATOM 2838 C CA . GLU A 1 360 ? 0.090 3.252 10.288 1.00 98.19 360 GLU A CA 1
ATOM 2839 C C . GLU A 1 360 ? 1.161 2.366 9.628 1.00 98.19 360 GLU A C 1
ATOM 2841 O O . GLU A 1 360 ? 1.875 2.808 8.722 1.00 98.19 360 GLU A O 1
ATOM 2846 N N . VAL A 1 361 ? 1.244 1.092 10.019 1.00 98.25 361 VAL A N 1
ATOM 2847 C CA . VAL A 1 361 ? 2.164 0.124 9.403 1.00 98.25 361 VAL A CA 1
ATOM 2848 C C . VAL A 1 361 ? 1.838 -0.072 7.920 1.00 98.25 361 VAL A C 1
ATOM 2850 O O . VAL A 1 361 ? 2.737 -0.014 7.083 1.00 98.25 361 VAL A O 1
ATOM 2853 N N . GLU A 1 362 ? 0.567 -0.238 7.558 1.00 98.00 362 GLU A N 1
ATOM 2854 C CA . GLU A 1 362 ? 0.162 -0.374 6.153 1.00 98.00 362 GLU A CA 1
ATOM 2855 C C . GLU A 1 362 ? 0.481 0.896 5.342 1.00 98.00 362 GLU A C 1
ATOM 2857 O O . GLU A 1 362 ? 1.028 0.815 4.237 1.00 98.00 362 GLU A O 1
ATOM 2862 N N . ALA A 1 363 ? 0.232 2.084 5.905 1.00 98.00 363 ALA A N 1
ATOM 2863 C CA . ALA A 1 363 ? 0.533 3.355 5.248 1.00 98.00 363 ALA A CA 1
ATOM 2864 C C . ALA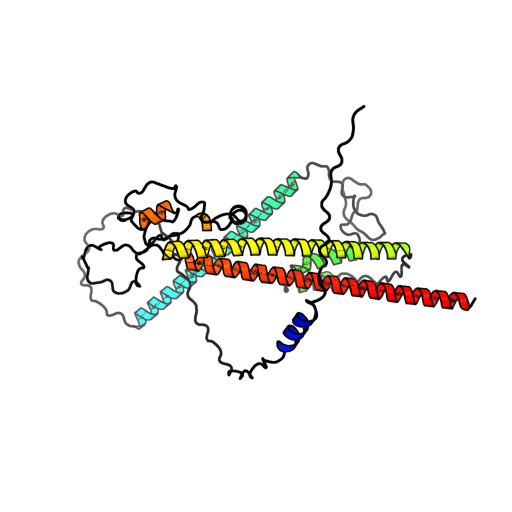 A 1 363 ? 2.040 3.544 5.009 1.00 98.00 363 ALA A C 1
ATOM 2866 O O . ALA A 1 363 ? 2.449 3.962 3.921 1.00 98.00 363 ALA A O 1
ATOM 2867 N N . THR A 1 364 ? 2.880 3.209 5.993 1.00 98.12 364 THR A N 1
ATOM 2868 C CA . THR A 1 364 ? 4.345 3.291 5.850 1.00 98.12 364 THR A CA 1
ATOM 2869 C C . THR A 1 364 ? 4.874 2.305 4.805 1.00 98.12 364 THR A C 1
ATOM 2871 O O . THR A 1 364 ? 5.712 2.683 3.983 1.00 98.12 364 THR A O 1
ATOM 2874 N N . GLN A 1 365 ? 4.348 1.075 4.761 1.00 98.31 365 GLN A N 1
ATOM 2875 C CA . GLN A 1 365 ? 4.715 0.076 3.751 1.00 98.31 365 GLN A CA 1
ATOM 2876 C C . GLN A 1 365 ? 4.337 0.515 2.331 1.00 98.31 365 GLN A C 1
ATOM 2878 O O . GLN A 1 365 ? 5.173 0.451 1.425 1.00 98.31 365 GLN A O 1
ATOM 2883 N N . LEU A 1 366 ? 3.107 0.995 2.126 1.00 97.88 366 LEU A N 1
ATOM 2884 C CA . LEU A 1 366 ? 2.657 1.465 0.813 1.00 97.88 366 LEU A CA 1
ATOM 2885 C C . LEU A 1 366 ? 3.401 2.722 0.358 1.00 97.88 366 LEU A C 1
ATOM 2887 O O . LEU A 1 366 ? 3.755 2.825 -0.815 1.00 97.88 366 LEU A O 1
ATOM 2891 N N . THR A 1 367 ? 3.693 3.645 1.278 1.00 98.06 367 THR A N 1
ATOM 2892 C CA . THR A 1 367 ? 4.491 4.845 0.982 1.00 98.06 367 THR A CA 1
ATOM 2893 C C . THR A 1 367 ? 5.884 4.456 0.503 1.00 98.06 367 THR A C 1
ATOM 2895 O O . THR A 1 367 ? 6.309 4.881 -0.569 1.00 98.06 367 THR A O 1
ATOM 2898 N N . ARG A 1 368 ? 6.559 3.563 1.238 1.00 98.31 368 ARG A N 1
ATOM 2899 C CA . ARG A 1 368 ? 7.868 3.043 0.840 1.00 98.31 368 ARG A CA 1
ATOM 2900 C C . ARG A 1 368 ? 7.817 2.378 -0.536 1.00 98.31 368 ARG A C 1
ATOM 2902 O O . ARG A 1 368 ? 8.679 2.641 -1.368 1.00 98.31 368 ARG A O 1
ATOM 2909 N N . ARG A 1 369 ? 6.805 1.545 -0.796 1.00 98.06 369 ARG A N 1
ATOM 2910 C CA . ARG A 1 369 ? 6.658 0.869 -2.092 1.00 98.06 369 ARG A CA 1
ATOM 2911 C C . ARG A 1 369 ? 6.426 1.852 -3.240 1.00 98.06 369 ARG A C 1
ATOM 2913 O O . ARG A 1 369 ? 7.026 1.682 -4.298 1.00 98.06 369 ARG A O 1
ATOM 2920 N N . ARG A 1 370 ? 5.593 2.878 -3.046 1.00 98.06 370 ARG A N 1
ATOM 2921 C CA . ARG A 1 370 ? 5.396 3.957 -4.026 1.00 98.06 370 ARG A CA 1
ATOM 2922 C C . ARG A 1 370 ? 6.722 4.652 -4.342 1.00 98.06 370 ARG A C 1
ATOM 2924 O O . ARG A 1 370 ? 7.059 4.810 -5.511 1.00 98.06 370 ARG A O 1
ATOM 2931 N N . ASP A 1 371 ? 7.489 5.014 -3.317 1.00 97.94 371 ASP A N 1
ATOM 2932 C CA . ASP A 1 371 ? 8.765 5.716 -3.488 1.00 97.94 371 ASP A CA 1
ATOM 2933 C C . ASP A 1 371 ? 9.811 4.834 -4.190 1.00 97.94 371 ASP A C 1
ATOM 2935 O O . ASP A 1 371 ? 10.538 5.298 -5.069 1.00 97.94 371 ASP A O 1
ATOM 2939 N N . GLU A 1 372 ? 9.855 3.536 -3.873 1.00 97.88 372 GLU A N 1
ATOM 2940 C CA . GLU A 1 372 ? 10.695 2.559 -4.573 1.00 97.88 372 GLU A CA 1
ATOM 2941 C C . GLU A 1 372 ? 10.328 2.445 -6.062 1.00 97.88 372 GLU A C 1
ATOM 2943 O O . GLU A 1 372 ? 11.219 2.471 -6.916 1.00 97.88 372 GLU A O 1
ATOM 2948 N N . LEU A 1 373 ? 9.033 2.373 -6.394 1.00 97.38 373 LEU A N 1
ATOM 2949 C CA . LEU A 1 373 ? 8.554 2.336 -7.780 1.00 97.38 373 LEU A CA 1
ATOM 2950 C C . LEU A 1 373 ? 8.899 3.623 -8.540 1.00 97.38 373 LEU A C 1
ATOM 2952 O O . LEU A 1 373 ? 9.366 3.546 -9.679 1.00 97.38 373 LEU A O 1
ATOM 2956 N N . ALA A 1 374 ? 8.740 4.786 -7.904 1.00 97.06 374 ALA A N 1
ATOM 2957 C CA . ALA A 1 374 ? 9.106 6.076 -8.481 1.00 97.06 374 ALA A CA 1
ATOM 2958 C C . ALA A 1 374 ? 10.616 6.155 -8.773 1.00 97.06 374 ALA A C 1
ATOM 2960 O O . ALA A 1 374 ? 11.018 6.444 -9.901 1.00 97.06 374 ALA A O 1
ATOM 2961 N N . MET A 1 375 ? 11.464 5.785 -7.805 1.00 97.81 375 MET A N 1
ATOM 2962 C CA . MET A 1 375 ? 12.921 5.748 -7.988 1.00 97.81 375 MET A CA 1
ATOM 2963 C C . MET A 1 375 ? 13.361 4.783 -9.099 1.00 97.81 375 MET A C 1
ATOM 2965 O O . MET A 1 375 ? 14.337 5.051 -9.810 1.00 97.81 375 MET A O 1
ATOM 2969 N N . LEU A 1 376 ? 12.684 3.638 -9.242 1.00 97.62 376 LEU A N 1
ATOM 2970 C CA . LEU A 1 376 ? 12.942 2.692 -10.329 1.00 97.62 376 LEU A CA 1
ATOM 2971 C C . LEU A 1 376 ? 12.541 3.274 -11.688 1.00 97.62 376 LEU A C 1
ATOM 2973 O O . LEU A 1 376 ? 13.329 3.170 -12.631 1.00 97.62 376 LEU A O 1
ATOM 2977 N N . GLY A 1 377 ? 11.378 3.925 -11.771 1.00 97.50 377 GLY A N 1
ATOM 2978 C CA . GLY A 1 377 ? 10.925 4.638 -12.966 1.00 97.50 377 GLY A CA 1
ATOM 2979 C C . GLY A 1 377 ? 11.947 5.678 -13.423 1.00 97.50 377 GLY A C 1
ATOM 2980 O O . GLY A 1 377 ? 12.467 5.585 -14.534 1.00 97.50 377 GLY A O 1
ATOM 2981 N N . GLU A 1 378 ? 12.357 6.576 -12.525 1.00 97.88 378 GLU A N 1
ATOM 2982 C CA . GLU A 1 378 ? 13.371 7.599 -12.817 1.00 97.88 378 GLU A CA 1
ATOM 2983 C C . GLU A 1 378 ? 14.711 7.002 -13.266 1.00 97.88 378 GLU A C 1
ATOM 2985 O O . GLU A 1 378 ? 15.411 7.559 -14.117 1.00 97.88 378 GLU A O 1
ATOM 2990 N N . ARG A 1 379 ? 15.124 5.872 -12.676 1.00 97.69 379 ARG A N 1
ATOM 2991 C CA . ARG A 1 379 ? 16.369 5.192 -13.055 1.00 97.69 379 ARG A CA 1
ATOM 2992 C C . ARG A 1 379 ? 16.290 4.649 -14.478 1.00 97.69 379 ARG A C 1
ATOM 2994 O O . ARG A 1 379 ? 17.265 4.776 -15.218 1.00 97.69 379 ARG A O 1
ATOM 3001 N N . ILE A 1 380 ? 15.158 4.058 -14.853 1.00 96.12 380 ILE A N 1
ATOM 3002 C CA . ILE A 1 380 ? 14.931 3.517 -16.196 1.00 96.12 380 ILE A CA 1
ATOM 3003 C C . ILE A 1 380 ? 14.840 4.650 -17.219 1.00 96.12 380 ILE A C 1
ATOM 3005 O O . ILE A 1 380 ? 15.462 4.553 -18.271 1.00 96.12 380 ILE A O 1
ATOM 3009 N N . GLU A 1 381 ? 14.169 5.756 -16.902 1.00 95.81 381 GLU A N 1
ATOM 3010 C CA . GLU A 1 381 ? 14.113 6.933 -17.778 1.00 95.81 381 GLU A CA 1
ATOM 3011 C C . GLU A 1 381 ? 15.504 7.546 -18.009 1.00 95.81 381 GLU A C 1
ATOM 3013 O O . GLU A 1 381 ? 15.898 7.829 -19.146 1.00 95.81 381 GLU A O 1
ATOM 3018 N N . ARG A 1 382 ? 16.313 7.680 -16.951 1.00 96.62 382 ARG A N 1
ATOM 3019 C CA . ARG A 1 382 ? 17.715 8.121 -17.066 1.00 96.62 382 ARG A CA 1
ATOM 3020 C C . ARG A 1 382 ? 18.569 7.146 -17.882 1.00 96.62 382 ARG A C 1
ATOM 3022 O O . ARG A 1 382 ? 19.389 7.571 -18.697 1.00 96.62 382 ARG A O 1
ATOM 3029 N N . ALA A 1 383 ? 18.380 5.840 -17.713 1.00 95.06 383 ALA A N 1
ATOM 3030 C CA . ALA A 1 383 ? 19.064 4.838 -18.531 1.00 95.06 383 ALA A CA 1
ATOM 3031 C C . ALA A 1 383 ? 18.626 4.906 -20.008 1.00 95.06 383 ALA A C 1
ATOM 3033 O O . ALA A 1 383 ? 19.463 4.847 -20.906 1.00 95.06 383 ALA A O 1
ATOM 3034 N N . GLY A 1 384 ? 17.334 5.103 -20.271 1.00 93.75 384 GLY A N 1
ATOM 3035 C CA . GLY A 1 384 ? 16.791 5.249 -21.620 1.00 93.75 384 GLY A CA 1
ATOM 3036 C C . GLY A 1 384 ? 17.334 6.489 -22.332 1.00 93.75 384 GLY A C 1
ATOM 3037 O O . GLY A 1 384 ? 17.831 6.398 -23.451 1.00 93.75 384 GLY A O 1
ATOM 3038 N N . THR A 1 385 ? 17.330 7.647 -21.667 1.00 92.88 385 THR A N 1
ATOM 3039 C CA . THR A 1 385 ? 17.857 8.905 -22.234 1.00 92.88 385 THR A CA 1
ATOM 3040 C C . THR A 1 385 ? 19.356 8.838 -22.523 1.00 92.88 385 THR A C 1
ATOM 3042 O O . THR A 1 385 ? 19.798 9.277 -23.587 1.00 92.88 385 THR A O 1
ATOM 3045 N N . THR A 1 386 ? 20.144 8.236 -21.628 1.00 94.44 386 THR A N 1
ATOM 3046 C CA . THR A 1 386 ? 21.579 8.012 -21.864 1.00 94.44 386 THR A CA 1
ATOM 3047 C C . THR A 1 386 ? 21.831 7.029 -23.009 1.00 94.44 386 THR A C 1
ATOM 3049 O O . THR A 1 386 ? 22.712 7.281 -23.833 1.00 94.44 386 THR A O 1
ATOM 3052 N N . ALA A 1 387 ? 21.029 5.966 -23.141 1.00 90.88 387 ALA A N 1
ATOM 3053 C CA . ALA A 1 387 ? 21.108 5.040 -24.271 1.00 90.88 387 ALA A CA 1
ATOM 3054 C C . ALA A 1 387 ? 20.772 5.726 -25.608 1.00 90.88 387 ALA A C 1
ATOM 3056 O O . ALA A 1 387 ? 21.504 5.558 -26.587 1.00 90.88 387 ALA A O 1
ATOM 3057 N N . VAL A 1 388 ? 19.723 6.557 -25.645 1.00 89.81 388 VAL A N 1
ATOM 3058 C CA . VAL A 1 388 ? 19.350 7.362 -26.822 1.00 89.81 388 VAL A CA 1
ATOM 3059 C C . VAL A 1 388 ? 20.472 8.335 -27.196 1.00 89.81 388 VAL A C 1
ATOM 3061 O O . VAL A 1 388 ? 20.871 8.395 -28.361 1.00 89.81 388 VAL A O 1
ATOM 3064 N N . ALA A 1 389 ? 21.031 9.061 -26.223 1.00 91.88 389 ALA A N 1
ATOM 3065 C CA . ALA A 1 389 ? 22.140 9.987 -26.453 1.00 91.88 389 ALA A CA 1
ATOM 3066 C C . ALA A 1 389 ? 23.388 9.263 -26.988 1.00 91.88 389 ALA A C 1
ATOM 3068 O O . ALA A 1 389 ? 24.006 9.717 -27.953 1.00 91.88 389 ALA A O 1
ATOM 3069 N N . ALA A 1 390 ? 23.722 8.097 -26.428 1.00 92.19 390 ALA A N 1
ATOM 3070 C CA . ALA A 1 390 ? 24.830 7.269 -26.896 1.00 92.19 390 ALA A CA 1
ATOM 3071 C C . ALA A 1 390 ? 24.598 6.724 -28.316 1.00 92.19 390 ALA A C 1
ATOM 3073 O O . ALA A 1 390 ? 25.529 6.678 -29.122 1.00 92.19 390 ALA A O 1
ATOM 3074 N N . ARG A 1 391 ? 23.365 6.326 -28.662 1.00 89.44 391 ARG A N 1
ATOM 3075 C CA . ARG A 1 391 ? 22.997 5.944 -30.038 1.00 89.44 391 ARG A CA 1
ATOM 3076 C C . ARG A 1 391 ? 23.183 7.111 -31.001 1.00 89.44 391 ARG A C 1
ATOM 3078 O O . ARG A 1 391 ? 23.848 6.945 -32.019 1.00 89.44 391 ARG A O 1
ATOM 3085 N N . ARG A 1 392 ? 22.682 8.297 -30.650 1.00 92.88 392 ARG A N 1
ATOM 3086 C CA . ARG A 1 392 ? 22.839 9.506 -31.464 1.00 92.88 392 ARG A CA 1
ATOM 3087 C C . ARG A 1 392 ? 24.312 9.845 -31.709 1.00 92.88 392 ARG A C 1
ATOM 3089 O O . ARG A 1 392 ? 24.698 10.006 -32.861 1.00 92.88 392 ARG A O 1
ATOM 3096 N N . ALA A 1 393 ? 25.140 9.856 -30.663 1.00 95.25 393 ALA A N 1
ATOM 3097 C CA . ALA A 1 393 ? 26.574 10.127 -30.785 1.00 95.25 393 ALA A CA 1
ATOM 3098 C C . ALA A 1 393 ? 27.295 9.097 -31.678 1.00 95.25 393 ALA A C 1
ATOM 3100 O O . ALA A 1 393 ? 28.138 9.463 -32.498 1.00 95.25 393 ALA A O 1
ATOM 3101 N N . ARG A 1 394 ? 26.939 7.807 -31.568 1.00 92.69 394 ARG A N 1
ATOM 3102 C CA . ARG A 1 394 ? 27.465 6.762 -32.464 1.00 92.69 394 ARG A CA 1
ATOM 3103 C C . ARG A 1 394 ? 27.056 7.006 -33.916 1.00 92.69 394 ARG A C 1
ATOM 3105 O O . ARG A 1 394 ? 27.911 6.925 -34.792 1.00 92.69 394 ARG A O 1
ATOM 3112 N N . ASN A 1 395 ? 25.792 7.335 -34.171 1.00 90.62 395 ASN A N 1
ATOM 3113 C CA . ASN A 1 395 ? 25.292 7.587 -35.525 1.00 90.62 395 ASN A CA 1
ATOM 3114 C C . ASN A 1 395 ? 25.956 8.824 -36.154 1.00 90.62 395 ASN A C 1
ATOM 3116 O O . ASN A 1 395 ? 26.362 8.778 -37.312 1.00 90.62 395 ASN A O 1
ATOM 3120 N N . GLU A 1 396 ? 26.152 9.896 -35.380 1.00 95.56 396 GLU A N 1
ATOM 3121 C CA . GLU A 1 396 ? 26.887 11.094 -35.811 1.00 95.56 396 GLU A CA 1
ATOM 3122 C C . GLU A 1 396 ? 28.356 10.772 -36.143 1.00 95.56 396 GLU A C 1
ATOM 3124 O O . GLU A 1 396 ? 28.878 11.214 -37.169 1.00 95.56 396 GLU A O 1
ATOM 3129 N N . MET A 1 397 ? 29.016 9.941 -35.326 1.00 96.81 397 MET A N 1
ATOM 3130 C CA . MET A 1 397 ? 30.378 9.472 -35.595 1.00 96.81 397 MET A CA 1
ATOM 3131 C C . MET A 1 397 ? 30.455 8.626 -36.876 1.00 96.81 397 MET A C 1
ATOM 3133 O O . MET A 1 397 ? 31.350 8.847 -37.693 1.00 96.81 397 MET A O 1
ATOM 3137 N N . HIS A 1 398 ? 29.529 7.681 -37.073 1.00 91.44 398 HIS A N 1
ATOM 3138 C CA . HIS A 1 398 ? 29.468 6.861 -38.287 1.00 91.44 398 HIS A CA 1
ATOM 3139 C C . HIS A 1 398 ? 29.267 7.727 -39.538 1.00 91.44 398 HIS A C 1
ATOM 3141 O O . HIS A 1 398 ? 30.049 7.616 -40.483 1.00 91.44 398 HIS A O 1
ATOM 3147 N N . ALA A 1 399 ? 28.324 8.672 -39.504 1.00 94.94 399 ALA A N 1
ATOM 3148 C CA . ALA A 1 399 ? 28.093 9.609 -40.602 1.00 94.94 399 ALA A CA 1
ATOM 3149 C C . ALA A 1 399 ? 29.340 10.457 -40.923 1.00 94.94 399 ALA A C 1
ATOM 3151 O O . ALA A 1 399 ? 29.683 10.661 -42.090 1.00 94.94 399 ALA A O 1
ATOM 3152 N N . ALA A 1 400 ? 30.070 10.915 -39.899 1.00 96.62 400 ALA A N 1
ATOM 3153 C CA . ALA A 1 400 ? 31.310 11.667 -40.087 1.00 96.62 400 ALA A CA 1
ATOM 3154 C C . ALA A 1 400 ? 32.429 10.823 -40.725 1.00 96.62 400 ALA A C 1
ATOM 3156 O O . ALA A 1 400 ? 33.209 11.336 -41.533 1.00 96.62 400 ALA A O 1
ATOM 3157 N N . LEU A 1 401 ? 32.529 9.535 -40.377 1.00 95.81 401 LEU A N 1
ATOM 3158 C CA . LEU A 1 401 ? 33.491 8.611 -40.984 1.00 95.81 401 LEU A CA 1
ATOM 3159 C C . LEU A 1 401 ? 33.155 8.326 -42.452 1.00 95.81 401 LEU A C 1
ATOM 3161 O O . LEU A 1 401 ? 34.051 8.363 -43.295 1.00 95.81 401 LEU A O 1
ATOM 3165 N N . GLU A 1 402 ? 31.880 8.117 -42.773 1.00 95.56 402 GLU A N 1
ATOM 3166 C CA . GLU A 1 402 ? 31.421 7.934 -44.153 1.00 95.56 402 GLU A CA 1
ATOM 3167 C C . GLU A 1 402 ? 31.668 9.172 -45.019 1.00 95.56 402 GLU A C 1
ATOM 3169 O O . GLU A 1 402 ? 32.143 9.054 -46.150 1.00 95.56 402 GLU A O 1
ATOM 3174 N N . ALA A 1 403 ? 31.403 10.369 -44.487 1.00 96.44 403 ALA A N 1
ATOM 3175 C CA . ALA A 1 403 ? 31.690 11.621 -45.181 1.00 96.44 403 ALA A CA 1
ATOM 3176 C C . ALA A 1 403 ? 33.188 11.752 -45.501 1.00 96.44 403 ALA A C 1
ATOM 3178 O O . ALA A 1 403 ? 33.560 12.070 -46.630 1.00 96.44 403 ALA A O 1
ATOM 3179 N N . LYS A 1 404 ? 34.061 11.425 -44.537 1.00 97.25 404 LYS A N 1
ATOM 3180 C CA . LYS A 1 404 ? 35.519 11.417 -44.742 1.00 97.25 404 LYS A CA 1
ATOM 3181 C C . LYS A 1 404 ? 35.963 10.385 -45.779 1.00 97.25 404 LYS A C 1
ATOM 3183 O O . LYS A 1 404 ? 36.884 10.665 -46.545 1.00 97.25 404 LYS A O 1
ATOM 3188 N N . ALA A 1 405 ? 35.341 9.207 -45.814 1.00 96.44 405 ALA A N 1
ATOM 3189 C CA . ALA A 1 405 ? 35.643 8.185 -46.814 1.00 96.44 405 ALA A CA 1
ATOM 3190 C C . ALA A 1 405 ? 35.298 8.669 -48.232 1.00 96.44 405 ALA A C 1
ATOM 3192 O O . ALA A 1 405 ? 36.133 8.558 -49.126 1.00 96.44 405 ALA A O 1
ATOM 3193 N N . LYS A 1 406 ? 34.128 9.300 -48.408 1.00 96.81 406 LYS A N 1
ATOM 3194 C CA . LYS A 1 406 ? 33.675 9.862 -49.693 1.00 96.81 406 LYS A CA 1
ATOM 3195 C C . LYS A 1 406 ? 34.565 10.991 -50.216 1.00 96.81 406 LYS A C 1
ATOM 3197 O O . LYS A 1 406 ? 34.679 11.156 -51.418 1.00 96.81 406 LYS A O 1
ATOM 3202 N N . THR A 1 407 ? 35.205 11.768 -49.340 1.00 96.94 407 THR A N 1
ATOM 3203 C CA . THR A 1 407 ? 36.128 12.840 -49.772 1.00 96.94 407 THR A CA 1
ATOM 3204 C C . THR A 1 407 ? 37.507 12.351 -50.224 1.00 96.94 407 THR A C 1
ATOM 3206 O O . THR A 1 407 ? 38.279 13.145 -50.752 1.00 96.94 407 THR A O 1
ATOM 3209 N N . LYS A 1 408 ? 37.862 11.087 -49.961 1.00 94.44 408 LYS A N 1
ATOM 3210 C CA . LYS A 1 408 ? 39.178 10.524 -50.318 1.00 94.44 408 LYS A CA 1
ATOM 3211 C C . LYS A 1 408 ? 39.190 9.787 -51.657 1.00 94.44 408 LYS A C 1
ATOM 3213 O O . LYS A 1 408 ? 40.274 9.509 -52.162 1.00 94.44 408 LYS A O 1
ATOM 3218 N N . THR A 1 409 ? 38.018 9.433 -52.167 1.00 85.88 409 THR A N 1
ATOM 3219 C CA . THR A 1 409 ? 37.799 8.878 -53.509 1.00 85.88 409 THR A CA 1
ATOM 3220 C C . THR A 1 409 ? 37.594 10.006 -54.496 1.00 85.88 409 THR A C 1
ATOM 3222 O O . THR A 1 409 ? 38.191 9.934 -55.589 1.00 85.88 409 THR A O 1
#

Sequence (409 aa):
MASPTHTEWPKHTREPGVEEGEEREEREAKRVRLSEPPYHHTPPEGEPEVDSDFEPEHEHEHEHEQDDHPDPGSAPKREKKKRVRTDRDRERDRERRRERDRARRARQAAEREEAKAAEADAAAVEAQQVREDTEEGEYCVCNGANGEEGGTMVGCETCDNWFHPAFCSSRCAFAHARALLSNVEKKDVKALETALSAYPSPAPIVSIDRADDHSRAVLEGAQDAATLALLSSLQRQSADAERALAILARRQAMLAYAVGVWESLVPGVVEEPKKRSKNKKRDGEKDPRPCGFDLRLVWSDAEVAVWDGSEREATPPQEEEVDKEKETALERAARLGLCAVGRRCERHAGWQKTLAVQLEVEATQLTRRRDELAMLGERIERAGTTAVAARRARNEMHAALEAKAKTKT

Foldseek 3Di:
DDDDDDDDDDDDDDDDDPDPPPVVVVVVVVVPPDDDDDDDDDDDDDDDPDPDPDDDDDDDDDDDDDDDDDDDDDDDDDPPPPDDDDVVNVVVVVVVVVVVVVVVVVVVVVVVVVVVVVVVVVVVVVVVVVVVVVPPDDDDPPPDEDDDDDADDAADPVDPVGIGHDANDPVRVVVVVVVVCVPPDPVVVVVVCVVCVPPPDPDPPPPPPVCPPVNVVVVVVVVVVVLVVVLVVLVVVLVVLVLVLVLLVLLVLVLVVLVVVQVPLPLPPPVDPPDDDPDDPDDPDQDSTALSAAPCNPDDSVSSVPDPSDCVVQPQPPDDPPPPVPQHSLNVSVSSRTDSVGSDDVVCHPVSPVSVVVSVVSNVVSVVVSVVSVVVSVVSVVVVVVVVVVVVVVVVVVVVVVVVVVVVD

InterPro domains:
  IPR011011 Zinc finger, FYVE/PHD-type [SSF57903] (126-165)
  IPR013083 Zinc finger, RING/FYVE/PHD-type [G3DSA:3.30.40.10] (101-170)
  IPR037869 Spp1/CFP1 [PTHR46174] (30-165)

Radius of gyration: 38.85 Å; Cα contacts (8 Å, |Δi|>4): 155; chains: 1; bounding box: 80×89×114 Å

pLDDT: mean 75.73, std 19.28, range [40.62, 98.31]

Solvent-accessible surface area (backbone atoms only — not comparable to full-atom values): 26115 Å² total; per-residue (Å²): 144,83,80,85,84,84,82,85,74,87,86,78,88,75,83,83,78,93,79,74,68,68,70,56,55,60,58,55,66,64,70,78,75,85,78,82,80,78,87,78,80,83,75,80,94,71,84,79,84,82,87,77,92,77,80,82,83,79,84,72,88,72,84,78,81,84,77,90,74,81,86,81,75,88,74,81,89,70,82,80,76,80,74,78,77,49,70,70,57,53,51,54,52,51,51,56,47,54,52,50,52,51,53,51,51,53,50,54,51,51,53,51,52,51,51,52,49,53,51,51,51,51,53,52,49,53,58,47,53,66,51,60,80,70,58,93,57,92,84,70,91,73,85,80,75,87,80,80,91,83,74,60,72,43,76,43,98,90,44,91,83,36,55,47,63,95,48,91,38,76,63,52,46,50,53,52,52,54,62,59,48,77,79,52,56,81,76,54,51,57,56,48,53,57,62,52,66,74,51,78,77,74,75,84,76,75,74,82,70,77,65,49,72,65,59,50,52,52,52,53,52,50,51,52,51,52,50,53,53,51,46,53,50,40,52,50,54,34,54,52,35,51,53,51,49,54,41,50,54,46,51,51,50,51,49,52,48,40,50,53,54,44,66,65,42,58,60,63,88,67,80,68,80,91,70,84,72,96,79,82,89,82,73,73,90,71,71,76,35,58,50,35,50,46,65,73,78,73,54,51,72,69,57,52,65,68,56,83,83,64,64,72,87,68,50,68,76,92,66,74,93,68,66,75,89,71,65,45,58,50,58,53,32,45,75,66,55,18,41,48,92,31,56,76,37,76,93,57,64,61,46,74,59,55,51,50,52,49,54,50,54,52,48,53,53,42,49,51,50,32,52,53,39,50,55,50,44,55,51,50,52,53,51,50,53,52,51,50,50,52,50,50,54,49,52,54,51,51,52,53,52,51,55,54,55,63,73,73,110